Protein AF-A0A564Z1V8-F1 (afdb_monomer_lite)

Structure (mmCIF, N/CA/C/O backbone):
data_AF-A0A564Z1V8-F1
#
_entry.id   AF-A0A564Z1V8-F1
#
loop_
_atom_site.group_PDB
_atom_site.id
_atom_site.type_symbol
_atom_site.label_atom_id
_atom_site.label_alt_id
_atom_site.label_comp_id
_atom_site.label_asym_id
_atom_site.label_entity_id
_atom_site.label_seq_id
_atom_site.pdbx_PDB_ins_code
_atom_site.Cartn_x
_atom_site.Cartn_y
_atom_site.Cartn_z
_atom_site.occupancy
_atom_site.B_iso_or_equiv
_atom_site.auth_seq_id
_atom_site.auth_comp_id
_atom_site.auth_asym_id
_atom_site.auth_atom_id
_atom_site.pdbx_PDB_model_num
ATOM 1 N N . MET A 1 1 ? -9.392 -24.944 -18.734 1.00 42.31 1 MET A N 1
ATOM 2 C CA . MET A 1 1 ? -9.516 -23.533 -19.174 1.00 42.31 1 MET A CA 1
ATOM 3 C C . MET A 1 1 ? -8.180 -22.836 -19.505 1.00 42.31 1 MET A C 1
ATOM 5 O O . MET A 1 1 ? -8.232 -21.707 -19.964 1.00 42.31 1 MET A O 1
ATOM 9 N N . SER A 1 2 ? -6.992 -23.452 -19.347 1.00 52.31 2 SER A N 1
ATOM 10 C CA . SER A 1 2 ? -5.693 -22.784 -19.612 1.00 52.31 2 SER A CA 1
ATOM 11 C C . SER A 1 2 ? -5.129 -22.939 -21.037 1.00 52.31 2 SER A C 1
ATOM 13 O O . SER A 1 2 ? -4.293 -22.133 -21.434 1.00 52.31 2 SER A O 1
ATOM 15 N N . SER A 1 3 ? -5.559 -23.943 -21.812 1.00 55.66 3 SER A N 1
ATOM 16 C CA . SER A 1 3 ? -4.959 -24.279 -23.118 1.00 55.66 3 SER A CA 1
ATOM 17 C C . SER A 1 3 ? -5.355 -23.328 -24.254 1.00 55.66 3 SER A C 1
ATOM 19 O O . SER A 1 3 ? -4.541 -23.030 -25.124 1.00 55.66 3 SER A O 1
ATOM 21 N N . THR A 1 4 ? -6.581 -22.801 -24.234 1.00 59.25 4 THR A N 1
ATOM 22 C CA . THR A 1 4 ? -7.096 -21.879 -25.261 1.00 59.25 4 THR A CA 1
ATOM 23 C C . THR A 1 4 ? -6.443 -20.497 -25.183 1.00 59.25 4 THR A C 1
ATOM 25 O O . THR A 1 4 ? -6.104 -19.915 -26.213 1.00 59.25 4 THR A O 1
ATOM 28 N N . THR A 1 5 ? -6.188 -19.994 -23.973 1.00 67.69 5 THR A N 1
ATOM 29 C CA . THR A 1 5 ? -5.500 -18.711 -23.753 1.00 67.69 5 THR A CA 1
ATOM 30 C C . THR A 1 5 ? -4.033 -18.774 -24.182 1.00 67.69 5 THR A C 1
ATOM 32 O O . THR A 1 5 ? -3.548 -17.867 -24.852 1.00 67.69 5 THR A O 1
ATOM 35 N N . GLU A 1 6 ? -3.338 -19.874 -23.877 1.00 67.38 6 GLU A N 1
ATOM 36 C CA . GLU A 1 6 ? -1.929 -20.059 -24.247 1.00 67.38 6 GLU A CA 1
ATOM 37 C C . GLU A 1 6 ? -1.732 -20.179 -25.769 1.00 67.38 6 GLU A C 1
ATOM 39 O O . GLU A 1 6 ? -0.796 -19.598 -26.322 1.00 67.38 6 GLU A O 1
ATOM 44 N N . MET A 1 7 ? -2.646 -20.855 -26.476 1.00 66.50 7 MET A N 1
ATOM 45 C CA . MET A 1 7 ? -2.639 -20.893 -27.945 1.00 66.50 7 MET A CA 1
ATOM 46 C C . MET A 1 7 ? -2.853 -19.505 -28.568 1.00 66.50 7 MET A C 1
ATOM 48 O O . MET A 1 7 ? -2.183 -19.156 -29.542 1.00 66.50 7 MET A O 1
ATOM 52 N N . SER A 1 8 ? -3.750 -18.696 -27.997 1.00 78.56 8 SER A N 1
ATOM 53 C CA . SER A 1 8 ? -3.999 -17.322 -28.453 1.00 78.56 8 SER A CA 1
ATOM 54 C C . SER A 1 8 ? -2.786 -16.406 -28.235 1.00 78.56 8 SER A C 1
ATOM 56 O O . SER A 1 8 ? -2.424 -15.639 -29.130 1.00 78.56 8 SER A O 1
ATOM 58 N N . ASP A 1 9 ? -2.134 -16.493 -27.072 1.00 77.94 9 ASP A N 1
ATOM 59 C CA . ASP A 1 9 ? -0.955 -15.680 -26.746 1.00 77.94 9 ASP A CA 1
ATOM 60 C C . ASP A 1 9 ? 0.251 -16.033 -27.636 1.00 77.94 9 ASP A C 1
ATOM 62 O O . ASP A 1 9 ? 0.932 -15.135 -28.135 1.00 77.94 9 ASP A O 1
ATOM 66 N N . ASN A 1 10 ? 0.466 -17.325 -27.918 1.00 79.06 10 ASN A N 1
ATOM 67 C CA . ASN A 1 10 ? 1.511 -17.778 -28.842 1.00 79.06 10 ASN A CA 1
ATOM 68 C C . ASN A 1 10 ? 1.296 -17.245 -30.265 1.00 79.06 10 ASN A C 1
ATOM 70 O O . ASN A 1 10 ? 2.226 -16.712 -30.868 1.00 79.06 10 ASN A O 1
ATOM 74 N N . ARG A 1 11 ? 0.067 -17.327 -30.795 1.00 82.44 11 ARG A N 1
ATOM 75 C CA . ARG A 1 11 ? -0.246 -16.824 -32.143 1.00 82.44 11 ARG A CA 1
ATOM 76 C C . ARG A 1 11 ? 0.005 -15.320 -32.256 1.00 82.44 11 ARG A C 1
ATOM 78 O O . ARG A 1 11 ? 0.576 -14.859 -33.240 1.00 82.44 11 ARG A O 1
ATOM 85 N N . ARG A 1 12 ? -0.387 -14.559 -31.231 1.00 81.81 12 ARG A N 1
ATOM 86 C CA . ARG A 1 12 ? -0.160 -13.111 -31.182 1.00 81.81 12 ARG A CA 1
ATOM 87 C C . ARG A 1 12 ? 1.332 -12.771 -31.145 1.00 81.81 12 ARG A C 1
ATOM 89 O O . ARG A 1 12 ? 1.757 -11.870 -31.861 1.00 81.81 12 ARG A O 1
ATOM 96 N N . PHE A 1 13 ? 2.124 -13.501 -30.359 1.00 85.12 13 PHE A N 1
ATOM 97 C CA . PHE A 1 13 ? 3.576 -13.324 -30.312 1.00 85.12 13 PHE A CA 1
ATOM 98 C C . PHE A 1 13 ? 4.245 -13.607 -31.668 1.00 85.12 13 PHE A C 1
ATOM 100 O O . PHE A 1 13 ? 5.057 -12.801 -32.118 1.00 85.12 13 PHE A O 1
ATOM 107 N N . CYS A 1 14 ? 3.864 -14.688 -32.359 1.00 84.38 14 CYS A N 1
ATOM 108 C CA . CYS A 1 14 ? 4.397 -15.015 -33.686 1.00 84.38 14 CYS A CA 1
ATOM 109 C C . CYS A 1 14 ? 4.150 -13.897 -34.712 1.00 84.38 14 CYS A C 1
ATOM 111 O O . CYS A 1 14 ? 5.104 -13.451 -35.348 1.00 84.38 14 CYS A O 1
ATOM 113 N N . ASN A 1 15 ? 2.916 -13.385 -34.803 1.00 85.62 15 ASN A N 1
ATOM 114 C CA . ASN A 1 15 ? 2.568 -12.298 -35.729 1.00 85.62 15 ASN A CA 1
ATOM 115 C C . ASN A 1 15 ? 3.424 -11.044 -35.488 1.00 85.62 15 ASN A C 1
ATOM 117 O O . ASN A 1 15 ? 3.949 -10.433 -36.416 1.00 85.62 15 ASN A O 1
ATOM 121 N N . TYR A 1 16 ? 3.599 -10.668 -34.222 1.00 85.75 16 TYR A N 1
ATOM 122 C CA . TYR A 1 16 ? 4.427 -9.524 -33.862 1.00 85.75 16 TYR A CA 1
ATOM 123 C C . TYR A 1 16 ? 5.920 -9.748 -34.151 1.00 85.75 16 TYR A C 1
ATOM 125 O O . TYR A 1 16 ? 6.617 -8.814 -34.555 1.00 85.75 16 TYR A O 1
ATOM 133 N N . CYS A 1 17 ? 6.422 -10.976 -33.983 1.00 86.12 17 CYS A N 1
ATOM 134 C CA . CYS A 1 17 ? 7.805 -11.291 -34.328 1.00 86.12 17 CYS A CA 1
ATOM 135 C C . CYS A 1 17 ? 8.083 -11.146 -35.822 1.00 86.12 17 CYS A C 1
ATOM 137 O O . CYS A 1 17 ? 9.145 -10.639 -36.175 1.00 86.12 17 CYS A O 1
ATOM 139 N N . GLU A 1 18 ? 7.151 -11.520 -36.698 1.00 87.12 18 GLU A N 1
ATOM 140 C CA . GLU A 1 18 ? 7.301 -11.292 -38.141 1.00 87.12 18 GLU A CA 1
ATOM 141 C C . GLU A 1 18 ? 7.475 -9.798 -38.453 1.00 87.12 18 GLU A C 1
ATOM 143 O O . GLU A 1 18 ? 8.417 -9.418 -39.154 1.00 87.12 18 GLU A O 1
ATOM 148 N N . MET A 1 19 ? 6.647 -8.939 -37.848 1.00 85.31 19 MET A N 1
ATOM 149 C CA . MET A 1 19 ? 6.722 -7.481 -38.018 1.00 85.31 19 MET A CA 1
ATOM 150 C C . MET A 1 19 ? 8.054 -6.896 -37.521 1.00 85.31 19 MET A C 1
ATOM 152 O O . MET A 1 19 ? 8.667 -6.064 -38.195 1.00 85.31 19 MET A O 1
ATOM 156 N N . ILE A 1 20 ? 8.539 -7.338 -36.355 1.00 85.50 20 ILE A N 1
ATOM 157 C CA . ILE A 1 20 ? 9.829 -6.879 -35.819 1.00 85.50 20 ILE A CA 1
ATOM 158 C C . ILE A 1 20 ? 11.004 -7.367 -36.663 1.00 85.50 20 ILE A C 1
ATOM 160 O O . ILE A 1 20 ? 11.952 -6.613 -36.895 1.00 85.50 20 ILE A O 1
ATOM 164 N N . LEU A 1 21 ? 10.966 -8.610 -37.144 1.00 87.44 21 LEU A N 1
ATOM 165 C CA . LEU A 1 21 ? 12.075 -9.195 -37.896 1.00 87.44 21 LEU A CA 1
ATOM 166 C C . LEU A 1 21 ? 12.274 -8.523 -39.256 1.00 87.44 21 LEU A C 1
ATOM 168 O O . LEU A 1 21 ? 13.423 -8.360 -39.671 1.00 87.44 21 LEU A O 1
ATOM 172 N N . GLN A 1 22 ? 11.201 -8.039 -39.890 1.00 85.94 22 GLN A N 1
ATOM 173 C CA . GLN A 1 22 ? 11.292 -7.187 -41.083 1.00 85.94 22 GLN A CA 1
ATOM 174 C C . GLN A 1 22 ? 12.102 -5.909 -40.829 1.00 85.94 22 GLN A C 1
ATOM 176 O O . GLN A 1 22 ? 12.737 -5.385 -41.738 1.00 85.94 22 GLN A O 1
ATOM 181 N N . SER A 1 23 ? 12.137 -5.438 -39.583 1.00 82.12 23 SER A N 1
ATOM 182 C CA . SER A 1 23 ? 12.832 -4.216 -39.178 1.00 82.12 23 SER A CA 1
ATOM 183 C C . SER A 1 23 ? 14.156 -4.480 -38.444 1.00 82.12 23 SER A C 1
ATOM 185 O O . SER A 1 23 ? 14.891 -3.542 -38.135 1.00 82.12 23 SER A O 1
ATOM 187 N N . ALA A 1 24 ? 14.522 -5.748 -38.214 1.00 83.19 24 ALA A N 1
ATOM 188 C CA . ALA A 1 24 ? 15.714 -6.137 -37.456 1.00 83.19 24 ALA A CA 1
ATOM 189 C C . ALA A 1 24 ? 17.031 -5.672 -38.097 1.00 83.19 24 ALA A C 1
ATOM 191 O O . ALA A 1 24 ? 18.040 -5.537 -37.411 1.00 83.19 24 ALA A O 1
ATOM 192 N N . TYR A 1 25 ? 17.046 -5.399 -39.406 1.00 82.31 25 TYR A N 1
ATOM 193 C CA . TYR A 1 25 ? 18.227 -4.865 -40.092 1.00 82.31 25 TYR A CA 1
ATOM 194 C C . TYR A 1 25 ? 18.624 -3.461 -39.612 1.00 82.31 25 TYR A C 1
ATOM 196 O O . TYR A 1 25 ? 19.774 -3.072 -39.815 1.00 82.31 25 TYR A O 1
ATOM 204 N N . ARG A 1 26 ? 17.689 -2.725 -38.991 1.00 81.06 26 ARG A N 1
ATOM 205 C CA . ARG A 1 26 ? 17.905 -1.400 -38.394 1.00 81.06 26 ARG A CA 1
ATOM 206 C C . ARG A 1 26 ? 18.439 -1.473 -36.961 1.00 81.06 26 ARG A C 1
ATOM 208 O O . ARG A 1 26 ? 18.844 -0.450 -36.424 1.00 81.06 26 ARG A O 1
ATOM 215 N N . VAL A 1 27 ? 18.436 -2.658 -36.343 1.00 83.88 27 VAL A N 1
ATOM 216 C CA . VAL A 1 27 ? 18.854 -2.855 -34.951 1.00 83.88 27 VAL A CA 1
ATOM 217 C C . VAL A 1 27 ? 20.312 -3.337 -34.909 1.00 83.88 27 VAL A C 1
ATOM 219 O O . VAL A 1 27 ? 20.615 -4.415 -35.437 1.00 83.88 27 VAL A O 1
ATOM 222 N N . PRO A 1 28 ? 21.233 -2.584 -34.277 1.00 84.88 28 PRO A N 1
ATOM 223 C CA . PRO A 1 28 ? 22.627 -3.001 -34.124 1.00 84.88 28 PRO A CA 1
ATOM 224 C C . PRO A 1 28 ? 22.743 -4.366 -33.435 1.00 84.88 28 PRO A C 1
ATOM 226 O O . PRO A 1 28 ? 21.986 -4.666 -32.522 1.00 84.88 28 PRO A O 1
ATOM 229 N N . GLY A 1 29 ? 23.669 -5.221 -33.880 1.00 84.81 29 GLY A N 1
ATOM 230 C CA . GLY A 1 29 ? 23.919 -6.536 -33.267 1.00 84.81 29 GLY A CA 1
ATOM 231 C C . GLY A 1 29 ? 22.898 -7.639 -33.593 1.00 84.81 29 GLY A C 1
ATOM 232 O O . GLY A 1 29 ? 23.238 -8.819 -33.515 1.00 84.81 29 GLY A O 1
ATOM 233 N N . ALA A 1 30 ? 21.695 -7.302 -34.072 1.00 86.19 30 ALA A N 1
ATOM 234 C CA . ALA A 1 30 ? 20.636 -8.279 -34.350 1.00 86.19 30 ALA A CA 1
ATOM 235 C C . ALA A 1 30 ? 21.008 -9.323 -35.421 1.00 86.19 30 ALA A C 1
ATOM 237 O O . ALA A 1 30 ? 20.501 -10.446 -35.409 1.00 86.19 30 ALA A O 1
ATOM 238 N N . ARG A 1 31 ? 21.901 -8.982 -36.362 1.00 85.06 31 ARG A N 1
ATOM 239 C CA . ARG A 1 31 ? 22.364 -9.904 -37.419 1.00 85.06 31 ARG A CA 1
ATOM 240 C C . ARG A 1 31 ? 23.148 -11.101 -36.871 1.00 85.06 31 ARG A C 1
ATOM 242 O O . ARG A 1 31 ? 23.126 -12.153 -37.498 1.00 85.06 31 ARG A O 1
ATOM 249 N N . ASN A 1 32 ? 23.767 -10.959 -35.700 1.00 87.12 32 ASN A N 1
ATOM 250 C CA . ASN A 1 32 ? 24.613 -11.992 -35.099 1.00 87.12 32 ASN A CA 1
ATOM 251 C C . ASN A 1 32 ? 23.811 -13.029 -34.294 1.00 87.12 32 ASN A C 1
ATOM 253 O O . ASN A 1 32 ? 24.351 -14.060 -33.897 1.00 87.12 32 ASN A O 1
ATOM 257 N N . ILE A 1 33 ? 22.518 -12.784 -34.063 1.00 87.75 33 ILE A N 1
ATOM 258 C CA . ILE A 1 33 ? 21.651 -13.668 -33.282 1.00 87.75 33 ILE A CA 1
ATOM 259 C C . ILE A 1 33 ? 20.981 -14.670 -34.227 1.00 87.75 33 ILE A C 1
ATOM 261 O O . ILE A 1 33 ? 20.140 -14.302 -35.046 1.00 87.75 33 ILE A O 1
ATOM 265 N N . ARG A 1 34 ? 21.363 -15.949 -34.117 1.00 86.94 34 ARG A N 1
ATOM 266 C CA . ARG A 1 34 ? 20.865 -17.027 -34.995 1.00 86.94 34 ARG A CA 1
ATOM 267 C C . ARG A 1 34 ? 19.460 -17.505 -34.630 1.00 86.94 34 ARG A C 1
ATOM 269 O O . ARG A 1 34 ? 18.673 -17.818 -35.516 1.00 86.94 34 ARG A O 1
ATOM 276 N N . ASN A 1 35 ? 19.138 -17.572 -33.337 1.00 91.06 35 ASN A N 1
ATOM 277 C CA . ASN A 1 35 ? 17.813 -17.994 -32.889 1.00 91.06 35 ASN A CA 1
ATOM 278 C C . ASN A 1 35 ? 16.783 -16.884 -33.162 1.00 91.06 35 ASN A C 1
ATOM 280 O O . ASN A 1 35 ? 16.944 -15.758 -32.695 1.00 91.06 35 ASN A O 1
ATOM 284 N N . ILE A 1 36 ? 15.722 -17.216 -33.901 1.00 87.88 36 ILE A N 1
ATOM 285 C CA . ILE A 1 36 ? 14.699 -16.263 -34.358 1.00 87.88 36 ILE A CA 1
ATOM 286 C C . ILE A 1 36 ? 13.960 -15.612 -33.183 1.00 87.88 36 ILE A C 1
ATOM 288 O O . ILE A 1 36 ? 13.753 -14.401 -33.186 1.00 87.88 36 ILE A O 1
ATOM 292 N N . ILE A 1 37 ? 13.608 -16.391 -32.158 1.00 87.19 37 ILE A N 1
ATOM 293 C CA . ILE A 1 37 ? 12.896 -15.898 -30.973 1.00 87.19 37 ILE A CA 1
ATOM 294 C C . ILE A 1 37 ? 13.808 -14.973 -30.165 1.00 87.19 37 ILE A C 1
ATOM 296 O O . ILE A 1 37 ? 13.411 -13.861 -29.821 1.00 87.19 37 ILE A O 1
ATOM 300 N N . SER A 1 38 ? 15.059 -15.381 -29.934 1.00 88.50 38 SER A N 1
ATOM 301 C CA . SER A 1 38 ? 16.047 -14.543 -29.249 1.00 88.50 38 SER A CA 1
ATOM 302 C C . SER A 1 38 ? 16.302 -13.238 -29.994 1.00 88.50 38 SER A C 1
ATOM 304 O O . SER A 1 38 ? 16.368 -12.177 -29.380 1.00 88.50 38 SER A O 1
ATOM 306 N N . LYS A 1 39 ? 16.392 -13.301 -31.326 1.00 91.06 39 LYS A N 1
ATOM 307 C CA . LYS A 1 39 ? 16.559 -12.127 -32.182 1.00 91.06 39 LYS A CA 1
ATOM 308 C C . LYS A 1 39 ? 15.345 -11.206 -32.112 1.00 91.06 39 LYS A C 1
ATOM 310 O O . LYS A 1 39 ? 15.527 -9.998 -31.998 1.00 91.06 39 LYS A O 1
ATOM 315 N N . CYS A 1 40 ? 14.135 -11.763 -32.151 1.00 91.38 40 CYS A N 1
ATOM 316 C CA . CYS A 1 40 ? 12.885 -11.016 -32.025 1.00 91.38 40 CYS A CA 1
ATOM 317 C C . CYS A 1 40 ? 12.832 -10.251 -30.693 1.00 91.38 40 CYS A C 1
ATOM 319 O O . CYS A 1 40 ? 12.643 -9.038 -30.694 1.00 91.38 40 CYS A O 1
ATOM 321 N N . ILE A 1 41 ? 13.086 -10.927 -29.570 1.00 91.56 41 ILE A N 1
ATOM 322 C CA . ILE A 1 41 ? 13.050 -10.318 -28.231 1.00 91.56 41 ILE A CA 1
ATOM 323 C C . ILE A 1 41 ? 14.173 -9.285 -28.057 1.00 91.56 41 ILE A C 1
ATOM 325 O O . ILE A 1 41 ? 13.919 -8.195 -27.552 1.00 91.56 41 ILE A O 1
ATOM 329 N N . TYR A 1 42 ? 15.388 -9.569 -28.538 1.00 93.06 42 TYR A N 1
ATOM 330 C CA . TYR A 1 42 ? 16.489 -8.600 -28.552 1.00 93.06 42 TYR A CA 1
ATOM 331 C C . TYR A 1 42 ? 16.114 -7.328 -29.324 1.00 93.06 42 TYR A C 1
ATOM 333 O O . TYR A 1 42 ? 16.262 -6.218 -28.815 1.00 93.06 42 TYR A O 1
ATOM 341 N N . CYS A 1 43 ? 15.578 -7.484 -30.541 1.00 91.19 43 CYS A N 1
ATOM 342 C CA . CYS A 1 43 ? 15.132 -6.351 -31.349 1.00 91.19 43 CYS A CA 1
ATOM 343 C C . CYS A 1 43 ? 14.009 -5.582 -30.654 1.00 91.19 43 CYS A C 1
ATOM 345 O O . CYS A 1 43 ? 14.052 -4.357 -30.637 1.00 91.19 43 CYS A O 1
ATOM 347 N N . ALA A 1 44 ? 13.059 -6.281 -30.031 1.00 92.00 44 ALA A N 1
ATOM 348 C CA . ALA A 1 44 ? 11.969 -5.667 -29.285 1.00 92.00 44 ALA A CA 1
ATOM 349 C C . ALA A 1 44 ? 12.477 -4.787 -28.137 1.00 92.00 44 ALA A C 1
ATOM 351 O O . ALA A 1 44 ? 12.036 -3.646 -28.018 1.00 92.00 44 ALA A O 1
ATOM 352 N N . VAL A 1 45 ? 13.442 -5.265 -27.340 1.00 91.88 45 VAL A N 1
ATOM 353 C CA . VAL A 1 45 ? 14.058 -4.464 -26.267 1.00 91.88 45 VAL A CA 1
ATOM 354 C C . VAL A 1 45 ? 14.769 -3.237 -26.836 1.00 91.88 45 VAL A C 1
ATOM 356 O O . VAL A 1 45 ? 14.497 -2.119 -26.404 1.00 91.88 45 VAL A O 1
ATOM 359 N N . MET A 1 46 ? 15.628 -3.417 -27.842 1.00 90.94 46 MET A N 1
ATOM 360 C CA . MET A 1 46 ? 16.391 -2.312 -28.433 1.00 90.94 46 MET A CA 1
ATOM 361 C C . MET A 1 46 ? 15.485 -1.251 -29.072 1.00 90.94 46 MET A C 1
ATOM 363 O O . MET A 1 46 ? 15.707 -0.056 -28.895 1.00 90.94 46 MET A O 1
ATOM 367 N N . MET A 1 47 ? 14.437 -1.673 -29.781 1.00 89.69 47 MET A N 1
ATOM 368 C CA . MET A 1 47 ? 13.456 -0.774 -30.394 1.00 89.69 47 MET A CA 1
ATOM 369 C C . MET A 1 47 ? 12.615 -0.036 -29.352 1.00 89.69 47 MET A C 1
ATOM 371 O O . MET A 1 47 ? 12.345 1.150 -29.512 1.00 89.69 47 MET A O 1
ATOM 375 N N . SER A 1 48 ? 12.262 -0.702 -28.253 1.00 88.56 48 SER A N 1
ATOM 376 C CA . SER A 1 48 ? 11.508 -0.102 -27.146 1.00 88.56 48 SER A CA 1
ATOM 377 C C . SER A 1 48 ? 12.288 0.992 -26.404 1.00 88.56 48 SER A C 1
ATOM 379 O O . SER A 1 48 ? 11.687 1.896 -25.827 1.00 88.56 48 SER A O 1
ATOM 381 N N . LEU A 1 49 ? 13.623 0.926 -26.425 1.00 85.62 49 LEU A N 1
ATOM 382 C CA . LEU A 1 49 ? 14.511 1.939 -25.844 1.00 85.62 49 LEU A CA 1
ATOM 383 C C . LEU A 1 49 ? 14.780 3.125 -26.788 1.00 85.62 49 LEU A C 1
ATOM 385 O O . LEU A 1 49 ? 15.343 4.134 -26.362 1.00 85.62 49 LEU A O 1
ATOM 389 N N . HIS A 1 50 ? 14.392 3.035 -28.064 1.00 78.94 50 HIS A N 1
ATOM 390 C CA . HIS A 1 50 ? 14.584 4.113 -29.031 1.00 78.94 50 HIS A CA 1
ATOM 391 C C . HIS A 1 50 ? 13.458 5.153 -28.944 1.00 78.94 50 HIS A C 1
ATOM 393 O O . HIS A 1 50 ? 12.382 4.987 -29.506 1.00 78.94 50 HIS A O 1
ATOM 399 N N . ASP A 1 51 ? 13.741 6.297 -28.319 1.00 64.19 51 ASP A N 1
ATOM 400 C CA . ASP A 1 51 ? 12.769 7.395 -28.162 1.00 64.19 51 ASP A CA 1
ATOM 401 C C . ASP A 1 51 ? 12.475 8.196 -29.449 1.00 64.19 51 ASP A C 1
ATOM 403 O O . ASP A 1 51 ? 11.610 9.068 -29.445 1.00 64.19 51 ASP A O 1
ATOM 407 N N . ARG A 1 52 ? 13.189 7.943 -30.555 1.00 65.06 52 ARG A N 1
ATOM 408 C CA . ARG A 1 52 ? 13.081 8.751 -31.789 1.00 65.06 52 ARG A CA 1
ATOM 409 C C . ARG A 1 52 ? 12.017 8.273 -32.776 1.00 65.06 52 ARG A C 1
ATOM 411 O O . ARG A 1 52 ? 11.638 9.048 -33.646 1.00 65.06 52 ARG A O 1
ATOM 418 N N . ASP A 1 53 ? 11.544 7.035 -32.652 1.00 76.88 53 ASP A N 1
ATOM 419 C CA . ASP A 1 53 ? 10.504 6.485 -33.522 1.00 76.88 53 ASP A CA 1
ATOM 420 C C . ASP A 1 53 ? 9.418 5.816 -32.676 1.00 76.88 53 ASP A C 1
ATOM 422 O O . ASP A 1 53 ? 9.557 4.683 -32.204 1.00 76.88 53 ASP A O 1
ATOM 426 N N . TYR A 1 54 ? 8.331 6.559 -32.461 1.00 79.12 54 TYR A N 1
ATOM 427 C CA . TYR A 1 54 ? 7.213 6.125 -31.629 1.00 79.12 54 TYR A CA 1
ATOM 428 C C . TYR A 1 54 ? 6.611 4.805 -32.110 1.00 79.12 54 TYR A C 1
ATOM 430 O O . TYR A 1 54 ? 6.226 3.985 -31.279 1.00 79.12 54 TYR A O 1
ATOM 438 N N . TYR A 1 55 ? 6.554 4.570 -33.423 1.00 82.56 55 TYR A N 1
ATOM 439 C CA . TYR A 1 55 ? 5.975 3.346 -33.964 1.00 82.56 55 TYR A CA 1
ATOM 440 C C . TYR A 1 55 ? 6.805 2.121 -33.561 1.00 82.56 55 TYR A C 1
ATOM 442 O O . TYR A 1 55 ? 6.259 1.150 -33.035 1.00 82.56 55 TYR A O 1
ATOM 450 N N . PHE A 1 56 ? 8.133 2.187 -33.718 1.00 83.25 56 PHE A N 1
ATOM 451 C CA . PHE A 1 56 ? 9.012 1.088 -33.302 1.00 83.25 56 PHE A CA 1
ATOM 452 C C . PHE A 1 56 ? 9.037 0.890 -31.790 1.00 83.25 56 PHE A C 1
ATOM 454 O O . PHE A 1 56 ? 9.086 -0.256 -31.338 1.00 83.25 56 PHE A O 1
ATOM 461 N N . LYS A 1 57 ? 8.946 1.975 -31.012 1.00 86.44 57 LYS A N 1
ATOM 462 C CA . LYS A 1 57 ? 8.852 1.884 -29.554 1.00 86.44 57 LYS A CA 1
ATOM 463 C C . LYS A 1 57 ? 7.626 1.074 -29.129 1.00 86.44 57 LYS A C 1
ATOM 465 O O . LYS A 1 57 ? 7.762 0.118 -28.370 1.00 86.44 57 LYS A O 1
ATOM 470 N N . TRP A 1 58 ? 6.443 1.410 -29.646 1.00 86.88 58 TRP A N 1
ATOM 471 C CA . TRP A 1 58 ? 5.203 0.708 -29.297 1.00 86.88 58 TRP A CA 1
ATOM 472 C C . TRP A 1 58 ? 5.174 -0.733 -29.800 1.00 86.88 58 TRP A C 1
ATOM 474 O O . TRP A 1 58 ? 4.794 -1.625 -29.044 1.00 86.88 58 TRP A O 1
ATOM 484 N N . LEU A 1 59 ? 5.641 -0.977 -31.028 1.00 86.75 59 LEU A N 1
ATOM 485 C CA . LEU A 1 59 ? 5.748 -2.332 -31.566 1.00 86.75 59 LEU A CA 1
ATOM 486 C C . LEU A 1 59 ? 6.659 -3.206 -30.690 1.00 86.75 59 LEU A C 1
ATOM 488 O O . LEU A 1 59 ? 6.294 -4.331 -30.359 1.00 86.75 59 LEU A O 1
ATOM 492 N N . GLY A 1 60 ? 7.811 -2.678 -30.265 1.00 88.94 60 GLY A N 1
ATOM 493 C CA . GLY A 1 60 ? 8.707 -3.344 -29.320 1.00 88.94 60 GLY A CA 1
ATOM 494 C C . GLY A 1 60 ? 8.013 -3.724 -28.010 1.00 88.94 60 GLY A C 1
ATOM 495 O O . GLY A 1 60 ? 8.081 -4.881 -27.593 1.00 88.94 60 GLY A O 1
ATOM 496 N N . MET A 1 61 ? 7.291 -2.784 -27.398 1.00 88.56 61 MET A N 1
ATOM 497 C CA . MET A 1 61 ? 6.575 -3.023 -26.140 1.00 88.56 61 MET A CA 1
ATOM 498 C C . MET A 1 61 ? 5.471 -4.081 -26.287 1.00 88.56 61 MET A C 1
ATOM 500 O O . MET A 1 61 ? 5.334 -4.946 -25.418 1.00 88.56 61 MET A O 1
ATOM 504 N N . ASP A 1 62 ? 4.730 -4.067 -27.398 1.00 89.00 62 ASP A N 1
ATOM 505 C CA . ASP A 1 62 ? 3.701 -5.066 -27.713 1.00 89.00 62 ASP A CA 1
ATOM 506 C C . ASP A 1 62 ? 4.290 -6.479 -27.813 1.00 89.00 62 ASP A C 1
ATOM 508 O O . ASP A 1 62 ? 3.730 -7.439 -27.270 1.00 89.00 62 ASP A O 1
ATOM 512 N N . VAL A 1 63 ? 5.456 -6.604 -28.453 1.00 89.88 63 VAL A N 1
ATOM 513 C CA . VAL A 1 63 ? 6.172 -7.880 -28.581 1.00 89.88 63 VAL A CA 1
ATOM 514 C C . VAL A 1 63 ? 6.632 -8.375 -27.218 1.00 89.88 63 VAL A C 1
ATOM 516 O O . VAL A 1 63 ? 6.435 -9.548 -26.909 1.00 89.88 63 VAL A O 1
ATOM 519 N N . LEU A 1 64 ? 7.195 -7.501 -26.378 1.00 90.88 64 LEU A N 1
ATOM 520 C CA . LEU A 1 64 ? 7.622 -7.866 -25.024 1.00 90.88 64 LEU A CA 1
ATOM 521 C C . LEU A 1 64 ? 6.440 -8.309 -24.157 1.00 90.88 64 LEU A C 1
ATOM 523 O O . LEU A 1 64 ? 6.546 -9.311 -23.449 1.00 90.88 64 LEU A O 1
ATOM 527 N N . CYS A 1 65 ? 5.303 -7.617 -24.247 1.00 89.50 65 CYS A N 1
ATOM 528 C CA . CYS A 1 65 ? 4.082 -7.988 -23.536 1.00 89.50 65 CYS A CA 1
ATOM 529 C C . CYS A 1 65 ? 3.559 -9.363 -23.984 1.00 89.50 65 CYS A C 1
ATOM 531 O O . CYS A 1 65 ? 3.240 -10.214 -23.148 1.00 89.50 65 CYS A O 1
ATOM 533 N N . ALA A 1 66 ? 3.502 -9.613 -25.297 1.00 88.25 66 ALA A N 1
ATOM 534 C CA . ALA A 1 66 ? 3.074 -10.899 -25.844 1.00 88.25 66 ALA A CA 1
ATOM 535 C C . ALA A 1 66 ? 4.043 -12.030 -25.458 1.00 88.25 66 ALA A C 1
ATOM 537 O O . ALA A 1 66 ? 3.613 -13.062 -24.943 1.00 88.25 66 ALA A O 1
ATOM 538 N N . ALA A 1 67 ? 5.352 -11.807 -25.610 1.00 88.38 67 ALA A N 1
ATOM 539 C CA . ALA A 1 67 ? 6.396 -12.763 -25.249 1.00 88.38 67 ALA A CA 1
ATOM 540 C C . ALA A 1 67 ? 6.356 -13.120 -23.758 1.00 88.38 67 ALA A C 1
ATOM 542 O O . ALA A 1 67 ? 6.490 -14.283 -23.385 1.00 88.38 67 ALA A O 1
ATOM 543 N N . TYR A 1 68 ? 6.123 -12.136 -22.885 1.00 88.50 68 TYR A N 1
ATOM 544 C CA . TYR A 1 68 ? 6.032 -12.371 -21.447 1.00 88.50 68 TYR A CA 1
ATOM 545 C C . TYR A 1 68 ? 4.809 -13.222 -21.063 1.00 88.50 68 TYR A C 1
ATOM 547 O O . TYR A 1 68 ? 4.831 -13.958 -20.074 1.00 88.50 68 TYR A O 1
ATOM 555 N N . LYS A 1 69 ? 3.713 -13.185 -21.824 1.00 87.88 69 LYS A N 1
ATOM 556 C CA . LYS A 1 69 ? 2.555 -14.047 -21.529 1.00 87.88 69 LYS A CA 1
ATOM 557 C C . LYS A 1 69 ? 2.858 -15.521 -21.786 1.00 87.88 69 LYS A C 1
ATOM 559 O O . LYS A 1 69 ? 2.408 -16.366 -21.004 1.00 87.88 69 LYS A O 1
ATOM 564 N N . VAL A 1 70 ? 3.724 -15.809 -22.756 1.00 86.94 70 VAL A N 1
ATOM 565 C CA . VAL A 1 70 ? 4.195 -17.156 -23.090 1.00 86.94 70 VAL A CA 1
ATOM 566 C C . VAL A 1 70 ? 5.104 -17.707 -21.982 1.00 86.94 70 VAL A C 1
ATOM 568 O O . VAL A 1 70 ? 6.220 -17.237 -21.751 1.00 86.94 70 VAL A O 1
ATOM 571 N N . ARG A 1 71 ? 4.629 -18.739 -21.269 1.00 83.00 71 ARG A N 1
ATOM 572 C CA . ARG A 1 71 ? 5.233 -19.225 -20.011 1.00 83.00 71 ARG A CA 1
ATOM 573 C C . ARG A 1 71 ? 6.723 -19.554 -20.126 1.00 83.00 71 ARG A C 1
ATOM 575 O O . ARG A 1 71 ? 7.485 -19.188 -19.234 1.00 83.00 71 ARG A O 1
ATOM 582 N N . HIS A 1 72 ? 7.130 -20.219 -21.204 1.00 86.00 72 HIS A N 1
ATOM 583 C CA . HIS A 1 72 ? 8.511 -20.658 -21.414 1.00 86.00 72 HIS A CA 1
ATOM 584 C C . HIS A 1 72 ? 9.452 -19.529 -21.882 1.00 86.00 72 HIS A C 1
ATOM 586 O O . HIS A 1 72 ? 10.665 -19.683 -21.789 1.00 86.00 72 HIS A O 1
ATOM 592 N N . GLN A 1 73 ? 8.917 -18.378 -22.312 1.00 84.88 73 GLN A N 1
ATOM 593 C CA . GLN A 1 73 ? 9.704 -17.216 -22.751 1.00 84.88 73 GLN A CA 1
ATOM 594 C C . GLN A 1 73 ? 9.909 -16.169 -21.649 1.00 84.88 73 GLN A C 1
ATOM 596 O O . GLN A 1 73 ? 10.853 -15.387 -21.712 1.00 84.88 73 GLN A O 1
ATOM 601 N N . ARG A 1 74 ? 9.077 -16.173 -20.597 1.00 88.50 74 ARG A N 1
ATOM 602 C CA . ARG A 1 74 ? 9.108 -15.192 -19.489 1.00 88.50 74 ARG A CA 1
ATOM 603 C C . ARG A 1 74 ? 10.496 -14.884 -18.956 1.00 88.50 74 ARG A C 1
ATOM 605 O O . ARG A 1 74 ? 10.860 -13.720 -18.821 1.00 88.50 74 ARG A O 1
ATOM 612 N N . ARG A 1 75 ? 11.249 -15.930 -18.612 1.00 88.94 75 ARG A N 1
ATOM 613 C CA . ARG A 1 75 ? 12.577 -15.774 -18.016 1.00 88.94 75 ARG A CA 1
ATOM 614 C C . ARG A 1 75 ? 13.543 -15.136 -19.008 1.00 88.94 75 ARG A C 1
ATOM 616 O O . ARG A 1 75 ? 14.199 -14.169 -18.658 1.00 88.94 75 ARG A O 1
ATOM 623 N N . PHE A 1 76 ? 13.533 -15.607 -20.251 1.00 91.06 76 PHE A N 1
ATOM 624 C CA . PHE A 1 76 ? 14.384 -15.078 -21.309 1.00 91.06 76 PHE A CA 1
ATOM 625 C C . PHE A 1 76 ? 14.073 -13.607 -21.641 1.00 91.06 76 PHE A C 1
ATOM 627 O O . PHE A 1 76 ? 14.993 -12.811 -21.819 1.00 91.06 76 PHE A O 1
ATOM 634 N N . VAL A 1 77 ? 12.792 -13.214 -21.654 1.00 92.00 77 VAL A N 1
ATOM 635 C CA . VAL A 1 77 ? 12.381 -11.805 -21.800 1.00 92.00 77 VAL A CA 1
ATOM 636 C C . VAL A 1 77 ? 12.959 -10.950 -20.673 1.00 92.00 77 VAL A C 1
ATOM 638 O O . VAL A 1 77 ? 13.559 -9.913 -20.943 1.00 92.00 77 VAL A O 1
ATOM 641 N N . LEU A 1 78 ? 12.812 -11.386 -19.417 1.00 92.81 78 LEU A N 1
ATOM 642 C CA . LEU A 1 78 ? 13.351 -10.656 -18.268 1.00 92.81 78 LEU A CA 1
ATOM 643 C C . LEU A 1 78 ? 14.877 -10.551 -18.329 1.00 92.81 78 LEU A C 1
ATOM 645 O O . LEU A 1 78 ? 15.405 -9.465 -18.115 1.00 92.81 78 LEU A O 1
ATOM 649 N N . ASP A 1 79 ? 15.568 -11.643 -18.652 1.00 93.81 79 ASP A N 1
ATOM 650 C CA . ASP A 1 79 ? 17.031 -11.673 -18.770 1.00 93.81 79 ASP A CA 1
ATOM 651 C C . ASP A 1 79 ? 17.504 -10.664 -19.810 1.00 93.81 79 ASP A C 1
ATOM 653 O O . ASP A 1 79 ? 18.301 -9.784 -19.496 1.00 93.81 79 ASP A O 1
ATOM 657 N N . THR A 1 80 ? 16.889 -10.696 -20.993 1.00 93.69 80 THR A N 1
ATOM 658 C CA . THR A 1 80 ? 17.209 -9.774 -22.088 1.00 93.69 80 THR A CA 1
ATOM 659 C C . THR A 1 80 ? 16.955 -8.314 -21.703 1.00 93.69 80 THR A C 1
ATOM 661 O O . THR A 1 80 ? 17.771 -7.449 -22.010 1.00 93.69 80 THR A O 1
ATOM 664 N N . ILE A 1 81 ? 15.851 -8.019 -21.005 1.00 94.69 81 ILE A N 1
ATOM 665 C CA . ILE A 1 81 ? 15.571 -6.665 -20.505 1.00 94.69 81 ILE A CA 1
ATOM 666 C C . ILE A 1 81 ? 16.673 -6.220 -19.533 1.00 94.69 81 ILE A C 1
ATOM 668 O O . ILE A 1 81 ? 17.221 -5.133 -19.696 1.00 94.69 81 ILE A O 1
ATOM 672 N N . PHE A 1 82 ? 17.029 -7.042 -18.544 1.00 93.88 82 PHE A N 1
ATOM 673 C CA . PHE A 1 82 ? 18.049 -6.684 -17.552 1.00 93.88 82 PHE A CA 1
ATOM 674 C C . PHE A 1 82 ? 19.458 -6.549 -18.141 1.00 93.88 82 PHE A C 1
ATOM 676 O O . PHE A 1 82 ? 20.242 -5.750 -17.635 1.00 93.88 82 PHE A O 1
ATOM 683 N N . ASP A 1 83 ? 19.781 -7.320 -19.178 1.00 92.44 83 ASP A N 1
ATOM 684 C CA . ASP A 1 83 ? 21.107 -7.307 -19.797 1.00 92.44 83 ASP A CA 1
ATOM 685 C C . ASP A 1 83 ? 21.307 -6.097 -20.728 1.00 92.44 83 ASP A C 1
ATOM 687 O O . ASP A 1 83 ? 22.437 -5.664 -20.942 1.00 92.44 83 ASP A O 1
ATOM 691 N N . LEU A 1 84 ? 20.221 -5.536 -21.275 1.00 91.31 84 LEU A N 1
ATOM 692 C CA . LEU A 1 84 ? 20.275 -4.459 -22.275 1.00 91.31 84 LEU A CA 1
ATOM 693 C C . LEU A 1 84 ? 19.784 -3.101 -21.770 1.00 91.31 84 LEU A C 1
ATOM 695 O O . LEU A 1 84 ? 19.923 -2.101 -22.474 1.00 91.31 84 LEU A O 1
ATOM 699 N N . SER A 1 85 ? 19.172 -3.042 -20.588 1.00 91.12 85 SER A N 1
ATOM 700 C CA . SER A 1 85 ? 18.555 -1.819 -20.082 1.00 91.12 85 SER A CA 1
ATOM 701 C C . SER A 1 85 ? 18.876 -1.565 -18.619 1.00 91.12 85 SER A C 1
ATOM 703 O O . SER A 1 85 ? 19.093 -2.475 -17.821 1.00 91.12 85 SER A O 1
ATOM 705 N N . HIS A 1 86 ? 18.877 -0.285 -18.260 1.00 90.69 86 HIS A N 1
ATOM 706 C CA . HIS A 1 86 ? 19.172 0.174 -16.912 1.00 90.69 86 HIS A CA 1
ATOM 707 C C . HIS A 1 86 ? 18.330 1.399 -16.564 1.00 90.69 86 HIS A C 1
ATOM 709 O O . HIS A 1 86 ? 17.761 2.044 -17.449 1.00 90.69 86 HIS A O 1
ATOM 715 N N . GLY A 1 87 ? 18.302 1.741 -15.274 1.00 89.50 87 GLY A N 1
ATOM 716 C CA . GLY A 1 87 ? 17.703 2.985 -14.798 1.00 89.50 87 GLY A CA 1
ATOM 717 C C . GLY A 1 87 ? 16.243 3.129 -15.222 1.00 89.50 87 GLY A C 1
ATOM 718 O O . GLY A 1 87 ? 15.457 2.189 -15.096 1.00 89.50 87 GLY A O 1
ATOM 719 N N . ARG A 1 88 ? 15.870 4.291 -15.765 1.00 86.69 88 ARG A N 1
ATOM 720 C CA . ARG A 1 88 ? 14.485 4.540 -16.203 1.00 86.69 88 ARG A CA 1
ATOM 721 C C . ARG A 1 88 ? 14.019 3.603 -17.325 1.00 86.69 88 ARG A C 1
ATOM 723 O O . ARG A 1 88 ? 12.900 3.101 -17.258 1.00 86.69 88 ARG A O 1
ATOM 730 N N . GLY A 1 89 ? 14.857 3.357 -18.334 1.00 87.31 89 GLY A N 1
ATOM 731 C CA . GLY A 1 89 ? 14.494 2.508 -19.478 1.00 87.31 89 GLY A CA 1
ATOM 732 C C . GLY A 1 89 ? 14.171 1.074 -19.054 1.00 87.31 89 GLY A C 1
ATOM 733 O O . GLY A 1 89 ? 13.226 0.476 -19.558 1.00 87.31 89 GLY A O 1
ATOM 734 N N . LEU A 1 90 ? 14.884 0.563 -18.046 1.00 92.25 90 LEU A N 1
ATOM 735 C CA . LEU A 1 90 ? 14.585 -0.729 -17.427 1.00 92.25 90 LEU A CA 1
ATOM 736 C C . LEU A 1 90 ? 13.175 -0.766 -16.824 1.00 92.25 90 LEU A C 1
ATOM 738 O O . LEU A 1 90 ? 12.429 -1.714 -17.060 1.00 92.25 90 LEU A O 1
ATOM 742 N N . VAL A 1 91 ? 12.791 0.266 -16.070 1.00 91.81 91 VAL A N 1
ATOM 743 C CA . VAL A 1 91 ? 11.462 0.341 -15.441 1.00 91.81 91 VAL A CA 1
ATOM 744 C C . VAL A 1 91 ? 10.350 0.389 -16.489 1.00 91.81 91 VAL A C 1
ATOM 746 O O . VAL A 1 91 ? 9.371 -0.345 -16.361 1.00 91.81 91 VAL A O 1
ATOM 749 N N . GLU A 1 92 ? 10.512 1.196 -17.542 1.00 88.94 92 GLU A N 1
ATOM 750 C CA . GLU A 1 92 ? 9.535 1.295 -18.638 1.00 88.94 92 GLU A CA 1
ATOM 751 C C . GLU A 1 92 ? 9.316 -0.062 -19.324 1.00 88.94 92 GLU A C 1
ATOM 753 O O . GLU A 1 92 ? 8.173 -0.476 -19.536 1.00 88.94 92 GLU A O 1
ATOM 758 N N . LEU A 1 93 ? 10.398 -0.790 -19.614 1.00 91.62 93 LEU A N 1
ATOM 759 C CA . LEU A 1 93 ? 10.332 -2.116 -20.232 1.00 91.62 93 LEU A CA 1
ATOM 760 C C . LEU A 1 93 ? 9.682 -3.152 -19.313 1.00 91.62 93 LEU A C 1
ATOM 762 O O . LEU A 1 93 ? 8.837 -3.925 -19.764 1.00 91.62 93 LEU A O 1
ATOM 766 N N . LEU A 1 94 ? 10.044 -3.168 -18.026 1.00 92.75 94 LEU A N 1
ATOM 767 C CA . LEU A 1 94 ? 9.466 -4.099 -17.055 1.00 92.75 94 LEU A CA 1
ATOM 768 C C . LEU A 1 94 ? 7.962 -3.859 -16.879 1.00 92.75 94 LEU A C 1
ATOM 770 O O . LEU A 1 94 ? 7.187 -4.816 -16.909 1.00 92.75 94 LEU A O 1
ATOM 774 N N . MET A 1 95 ? 7.544 -2.597 -16.757 1.00 89.50 95 MET A N 1
ATOM 775 C CA . MET A 1 95 ? 6.133 -2.220 -16.627 1.00 89.50 95 MET A CA 1
ATOM 776 C C . MET A 1 95 ? 5.322 -2.521 -17.890 1.00 89.50 95 MET A C 1
ATOM 778 O O . MET A 1 95 ? 4.158 -2.908 -17.787 1.00 89.50 95 MET A O 1
ATOM 782 N N . SER A 1 96 ? 5.934 -2.389 -19.068 1.00 86.50 96 SER A N 1
ATOM 783 C CA . SER A 1 96 ? 5.290 -2.705 -20.348 1.00 86.50 96 SER A CA 1
ATOM 784 C C . SER A 1 96 ? 5.153 -4.213 -20.566 1.00 86.50 96 SER A C 1
ATOM 786 O O . SER A 1 96 ? 4.097 -4.690 -20.984 1.00 86.50 96 SER A O 1
ATOM 788 N N . ALA A 1 97 ? 6.192 -4.984 -20.231 1.00 86.75 97 ALA A N 1
ATOM 789 C CA . ALA A 1 97 ? 6.159 -6.440 -20.326 1.00 86.75 97 ALA A CA 1
ATOM 790 C C . ALA A 1 97 ? 5.168 -7.051 -19.322 1.00 86.75 97 ALA A C 1
ATOM 792 O O . ALA A 1 97 ? 4.417 -7.967 -19.666 1.00 86.75 97 ALA A O 1
ATOM 793 N N . ASN A 1 98 ? 5.136 -6.539 -18.085 1.00 86.25 98 ASN A N 1
ATOM 794 C CA . ASN A 1 98 ? 4.192 -6.980 -17.065 1.00 86.25 98 ASN A CA 1
ATOM 795 C C . ASN A 1 98 ? 3.873 -5.875 -16.037 1.00 86.25 98 ASN A C 1
ATOM 797 O O . ASN A 1 98 ? 4.636 -5.685 -15.091 1.00 86.25 98 ASN A O 1
ATOM 801 N N . PRO A 1 99 ? 2.691 -5.234 -16.109 1.00 83.44 99 PRO A N 1
ATOM 802 C CA . PRO A 1 99 ? 2.305 -4.171 -15.175 1.00 83.44 99 PRO A CA 1
ATOM 803 C C . PRO A 1 99 ? 1.843 -4.686 -13.794 1.00 83.44 99 PRO A C 1
ATOM 805 O O . PRO A 1 99 ? 1.330 -3.907 -12.975 1.00 83.44 99 PRO A O 1
ATOM 808 N N . LYS A 1 100 ? 1.927 -6.002 -13.545 1.00 87.75 100 LYS A N 1
ATOM 809 C CA . LYS A 1 100 ? 1.563 -6.645 -12.271 1.00 87.75 100 LYS A CA 1
ATOM 810 C C . LYS A 1 100 ? 2.725 -6.596 -11.271 1.00 87.75 100 LYS A C 1
ATOM 812 O O . LYS A 1 100 ? 3.802 -6.094 -11.560 1.00 87.75 100 LYS A O 1
ATOM 817 N N . LEU A 1 101 ? 2.485 -7.125 -10.070 1.00 84.88 101 LEU A N 1
ATOM 818 C CA . LEU A 1 101 ? 3.490 -7.210 -9.011 1.00 84.88 101 LEU A CA 1
ATOM 819 C C . LEU A 1 101 ? 4.747 -7.970 -9.483 1.00 84.88 101 LEU A C 1
ATOM 821 O O . LEU A 1 101 ? 4.611 -9.088 -9.995 1.00 84.88 101 LEU A O 1
ATOM 825 N N . PRO A 1 102 ? 5.950 -7.391 -9.304 1.00 89.19 102 PRO A N 1
ATOM 826 C CA . PRO A 1 102 ? 7.211 -8.061 -9.584 1.00 89.19 102 PRO A CA 1
ATOM 827 C C . PRO A 1 102 ? 7.326 -9.401 -8.865 1.00 89.19 102 PRO A C 1
ATOM 829 O O . PRO A 1 102 ? 7.078 -9.517 -7.665 1.00 89.19 102 PRO A O 1
ATOM 832 N N . CYS A 1 103 ? 7.746 -10.428 -9.597 1.00 87.62 103 CYS A N 1
ATOM 833 C CA . CYS A 1 103 ? 8.054 -11.706 -8.982 1.00 87.62 103 CYS A CA 1
ATOM 834 C C . CYS A 1 103 ? 9.419 -11.656 -8.283 1.00 87.62 103 CYS A C 1
ATOM 836 O O . CYS A 1 103 ? 10.266 -10.803 -8.549 1.00 87.62 103 CYS A O 1
ATOM 838 N N . ALA A 1 104 ? 9.646 -12.652 -7.438 1.00 87.69 104 ALA A N 1
ATOM 839 C CA . ALA A 1 104 ? 10.919 -12.979 -6.814 1.00 87.69 104 ALA A CA 1
ATOM 840 C C . ALA A 1 104 ? 12.167 -12.752 -7.681 1.00 87.69 104 ALA A C 1
ATOM 842 O O . ALA A 1 104 ? 13.141 -12.131 -7.258 1.00 87.69 104 ALA A O 1
ATOM 843 N N . TYR A 1 105 ? 12.121 -13.284 -8.904 1.00 88.12 105 TYR A N 1
ATOM 844 C CA . TYR A 1 105 ? 13.224 -13.232 -9.850 1.00 88.12 105 TYR A CA 1
ATOM 845 C C . TYR A 1 105 ? 13.563 -11.791 -10.240 1.00 88.12 105 TYR A C 1
ATOM 847 O O . TYR A 1 105 ? 14.722 -11.384 -10.188 1.00 88.12 105 TYR A O 1
ATOM 855 N N . THR A 1 106 ? 12.532 -11.008 -10.565 1.00 89.62 106 THR A N 1
ATOM 856 C CA . THR A 1 106 ? 12.657 -9.592 -10.910 1.00 89.62 106 THR A CA 1
ATOM 857 C C . THR A 1 106 ? 13.241 -8.795 -9.746 1.00 89.62 106 THR A C 1
ATOM 859 O O . THR A 1 106 ? 14.178 -8.033 -9.956 1.00 89.62 106 THR A O 1
ATOM 862 N N . LEU A 1 107 ? 12.753 -9.005 -8.518 1.00 89.56 107 LEU A N 1
ATOM 863 C CA . LEU A 1 107 ? 13.258 -8.302 -7.331 1.00 89.56 107 LEU A CA 1
ATOM 864 C C . LEU A 1 107 ? 14.749 -8.570 -7.085 1.00 89.56 107 LEU A C 1
ATOM 866 O O . LEU A 1 107 ? 15.509 -7.631 -6.868 1.00 89.56 107 LEU A O 1
ATOM 870 N N . LYS A 1 108 ? 15.189 -9.832 -7.199 1.00 88.56 108 LYS A N 1
ATOM 871 C CA . LYS A 1 108 ? 16.608 -10.196 -7.056 1.00 88.56 108 LYS A CA 1
ATOM 872 C C . LYS A 1 108 ? 17.485 -9.519 -8.115 1.00 88.56 108 LYS A C 1
ATOM 874 O O . LYS A 1 108 ? 18.570 -9.040 -7.809 1.00 88.56 108 LYS A O 1
ATOM 879 N N . ARG A 1 109 ? 17.022 -9.454 -9.366 1.00 89.94 109 ARG A N 1
ATOM 880 C CA . ARG A 1 109 ? 17.764 -8.802 -10.461 1.00 89.94 109 ARG A CA 1
ATOM 881 C C . ARG A 1 109 ? 17.804 -7.272 -10.328 1.00 89.94 109 ARG A C 1
ATOM 883 O O . ARG A 1 109 ? 18.748 -6.653 -10.813 1.00 89.94 109 ARG A O 1
ATOM 890 N N . LEU A 1 110 ? 16.829 -6.663 -9.650 1.00 90.75 110 LEU A N 1
ATOM 891 C CA . LEU A 1 110 ? 16.787 -5.216 -9.401 1.00 90.75 110 LEU A CA 1
ATOM 892 C C . LEU A 1 110 ? 17.762 -4.741 -8.320 1.00 90.75 110 LEU A C 1
ATOM 894 O O . LEU A 1 110 ? 18.064 -3.551 -8.283 1.00 90.75 110 LEU A O 1
ATOM 898 N N . GLU A 1 111 ? 18.278 -5.629 -7.468 1.00 87.38 111 GLU A N 1
ATOM 899 C CA . GLU A 1 111 ? 19.101 -5.258 -6.310 1.00 87.38 111 GLU A CA 1
ATOM 900 C C . GLU A 1 111 ? 20.278 -4.340 -6.683 1.00 87.38 111 GLU A C 1
ATOM 902 O O . GLU A 1 111 ? 20.499 -3.311 -6.047 1.00 87.38 111 GLU A O 1
ATOM 907 N N . GLY A 1 112 ? 20.991 -4.654 -7.767 1.00 87.31 112 GLY A N 1
ATOM 908 C CA . GLY A 1 112 ? 22.095 -3.833 -8.275 1.00 87.31 112 GLY A CA 1
ATOM 909 C C . GLY A 1 112 ? 21.672 -2.560 -9.018 1.00 87.31 112 GLY A C 1
ATOM 910 O O . GLY A 1 112 ? 22.507 -1.692 -9.254 1.00 87.31 112 GLY A O 1
ATOM 911 N N . GLN A 1 113 ? 20.401 -2.441 -9.402 1.00 91.69 113 GLN A N 1
ATOM 912 C CA . GLN A 1 113 ? 19.899 -1.395 -10.297 1.00 91.69 113 GLN A CA 1
ATOM 913 C C . GLN A 1 113 ? 19.272 -0.210 -9.550 1.00 91.69 113 GLN A C 1
ATOM 915 O O . GLN A 1 113 ? 19.177 0.874 -10.124 1.00 91.69 113 GLN A O 1
ATOM 920 N N . TRP A 1 114 ? 18.881 -0.383 -8.281 1.00 92.69 114 TRP A N 1
ATOM 921 C CA . TRP A 1 114 ? 18.161 0.639 -7.511 1.00 92.69 114 TRP A CA 1
ATOM 922 C C . TRP A 1 114 ? 18.801 2.035 -7.501 1.00 92.69 114 TRP A C 1
ATOM 924 O O . TRP A 1 114 ? 18.066 2.984 -7.781 1.00 92.69 114 TRP A O 1
ATOM 934 N N . PRO A 1 115 ? 20.124 2.206 -7.284 1.00 94.00 115 PRO A N 1
ATOM 935 C CA . PRO A 1 115 ? 20.720 3.543 -7.290 1.00 94.00 115 PRO A CA 1
ATOM 936 C C . PRO A 1 115 ? 20.575 4.242 -8.641 1.00 94.00 115 PRO A C 1
ATOM 938 O O . PRO A 1 115 ? 20.194 5.405 -8.705 1.00 94.00 115 PRO A O 1
ATOM 941 N N . LYS A 1 116 ? 20.795 3.513 -9.742 1.00 94.31 116 LYS A N 1
ATOM 942 C CA . LYS A 1 116 ? 20.675 4.071 -11.092 1.00 94.31 116 LYS A CA 1
ATOM 943 C C . LYS A 1 116 ? 19.226 4.415 -11.436 1.00 94.31 116 LYS A C 1
ATOM 945 O O . LYS A 1 116 ? 18.973 5.435 -12.068 1.00 94.31 116 LYS A O 1
ATOM 950 N N . ILE A 1 117 ? 18.268 3.593 -10.995 1.00 93.94 117 ILE A N 1
ATOM 951 C CA . ILE A 1 117 ? 16.836 3.898 -11.137 1.00 93.94 117 ILE A CA 1
ATOM 952 C C . ILE A 1 117 ? 16.488 5.170 -10.349 1.00 93.94 117 ILE A C 1
ATOM 954 O O . ILE A 1 117 ? 15.828 6.048 -10.904 1.00 93.94 117 ILE A O 1
ATOM 958 N N . ARG A 1 118 ? 16.954 5.299 -9.097 1.00 94.88 118 ARG A N 1
ATOM 959 C CA . ARG A 1 118 ? 16.755 6.501 -8.271 1.00 94.88 118 ARG A CA 1
ATOM 960 C C . ARG A 1 118 ? 17.315 7.743 -8.955 1.00 94.88 118 ARG A C 1
ATOM 962 O O . ARG A 1 118 ? 16.584 8.709 -9.144 1.00 94.88 118 ARG A O 1
ATOM 969 N N . GLU A 1 119 ? 18.585 7.712 -9.348 1.00 94.25 119 GLU A N 1
ATOM 970 C CA . GLU A 1 119 ? 19.269 8.854 -9.961 1.00 94.25 119 GLU A CA 1
ATOM 971 C C . GLU A 1 119 ? 18.568 9.331 -11.236 1.00 94.25 119 GLU A C 1
ATOM 973 O O . GLU A 1 119 ? 18.347 10.531 -11.411 1.00 94.25 119 GLU A O 1
ATOM 978 N N . ASP A 1 120 ? 18.185 8.409 -12.120 1.00 92.88 120 ASP A N 1
ATOM 979 C CA . ASP A 1 120 ? 17.454 8.747 -13.343 1.00 92.88 120 ASP A CA 1
ATOM 980 C C . ASP A 1 120 ? 16.063 9.307 -13.038 1.00 92.88 120 ASP A C 1
ATOM 982 O O . ASP A 1 120 ? 15.600 10.229 -13.717 1.00 92.88 120 ASP A O 1
ATOM 986 N N . PHE A 1 121 ? 15.397 8.784 -12.007 1.00 92.56 121 PHE A N 1
ATOM 987 C CA . PHE A 1 121 ? 14.085 9.269 -11.608 1.00 92.56 121 PHE A CA 1
ATOM 988 C C . PHE A 1 121 ? 14.150 10.678 -11.002 1.00 92.56 121 PHE A C 1
ATOM 990 O O . PHE A 1 121 ? 13.355 11.547 -11.357 1.00 92.56 121 PHE A O 1
ATOM 997 N N . VAL A 1 122 ? 15.152 10.955 -10.172 1.00 91.50 122 VAL A N 1
ATOM 998 C CA . VAL A 1 122 ? 15.385 12.282 -9.584 1.00 91.50 122 VAL A CA 1
ATOM 999 C C . VAL A 1 122 ? 15.768 13.293 -10.661 1.00 91.50 122 VAL A C 1
ATOM 1001 O O . VAL A 1 122 ? 15.240 14.405 -10.675 1.00 91.50 122 VAL A O 1
ATOM 1004 N N . LYS A 1 123 ? 16.614 12.906 -11.627 1.00 91.12 123 LYS A N 1
ATOM 1005 C CA . LYS A 1 123 ? 16.903 13.731 -12.814 1.00 91.12 123 LYS A CA 1
ATOM 1006 C C . LYS A 1 123 ? 15.633 14.047 -13.598 1.00 91.12 123 LYS A C 1
ATOM 1008 O O . LYS A 1 123 ? 15.450 15.189 -14.012 1.00 91.12 123 LYS A O 1
ATOM 1013 N N . LEU A 1 124 ? 14.749 13.063 -13.781 1.00 89.31 124 LEU A N 1
ATOM 1014 C CA . LEU A 1 124 ? 13.467 13.262 -14.453 1.00 89.31 124 LEU A CA 1
ATOM 1015 C C . LEU A 1 124 ? 12.598 14.283 -13.704 1.00 89.31 124 LEU A C 1
ATOM 1017 O O . LEU A 1 124 ? 12.111 15.222 -14.329 1.00 89.31 124 LEU A O 1
ATOM 1021 N N . ILE A 1 125 ? 12.459 14.152 -12.383 1.00 88.50 125 ILE A N 1
ATOM 1022 C CA . ILE A 1 125 ? 11.694 15.096 -11.555 1.00 88.50 125 ILE A CA 1
ATOM 1023 C C . ILE A 1 125 ? 12.284 16.508 -11.649 1.00 88.50 125 ILE A C 1
ATOM 1025 O O . ILE A 1 125 ? 11.560 17.440 -11.988 1.00 88.50 125 ILE A O 1
ATOM 1029 N N . ARG A 1 126 ? 13.600 16.667 -11.457 1.00 88.19 126 ARG A N 1
ATOM 1030 C CA . ARG A 1 126 ? 14.290 17.966 -11.593 1.00 88.19 126 ARG A CA 1
ATOM 1031 C C . ARG A 1 126 ? 14.094 18.587 -12.977 1.00 88.19 126 ARG A C 1
ATOM 1033 O O . ARG A 1 126 ? 13.908 19.798 -13.096 1.00 88.19 126 ARG A O 1
ATOM 1040 N N . SER A 1 127 ? 14.128 17.768 -14.029 1.00 87.56 127 SER A N 1
ATOM 1041 C CA . SER A 1 127 ? 13.906 18.252 -15.393 1.00 87.56 127 SER A CA 1
ATOM 1042 C C . SER A 1 127 ? 12.485 18.774 -15.590 1.00 87.56 127 SER A C 1
ATOM 1044 O O . SER A 1 127 ? 12.324 19.814 -16.211 1.00 87.56 127 SER A O 1
ATOM 1046 N N . GLU A 1 128 ? 11.476 18.127 -14.999 1.00 85.56 128 GLU A N 1
ATOM 1047 C CA . GLU A 1 128 ? 10.085 18.588 -15.089 1.00 85.56 128 GLU A CA 1
ATOM 1048 C C . GLU A 1 128 ? 9.828 19.850 -14.259 1.00 85.56 128 GLU A C 1
ATOM 1050 O O . GLU A 1 128 ? 9.026 20.680 -14.675 1.00 85.56 128 GLU A O 1
ATOM 1055 N N . VAL A 1 129 ? 10.525 20.031 -13.130 1.00 82.50 129 VAL A N 1
ATOM 1056 C CA . VAL A 1 129 ? 10.460 21.276 -12.339 1.00 82.50 129 VAL A CA 1
ATOM 1057 C C . VAL A 1 129 ? 11.073 22.447 -13.111 1.00 82.50 129 VAL A C 1
ATOM 1059 O O . VAL A 1 129 ? 10.510 23.536 -13.149 1.00 82.50 129 VAL A O 1
ATOM 1062 N N . THR A 1 130 ? 12.228 22.231 -13.745 1.00 82.88 130 THR A N 1
ATOM 1063 C CA . THR A 1 130 ? 12.959 23.297 -14.455 1.00 82.88 130 THR A CA 1
ATOM 1064 C C . THR A 1 130 ? 12.393 23.598 -15.841 1.00 82.88 130 THR A C 1
ATOM 1066 O O . THR A 1 130 ? 12.450 24.741 -16.294 1.00 82.88 130 THR A O 1
ATOM 1069 N N . ARG A 1 131 ? 11.872 22.584 -16.540 1.00 83.38 131 ARG A N 1
ATOM 1070 C CA . ARG A 1 131 ? 11.266 22.680 -17.874 1.00 83.38 131 ARG A CA 1
ATOM 1071 C C . ARG A 1 131 ? 10.111 21.676 -17.978 1.00 83.38 131 ARG A C 1
ATOM 1073 O O . ARG A 1 131 ? 10.352 20.523 -18.333 1.00 83.38 131 ARG A O 1
ATOM 1080 N N . PRO A 1 132 ? 8.862 22.086 -17.707 1.00 78.94 132 PRO A N 1
ATOM 1081 C CA . PRO A 1 132 ? 7.712 21.191 -17.800 1.00 78.94 132 PRO A CA 1
ATOM 1082 C C . PRO A 1 132 ? 7.563 20.637 -19.224 1.00 78.94 132 PRO A C 1
ATOM 1084 O O . PRO A 1 132 ? 7.270 21.383 -20.157 1.00 78.94 132 PRO A O 1
ATOM 1087 N N . THR A 1 133 ? 7.772 19.327 -19.411 1.00 72.12 133 THR A N 1
ATOM 1088 C CA . THR A 1 133 ? 7.613 18.656 -20.720 1.00 72.12 133 THR A CA 1
ATOM 1089 C C . THR A 1 133 ? 6.460 17.651 -20.741 1.00 72.12 133 THR A C 1
ATOM 1091 O O . THR A 1 133 ? 6.340 16.851 -21.666 1.00 72.12 133 THR A O 1
ATOM 1094 N N . ASN A 1 134 ? 5.579 17.717 -19.736 1.00 72.00 134 ASN A N 1
ATOM 1095 C CA . ASN A 1 134 ? 4.389 16.880 -19.584 1.00 72.00 134 ASN A CA 1
ATOM 1096 C C . ASN A 1 134 ? 4.713 15.374 -19.488 1.00 72.00 134 ASN A C 1
ATOM 1098 O O . ASN A 1 134 ? 3.998 14.520 -20.015 1.00 72.00 134 ASN A O 1
ATOM 1102 N N . ARG A 1 135 ? 5.783 15.010 -18.763 1.00 80.62 135 ARG A N 1
ATOM 1103 C CA . ARG A 1 135 ? 6.175 13.599 -18.528 1.00 80.62 135 ARG A CA 1
ATOM 1104 C C . ARG A 1 135 ? 5.442 12.949 -17.351 1.00 80.62 135 ARG A C 1
ATOM 1106 O O . ARG A 1 135 ? 5.936 11.990 -16.752 1.00 80.62 135 ARG A O 1
ATOM 1113 N N . LYS A 1 136 ? 4.239 13.440 -17.039 1.00 81.75 136 LYS A N 1
ATOM 1114 C CA . LYS A 1 136 ? 3.395 12.992 -15.921 1.00 81.75 136 LYS A CA 1
ATOM 1115 C C . LYS A 1 136 ? 3.211 11.475 -15.898 1.00 81.75 136 LYS A C 1
ATOM 1117 O O . LYS A 1 136 ? 3.385 10.858 -14.850 1.00 81.75 136 LYS A O 1
ATOM 1122 N N . LYS A 1 137 ? 2.919 10.873 -17.057 1.00 82.00 137 LYS A N 1
ATOM 1123 C CA . LYS A 1 137 ? 2.711 9.423 -17.189 1.00 82.00 137 LYS A CA 1
ATOM 1124 C C . LYS A 1 137 ? 3.938 8.623 -16.737 1.00 82.00 137 LYS A C 1
ATOM 1126 O O . LYS A 1 137 ? 3.803 7.731 -15.909 1.00 82.00 137 LYS A O 1
ATOM 1131 N N . ASN A 1 138 ? 5.128 9.001 -17.200 1.00 84.00 138 ASN A N 1
ATOM 1132 C CA . ASN A 1 138 ? 6.369 8.281 -16.897 1.00 84.00 138 ASN A CA 1
ATOM 1133 C C . ASN A 1 138 ? 6.696 8.353 -15.400 1.00 84.00 138 ASN A C 1
ATOM 1135 O O . ASN A 1 138 ? 7.066 7.356 -14.788 1.00 84.00 138 ASN A O 1
ATOM 1139 N N . ILE A 1 139 ? 6.509 9.528 -14.791 1.00 86.88 139 ILE A N 1
ATOM 1140 C CA . ILE A 1 139 ? 6.719 9.720 -13.350 1.00 86.88 139 ILE A CA 1
ATOM 1141 C C . ILE A 1 139 ? 5.745 8.851 -12.540 1.00 86.88 139 ILE A C 1
ATOM 1143 O O . ILE A 1 139 ? 6.153 8.179 -11.594 1.00 86.88 139 ILE A O 1
ATOM 1147 N N . GLN A 1 140 ? 4.471 8.801 -12.934 1.00 85.75 140 GLN A N 1
ATOM 1148 C CA . GLN A 1 140 ? 3.472 7.955 -12.276 1.00 85.75 140 GLN A CA 1
ATOM 1149 C C . GLN A 1 140 ? 3.764 6.456 -12.435 1.00 85.75 140 GLN A C 1
ATOM 1151 O O . GLN A 1 140 ? 3.564 5.697 -11.486 1.00 85.75 140 GLN A O 1
ATOM 1156 N N . GLU A 1 141 ? 4.253 6.024 -13.599 1.00 86.12 141 GLU A N 1
ATOM 1157 C CA . GLU A 1 141 ? 4.642 4.633 -13.855 1.00 86.12 141 GLU A CA 1
ATOM 1158 C C . GLU A 1 141 ? 5.837 4.206 -13.003 1.00 86.12 141 GLU A C 1
ATOM 1160 O O . GLU A 1 141 ? 5.786 3.137 -12.394 1.00 86.12 141 GLU A O 1
ATOM 1165 N N . ILE A 1 142 ? 6.862 5.057 -12.874 1.00 90.75 142 ILE A N 1
ATOM 1166 C CA . ILE A 1 142 ? 8.018 4.778 -12.012 1.00 90.75 142 ILE A CA 1
ATOM 1167 C C . ILE A 1 142 ? 7.587 4.710 -10.544 1.00 90.75 142 ILE A C 1
ATOM 1169 O O . ILE A 1 142 ? 7.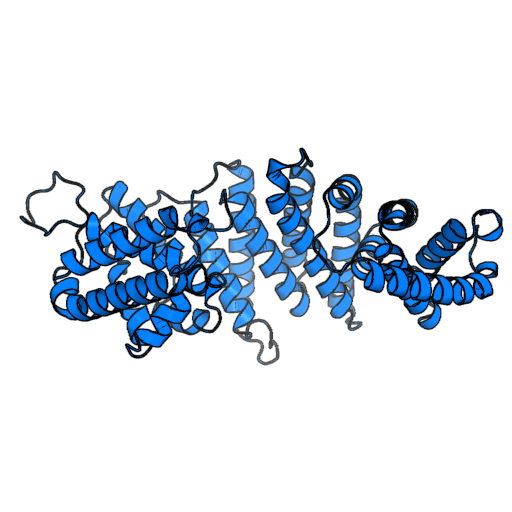924 3.746 -9.858 1.00 90.75 142 ILE A O 1
ATOM 1173 N N . CYS A 1 143 ? 6.775 5.662 -10.068 1.00 91.12 143 CYS A N 1
ATOM 1174 C CA . CYS A 1 143 ? 6.229 5.619 -8.709 1.00 91.12 143 CYS A CA 1
ATOM 1175 C C . CYS A 1 143 ? 5.420 4.342 -8.450 1.00 91.12 143 CYS A C 1
ATOM 1177 O O . CYS A 1 143 ? 5.560 3.700 -7.407 1.00 91.12 143 CYS A O 1
ATOM 1179 N N . ARG A 1 144 ? 4.571 3.953 -9.411 1.00 90.38 144 ARG A N 1
ATOM 1180 C CA . ARG A 1 144 ? 3.771 2.729 -9.329 1.00 90.38 144 ARG A CA 1
ATOM 1181 C C . ARG A 1 144 ? 4.661 1.493 -9.266 1.00 90.38 144 ARG A C 1
ATOM 1183 O O . ARG A 1 144 ? 4.417 0.638 -8.419 1.00 90.38 144 ARG A O 1
ATOM 1190 N N . PHE A 1 145 ? 5.670 1.402 -10.126 1.00 92.88 145 PHE A N 1
ATOM 1191 C CA . PHE A 1 145 ? 6.620 0.294 -10.132 1.00 92.88 145 PHE A CA 1
ATOM 1192 C C . PHE A 1 145 ? 7.367 0.189 -8.799 1.00 92.88 145 PHE A C 1
ATOM 1194 O O . PHE A 1 145 ? 7.440 -0.890 -8.210 1.00 92.88 145 PHE A O 1
ATOM 1201 N N . TRP A 1 146 ? 7.849 1.319 -8.276 1.00 94.19 146 TRP A N 1
ATOM 1202 C CA . TRP A 1 146 ? 8.546 1.383 -6.992 1.00 94.19 146 TRP A CA 1
ATOM 1203 C C . TRP A 1 146 ? 7.665 0.877 -5.842 1.00 94.19 146 TRP A C 1
ATOM 1205 O O . TRP A 1 146 ? 8.059 -0.010 -5.081 1.00 94.19 146 TRP A O 1
ATOM 1215 N N . TRP A 1 147 ? 6.420 1.359 -5.772 1.00 93.06 147 TRP A N 1
ATOM 1216 C CA . TRP A 1 147 ? 5.427 0.889 -4.804 1.00 93.06 147 TRP A CA 1
ATOM 1217 C C . TRP A 1 147 ? 5.110 -0.608 -4.961 1.00 93.06 147 TRP A C 1
ATOM 1219 O O . TRP A 1 147 ? 5.009 -1.335 -3.970 1.00 93.06 147 TRP A O 1
ATOM 1229 N N . GLN A 1 148 ? 4.989 -1.102 -6.197 1.00 92.00 148 GLN A N 1
ATOM 1230 C CA . GLN A 1 148 ? 4.770 -2.523 -6.476 1.00 92.00 148 GLN A CA 1
ATOM 1231 C C . GLN A 1 148 ? 5.949 -3.387 -6.012 1.00 92.00 148 GLN A C 1
ATOM 1233 O O . GLN A 1 148 ? 5.719 -4.491 -5.516 1.00 92.00 148 GLN A O 1
ATOM 1238 N N . CYS A 1 149 ? 7.187 -2.901 -6.122 1.00 91.81 149 CYS A N 1
ATOM 1239 C CA . CYS A 1 149 ? 8.371 -3.606 -5.629 1.00 91.81 149 CYS A CA 1
ATOM 1240 C C . CYS A 1 149 ? 8.356 -3.714 -4.101 1.00 91.81 149 CYS A C 1
ATOM 1242 O O . CYS A 1 149 ? 8.495 -4.817 -3.573 1.00 91.81 149 CYS A O 1
ATOM 1244 N N . LEU A 1 150 ? 8.071 -2.611 -3.397 1.00 90.88 150 LEU A N 1
ATOM 1245 C CA . LEU A 1 150 ? 7.888 -2.604 -1.939 1.00 90.88 150 LEU A CA 1
ATOM 1246 C C . LEU A 1 150 ? 6.788 -3.584 -1.499 1.00 90.88 150 LEU A C 1
ATOM 1248 O O . LEU A 1 150 ? 6.991 -4.406 -0.604 1.00 90.88 150 LEU A O 1
ATOM 1252 N N . LYS A 1 151 ? 5.631 -3.560 -2.175 1.00 88.56 151 LYS A N 1
ATOM 1253 C CA . LYS A 1 151 ? 4.527 -4.494 -1.905 1.00 88.56 151 LYS A CA 1
ATOM 1254 C C . LYS A 1 151 ? 4.925 -5.952 -2.158 1.00 88.56 151 LYS A C 1
ATOM 1256 O O . LYS A 1 151 ? 4.571 -6.821 -1.365 1.00 88.56 151 LYS A O 1
ATOM 1261 N N . SER A 1 152 ? 5.659 -6.227 -3.233 1.00 88.44 152 SER A N 1
ATOM 1262 C CA . SER A 1 152 ? 6.067 -7.589 -3.597 1.00 88.44 152 SER A CA 1
ATOM 1263 C C . SER A 1 152 ? 7.088 -8.164 -2.621 1.00 88.44 152 SER A C 1
ATOM 1265 O O . SER A 1 152 ? 6.950 -9.318 -2.227 1.00 88.44 152 SER A O 1
ATOM 1267 N N . HIS A 1 153 ? 8.055 -7.362 -2.162 1.00 84.69 153 HIS A N 1
ATOM 1268 C CA . HIS A 1 153 ? 8.999 -7.782 -1.122 1.00 84.69 153 HIS A CA 1
ATOM 1269 C C . HIS A 1 153 ? 8.286 -8.232 0.155 1.00 84.69 153 HIS A C 1
ATOM 1271 O O . HIS A 1 153 ? 8.641 -9.263 0.716 1.00 84.69 153 HIS A O 1
ATOM 1277 N N . MET A 1 154 ? 7.240 -7.518 0.579 1.00 79.44 154 MET A N 1
ATOM 1278 C CA . MET A 1 154 ? 6.457 -7.908 1.755 1.00 79.44 154 MET A CA 1
ATOM 1279 C C . MET A 1 154 ? 5.717 -9.229 1.569 1.00 79.44 154 MET A C 1
ATOM 1281 O O . MET A 1 154 ? 5.765 -10.087 2.447 1.00 79.44 154 MET A O 1
ATOM 1285 N N . LEU A 1 155 ? 5.058 -9.412 0.422 1.00 81.12 155 LEU A N 1
ATOM 1286 C CA . LEU A 1 155 ? 4.326 -10.647 0.123 1.00 81.12 155 LEU A CA 1
ATOM 1287 C C . LEU A 1 155 ? 5.262 -11.857 -0.010 1.00 81.12 155 LEU A C 1
ATOM 1289 O O . LEU A 1 155 ? 4.873 -12.976 0.309 1.00 81.12 155 LEU A O 1
ATOM 1293 N N . LEU A 1 156 ? 6.498 -11.633 -0.459 1.00 80.12 156 LEU A N 1
ATOM 1294 C CA . LEU A 1 156 ? 7.492 -12.679 -0.706 1.00 80.12 156 LEU A CA 1
ATOM 1295 C C . LEU A 1 156 ? 8.491 -12.867 0.448 1.00 80.12 156 LEU A C 1
ATOM 1297 O O . LEU A 1 156 ? 9.319 -13.774 0.372 1.00 80.12 156 LEU A O 1
ATOM 1301 N N . LYS A 1 157 ? 8.394 -12.071 1.525 1.00 67.44 157 LYS A N 1
ATOM 1302 C CA . LYS A 1 157 ? 9.334 -12.041 2.665 1.00 67.44 157 LYS A CA 1
ATOM 1303 C C . LYS A 1 157 ? 9.593 -13.420 3.282 1.00 67.44 157 LYS A C 1
ATOM 1305 O O . LYS A 1 157 ? 10.705 -13.692 3.711 1.00 67.44 157 LYS A O 1
ATOM 1310 N N . LYS A 1 158 ? 8.580 -14.296 3.319 1.00 62.00 158 LYS A N 1
ATOM 1311 C CA . LYS A 1 158 ? 8.698 -15.668 3.856 1.00 62.00 158 LYS A CA 1
ATOM 1312 C C . LYS A 1 158 ? 9.234 -16.685 2.846 1.00 62.00 158 LYS A C 1
ATOM 1314 O O . LYS A 1 158 ? 9.715 -17.735 3.248 1.00 62.00 158 LYS A O 1
ATOM 1319 N N . ALA A 1 159 ? 9.119 -16.404 1.551 1.00 58.28 159 ALA A N 1
ATOM 1320 C CA . ALA A 1 159 ? 9.436 -17.367 0.505 1.00 58.28 159 ALA A CA 1
ATOM 1321 C C . ALA A 1 159 ? 10.901 -17.288 0.056 1.00 58.28 159 ALA A C 1
ATOM 1323 O O . ALA A 1 159 ? 11.419 -18.270 -0.469 1.00 58.28 159 ALA A O 1
ATOM 1324 N N . ILE A 1 160 ? 11.557 -16.123 0.186 1.00 56.28 160 ILE A N 1
ATOM 1325 C CA . ILE A 1 160 ? 12.885 -15.886 -0.397 1.00 56.28 160 ILE A CA 1
ATOM 1326 C C . ILE A 1 160 ? 13.679 -14.886 0.446 1.00 56.28 160 ILE A C 1
ATOM 1328 O O . ILE A 1 160 ? 13.187 -13.803 0.758 1.00 56.28 160 ILE A O 1
ATOM 1332 N N . ALA A 1 161 ? 14.940 -15.221 0.732 1.00 59.91 161 ALA A N 1
ATOM 1333 C CA . ALA A 1 161 ? 15.940 -14.307 1.280 1.00 59.91 161 ALA A CA 1
ATOM 1334 C C . ALA A 1 161 ? 16.356 -13.267 0.221 1.00 59.91 161 ALA A C 1
ATOM 1336 O O . ALA A 1 161 ? 17.457 -13.316 -0.323 1.00 59.91 161 ALA A O 1
ATOM 1337 N N . ILE A 1 162 ? 15.437 -12.372 -0.150 1.00 62.22 162 ILE A N 1
ATOM 1338 C CA . ILE A 1 162 ? 15.751 -11.244 -1.029 1.00 62.22 162 ILE A CA 1
ATOM 1339 C C . ILE A 1 162 ? 16.257 -10.106 -0.142 1.00 62.22 162 ILE A C 1
ATOM 1341 O O . ILE A 1 162 ? 15.499 -9.665 0.729 1.00 62.22 162 ILE A O 1
ATOM 1345 N N . PRO A 1 163 ? 17.486 -9.606 -0.357 1.00 66.50 163 PRO A N 1
ATOM 1346 C CA . PRO A 1 163 ? 18.002 -8.459 0.373 1.00 66.50 163 PRO A CA 1
ATOM 1347 C C . PRO A 1 163 ? 17.058 -7.269 0.213 1.00 66.50 163 PRO A C 1
ATOM 1349 O O . PRO A 1 163 ? 16.780 -6.799 -0.891 1.00 66.50 163 PRO A O 1
ATOM 1352 N N . PHE A 1 164 ? 16.503 -6.823 1.333 1.00 80.56 164 PHE A N 1
ATOM 1353 C CA . PHE A 1 164 ? 15.486 -5.777 1.363 1.00 80.56 164 PHE A CA 1
ATOM 1354 C C . PHE A 1 164 ? 16.066 -4.408 1.744 1.00 80.56 164 PHE A C 1
ATOM 1356 O O . PHE A 1 164 ? 15.534 -3.364 1.370 1.00 80.56 164 PHE A O 1
ATOM 1363 N N . GLU A 1 165 ? 17.209 -4.417 2.425 1.00 83.44 165 GLU A N 1
ATOM 1364 C CA . GLU A 1 165 ? 17.886 -3.239 2.970 1.00 83.44 165 GLU A CA 1
ATOM 1365 C C . GLU A 1 165 ? 18.221 -2.201 1.901 1.00 83.44 165 GLU A C 1
ATOM 1367 O O . GLU A 1 165 ? 17.992 -1.008 2.097 1.00 83.44 165 GLU A O 1
ATOM 1372 N N . ARG A 1 166 ? 18.704 -2.641 0.732 1.00 87.62 166 ARG A N 1
ATOM 1373 C CA . ARG A 1 166 ? 19.073 -1.718 -0.344 1.00 87.62 166 ARG A CA 1
ATOM 1374 C C . ARG A 1 166 ? 17.867 -0.987 -0.922 1.00 87.62 166 ARG A C 1
ATOM 1376 O O . ARG A 1 166 ? 17.943 0.219 -1.119 1.00 87.62 166 ARG A O 1
ATOM 1383 N N . LEU A 1 167 ? 16.754 -1.686 -1.153 1.00 90.00 167 LEU A N 1
ATOM 1384 C CA . LEU A 1 167 ? 15.524 -1.043 -1.618 1.00 90.00 167 LEU A CA 1
ATOM 1385 C C . LEU A 1 167 ? 15.020 -0.028 -0.584 1.00 90.00 167 LEU A C 1
ATOM 1387 O O . LEU A 1 167 ? 14.654 1.081 -0.962 1.00 90.00 167 LEU A O 1
ATOM 1391 N N . ILE A 1 168 ? 15.045 -0.367 0.707 1.00 90.31 168 ILE A N 1
ATOM 1392 C CA . ILE A 1 168 ? 14.672 0.562 1.785 1.00 90.31 168 ILE A CA 1
ATOM 1393 C C . ILE A 1 168 ? 15.548 1.816 1.764 1.00 90.31 168 ILE A C 1
ATOM 1395 O O . ILE A 1 168 ? 15.016 2.923 1.695 1.00 90.31 168 ILE A O 1
ATOM 1399 N N . LYS A 1 169 ? 16.874 1.648 1.738 1.00 91.75 169 LYS A N 1
ATOM 1400 C CA . LYS A 1 169 ? 17.831 2.760 1.702 1.00 91.75 169 LYS A CA 1
ATOM 1401 C C . LYS A 1 169 ? 17.607 3.669 0.494 1.00 91.75 169 LYS A C 1
ATOM 1403 O O . LYS A 1 169 ? 17.485 4.880 0.645 1.00 91.75 169 LYS A O 1
ATOM 1408 N N . GLU A 1 170 ? 17.507 3.093 -0.702 1.00 94.69 170 GLU A N 1
ATOM 1409 C CA . GLU A 1 170 ? 17.279 3.869 -1.927 1.00 94.69 170 GLU A CA 1
ATOM 1410 C C . GLU A 1 170 ? 15.890 4.522 -1.941 1.00 94.69 170 GLU A C 1
ATOM 1412 O O . GLU A 1 170 ? 15.730 5.598 -2.509 1.00 94.69 170 GLU A O 1
ATOM 1417 N N . THR A 1 171 ? 14.893 3.928 -1.276 1.00 95.25 171 THR A N 1
ATOM 1418 C CA . THR A 1 171 ? 13.573 4.553 -1.112 1.00 95.25 171 THR A CA 1
ATOM 1419 C C . THR A 1 171 ? 13.646 5.776 -0.202 1.00 95.25 171 THR A C 1
ATOM 1421 O O . THR A 1 171 ? 13.081 6.808 -0.544 1.00 95.25 171 THR A O 1
ATOM 1424 N N . ILE A 1 172 ? 14.361 5.703 0.924 1.00 94.62 172 ILE A N 1
ATOM 1425 C CA . ILE A 1 172 ? 14.542 6.849 1.832 1.00 94.62 172 ILE A CA 1
ATOM 1426 C C . ILE A 1 172 ? 15.254 7.995 1.114 1.00 94.62 172 ILE A C 1
ATOM 1428 O O . ILE A 1 172 ? 14.791 9.134 1.172 1.00 94.62 172 ILE A O 1
ATOM 1432 N N . LEU A 1 173 ? 16.332 7.685 0.386 1.00 94.81 173 LEU A N 1
ATOM 1433 C CA . LEU A 1 173 ? 17.057 8.668 -0.421 1.00 94.81 173 LEU A CA 1
ATOM 1434 C C . LEU A 1 173 ? 16.158 9.290 -1.493 1.00 94.81 173 LEU A C 1
ATOM 1436 O O . LEU A 1 173 ? 16.119 10.510 -1.614 1.00 94.81 173 LEU A O 1
ATOM 1440 N N . LEU A 1 174 ? 15.395 8.469 -2.223 1.00 94.44 174 LEU A N 1
ATOM 1441 C CA . LEU A 1 174 ? 14.455 8.949 -3.232 1.00 94.44 174 LEU A CA 1
ATOM 1442 C C . LEU A 1 174 ? 13.438 9.920 -2.627 1.00 94.44 174 LEU A C 1
ATOM 1444 O O . LEU A 1 174 ? 13.239 11.009 -3.154 1.00 94.44 174 LEU A O 1
ATOM 1448 N N . LEU A 1 175 ? 12.778 9.524 -1.537 1.00 93.62 175 LEU A N 1
ATOM 1449 C CA . LEU A 1 175 ? 11.755 10.341 -0.891 1.00 93.62 175 LEU A CA 1
ATOM 1450 C C . LEU A 1 175 ? 12.354 11.663 -0.386 1.00 93.62 175 LEU A C 1
ATOM 1452 O O . LEU A 1 175 ? 11.776 12.724 -0.617 1.00 93.62 175 LEU A O 1
ATOM 1456 N N . ARG A 1 176 ? 13.539 11.628 0.230 1.00 91.88 176 ARG A N 1
ATOM 1457 C CA . ARG A 1 176 ? 14.234 12.840 0.676 1.00 91.88 176 ARG A CA 1
ATOM 1458 C C . ARG A 1 176 ? 14.531 13.785 -0.487 1.00 91.88 176 ARG A C 1
ATOM 1460 O O . ARG A 1 176 ? 14.162 14.952 -0.433 1.00 91.88 176 ARG A O 1
ATOM 1467 N N . GLU A 1 177 ? 15.115 13.270 -1.565 1.00 90.62 177 GLU A N 1
ATOM 1468 C CA . GLU A 1 177 ? 15.442 14.078 -2.740 1.00 90.62 177 GLU A CA 1
ATOM 1469 C C . GLU A 1 177 ? 14.183 14.626 -3.429 1.00 90.62 177 GLU A C 1
ATOM 1471 O O . GLU A 1 177 ? 14.201 15.742 -3.940 1.00 90.62 177 GLU A O 1
ATOM 1476 N N . ILE A 1 178 ? 13.068 13.888 -3.450 1.00 86.62 178 ILE A N 1
ATOM 1477 C CA . ILE A 1 178 ? 11.791 14.400 -3.977 1.00 86.62 178 ILE A CA 1
ATOM 1478 C C . ILE A 1 178 ? 11.336 15.640 -3.194 1.00 86.62 178 ILE A C 1
ATOM 1480 O O . ILE A 1 178 ? 10.916 16.618 -3.815 1.00 86.62 178 ILE A O 1
ATOM 1484 N N . LEU A 1 179 ? 11.442 15.610 -1.862 1.00 84.06 179 LEU A N 1
ATOM 1485 C CA . LEU A 1 179 ? 11.089 16.748 -1.011 1.00 84.06 179 LEU A CA 1
ATOM 1486 C C . LEU A 1 179 ? 12.057 17.925 -1.203 1.00 84.06 179 LEU A C 1
ATOM 1488 O O . LEU A 1 179 ? 11.616 19.042 -1.454 1.00 84.06 179 LEU A O 1
ATOM 1492 N N . GLU A 1 180 ? 13.368 17.675 -1.146 1.00 84.88 180 GLU A N 1
ATOM 1493 C CA . GLU A 1 180 ? 14.406 18.712 -1.269 1.00 84.88 180 GLU A CA 1
ATOM 1494 C C . GLU A 1 180 ? 14.366 19.443 -2.619 1.00 84.88 180 GLU A C 1
ATOM 1496 O O . GLU A 1 180 ? 14.661 20.634 -2.692 1.00 84.88 180 GLU A O 1
ATOM 1501 N N . ASN A 1 181 ? 13.991 18.750 -3.698 1.00 80.38 181 ASN A N 1
ATOM 1502 C CA . ASN A 1 181 ? 13.961 19.328 -5.043 1.00 80.38 181 ASN A CA 1
ATOM 1503 C C . ASN A 1 181 ? 12.636 20.036 -5.392 1.00 80.38 181 ASN A C 1
ATOM 1505 O O . ASN A 1 181 ? 12.504 20.501 -6.524 1.00 80.38 181 ASN A O 1
ATOM 1509 N N . GLY A 1 182 ? 11.652 20.092 -4.484 1.00 75.88 182 GLY A N 1
ATOM 1510 C CA . GLY A 1 182 ? 10.356 20.729 -4.755 1.00 75.88 182 GLY A CA 1
ATOM 1511 C C . GLY A 1 182 ? 9.590 20.051 -5.895 1.00 75.88 182 GLY A C 1
ATOM 1512 O O . GLY A 1 182 ? 9.262 20.684 -6.899 1.00 75.88 182 GLY A O 1
ATOM 1513 N N . ALA A 1 183 ? 9.365 18.740 -5.775 1.00 76.50 183 ALA A N 1
ATOM 1514 C CA . ALA A 1 183 ? 8.746 17.939 -6.826 1.00 76.50 183 ALA A CA 1
ATOM 1515 C C . ALA A 1 183 ? 7.353 18.443 -7.252 1.00 76.50 183 ALA A C 1
ATOM 1517 O O . ALA A 1 183 ? 6.593 18.950 -6.426 1.00 76.50 183 ALA A O 1
ATOM 1518 N N . PRO A 1 184 ? 6.977 18.252 -8.532 1.00 76.62 184 PRO A N 1
ATOM 1519 C CA . PRO A 1 184 ? 5.672 18.669 -9.010 1.00 76.62 184 PRO A CA 1
ATOM 1520 C C . PRO A 1 184 ? 4.570 17.816 -8.380 1.00 76.62 184 PRO A C 1
ATOM 1522 O O . PRO A 1 184 ? 4.746 16.624 -8.123 1.00 76.62 184 PRO A O 1
ATOM 1525 N N . ASP A 1 185 ? 3.394 18.410 -8.237 1.00 74.62 185 ASP A N 1
ATOM 1526 C CA . ASP A 1 185 ? 2.167 17.825 -7.699 1.00 74.62 185 ASP A CA 1
ATOM 1527 C C . ASP A 1 185 ? 1.945 16.349 -8.065 1.00 74.62 185 ASP A C 1
ATOM 1529 O O . ASP A 1 185 ? 1.857 15.459 -7.224 1.00 74.62 185 ASP A O 1
ATOM 1533 N N . PHE A 1 186 ? 1.919 16.012 -9.352 1.00 74.38 186 PHE A N 1
ATOM 1534 C CA . PHE A 1 186 ? 1.638 14.638 -9.773 1.00 74.38 186 PHE A CA 1
ATOM 1535 C C . PHE A 1 186 ? 2.700 13.615 -9.312 1.00 74.38 186 PHE A C 1
ATOM 1537 O O . PHE A 1 186 ? 2.383 12.424 -9.230 1.00 74.38 186 PHE A O 1
ATOM 1544 N N . ALA A 1 187 ? 3.928 14.051 -9.001 1.00 80.56 187 ALA A N 1
ATOM 1545 C CA . ALA A 1 187 ? 4.972 13.223 -8.401 1.00 80.56 187 ALA A CA 1
ATOM 1546 C C . ALA A 1 187 ? 4.731 13.019 -6.897 1.00 80.56 187 ALA A C 1
ATOM 1548 O O . ALA A 1 187 ? 4.920 11.908 -6.399 1.00 80.56 187 ALA A O 1
ATOM 1549 N N . LEU A 1 188 ? 4.223 14.041 -6.200 1.00 81.81 188 LEU A N 1
ATOM 1550 C CA . LEU A 1 188 ? 3.889 13.981 -4.775 1.00 81.81 188 LEU A CA 1
ATOM 1551 C C . LEU A 1 188 ? 2.791 12.934 -4.467 1.00 81.81 188 LEU A C 1
ATOM 1553 O O . LEU A 1 188 ? 2.788 12.310 -3.406 1.00 81.81 188 LEU A O 1
ATOM 1557 N N . ASN A 1 189 ? 1.895 12.645 -5.418 1.00 80.00 189 ASN A N 1
ATOM 1558 C CA . ASN A 1 189 ? 0.891 11.570 -5.274 1.00 80.00 189 ASN A CA 1
ATOM 1559 C C . ASN A 1 189 ? 1.548 10.186 -5.244 1.00 80.00 189 ASN A C 1
ATOM 1561 O O . ASN A 1 189 ? 1.097 9.273 -4.552 1.00 80.00 189 ASN A O 1
ATOM 1565 N N . GLY A 1 190 ? 2.592 10.009 -6.053 1.00 85.88 190 GLY A N 1
ATOM 1566 C CA . GLY A 1 190 ? 3.397 8.796 -6.042 1.00 85.88 190 GLY A CA 1
ATOM 1567 C C . GLY A 1 190 ? 4.246 8.708 -4.778 1.00 85.88 190 GLY A C 1
ATOM 1568 O O . GLY A 1 190 ? 4.268 7.658 -4.140 1.00 85.88 190 GLY A O 1
ATOM 1569 N N . TYR A 1 191 ? 4.848 9.831 -4.382 1.00 90.19 191 TYR A N 1
ATOM 1570 C CA . TYR A 1 191 ? 5.596 9.983 -3.138 1.00 90.19 191 TYR A CA 1
ATOM 1571 C C . TYR A 1 191 ? 4.789 9.505 -1.928 1.00 90.19 191 TYR A C 1
ATOM 1573 O O . TYR A 1 191 ? 5.236 8.590 -1.242 1.00 90.19 191 TYR A O 1
ATOM 1581 N N . ILE A 1 192 ? 3.578 10.037 -1.699 1.00 88.44 192 ILE A N 1
ATOM 1582 C CA . ILE A 1 192 ? 2.822 9.705 -0.481 1.00 88.44 192 ILE A CA 1
ATOM 1583 C C . ILE A 1 192 ? 2.416 8.230 -0.441 1.00 88.44 192 ILE A C 1
ATOM 1585 O O . ILE A 1 192 ? 2.417 7.620 0.620 1.00 88.44 192 ILE A O 1
ATOM 1589 N N . LYS A 1 193 ? 2.147 7.607 -1.596 1.00 89.19 193 LYS A N 1
ATOM 1590 C CA . LYS A 1 193 ? 1.873 6.161 -1.679 1.00 89.19 193 LYS A CA 1
ATOM 1591 C C . LYS A 1 193 ? 3.103 5.323 -1.343 1.00 89.19 193 LYS A C 1
ATOM 1593 O O . LYS A 1 193 ? 2.979 4.289 -0.690 1.00 89.19 193 LYS A O 1
ATOM 1598 N N . ILE A 1 194 ? 4.281 5.740 -1.805 1.00 93.56 194 ILE A N 1
ATOM 1599 C CA . ILE A 1 194 ? 5.545 5.074 -1.480 1.00 93.56 194 ILE A CA 1
ATOM 1600 C C . ILE A 1 194 ? 5.851 5.252 0.012 1.00 93.56 194 ILE A C 1
ATOM 1602 O O . ILE A 1 194 ? 6.135 4.259 0.675 1.00 93.56 194 ILE A O 1
ATOM 1606 N N . LEU A 1 195 ? 5.721 6.467 0.553 1.00 93.81 195 LEU A N 1
ATOM 1607 C CA . LEU A 1 195 ? 5.938 6.764 1.971 1.00 93.81 195 LEU A CA 1
ATOM 1608 C C . LEU A 1 195 ? 4.974 5.985 2.873 1.00 93.81 195 LEU A C 1
ATOM 1610 O O . LEU A 1 195 ? 5.418 5.309 3.795 1.00 93.81 195 LEU A O 1
ATOM 1614 N N . GLN A 1 196 ? 3.677 5.985 2.558 1.00 91.06 196 GLN A N 1
ATOM 1615 C CA . GLN A 1 196 ? 2.678 5.156 3.234 1.00 91.06 196 GLN A CA 1
ATOM 1616 C C . GLN A 1 196 ? 3.119 3.689 3.267 1.00 91.06 196 GLN A C 1
ATOM 1618 O O . GLN A 1 196 ? 3.068 3.033 4.308 1.00 91.06 196 GLN A O 1
ATOM 1623 N N . LYS A 1 197 ? 3.581 3.161 2.126 1.00 90.44 197 LYS A N 1
ATOM 1624 C CA . LYS A 1 197 ? 4.026 1.771 2.054 1.00 90.44 197 LYS A CA 1
ATOM 1625 C C . LYS A 1 197 ? 5.289 1.525 2.873 1.00 90.44 197 LYS A C 1
ATOM 1627 O O . LYS A 1 197 ? 5.394 0.475 3.495 1.00 90.44 197 LYS A O 1
ATOM 1632 N N . MET A 1 198 ? 6.212 2.481 2.910 1.00 90.69 198 MET A N 1
ATOM 1633 C CA . MET A 1 198 ? 7.399 2.430 3.764 1.00 90.69 198 MET A CA 1
ATOM 1634 C C . MET A 1 198 ? 7.031 2.388 5.245 1.00 90.69 198 MET A C 1
ATOM 1636 O O . MET A 1 198 ? 7.550 1.537 5.960 1.00 90.69 198 MET A O 1
ATOM 1640 N N . VAL A 1 199 ? 6.090 3.224 5.688 1.00 90.19 199 VAL A N 1
ATOM 1641 C CA . VAL A 1 199 ? 5.571 3.213 7.065 1.00 90.19 199 VAL A CA 1
ATOM 1642 C C . VAL A 1 199 ? 4.983 1.844 7.407 1.00 90.19 199 VAL A C 1
ATOM 1644 O O . VAL A 1 199 ? 5.343 1.254 8.422 1.00 90.19 199 VAL A O 1
ATOM 1647 N N . GLU A 1 200 ? 4.153 1.278 6.525 1.00 86.56 200 GLU A N 1
ATOM 1648 C CA . GLU A 1 200 ? 3.613 -0.077 6.706 1.00 86.56 200 GLU A CA 1
ATOM 1649 C C . GLU A 1 200 ? 4.709 -1.140 6.853 1.00 86.56 200 GLU A C 1
ATOM 1651 O O . GLU A 1 200 ? 4.543 -2.092 7.603 1.00 86.56 200 GLU A O 1
ATOM 1656 N N . ILE A 1 201 ? 5.826 -0.997 6.144 1.00 85.62 201 ILE A N 1
ATOM 1657 C CA . ILE A 1 201 ? 6.904 -1.989 6.146 1.00 85.62 201 ILE A CA 1
ATOM 1658 C C . ILE A 1 201 ? 7.831 -1.857 7.361 1.00 85.62 201 ILE A C 1
ATOM 1660 O O . ILE A 1 201 ? 8.318 -2.858 7.900 1.00 85.62 201 ILE A O 1
ATOM 1664 N N . VAL A 1 202 ? 8.141 -0.622 7.747 1.00 86.75 202 VAL A N 1
ATOM 1665 C CA . VAL A 1 202 ? 9.092 -0.339 8.822 1.00 86.75 202 VAL A CA 1
ATOM 1666 C C . VAL A 1 202 ? 8.446 -0.587 10.176 1.00 86.75 202 VAL A C 1
ATOM 1668 O O . VAL A 1 202 ? 9.061 -1.241 11.017 1.00 86.75 202 VAL A O 1
ATOM 1671 N N . PHE A 1 203 ? 7.205 -0.149 10.363 1.00 85.19 203 PHE A N 1
ATOM 1672 C CA . PHE A 1 203 ? 6.572 -0.154 11.677 1.00 85.19 203 PHE A CA 1
ATOM 1673 C C . PHE A 1 203 ? 5.684 -1.366 11.953 1.00 85.19 203 PHE A C 1
ATOM 1675 O O . PHE A 1 203 ? 5.348 -1.583 13.110 1.00 85.19 203 PHE A O 1
ATOM 1682 N N . TYR A 1 204 ? 5.310 -2.169 10.950 1.00 83.38 204 TYR A N 1
ATOM 1683 C CA . TYR A 1 204 ? 4.298 -3.219 11.125 1.00 83.38 204 TYR A CA 1
ATOM 1684 C C . TYR A 1 204 ? 4.726 -4.568 10.538 1.00 83.38 204 TYR A C 1
ATOM 1686 O O . TYR A 1 204 ? 5.341 -4.643 9.471 1.00 83.38 204 TYR A O 1
ATOM 1694 N N . ASP A 1 205 ? 4.395 -5.657 11.237 1.00 72.56 205 ASP A N 1
ATOM 1695 C CA . ASP A 1 205 ? 4.737 -7.020 10.803 1.00 72.56 205 ASP A CA 1
ATOM 1696 C C . ASP A 1 205 ? 3.838 -7.539 9.679 1.00 72.56 205 ASP A C 1
ATOM 1698 O O . ASP A 1 205 ? 4.280 -8.290 8.800 1.00 72.56 205 ASP A O 1
ATOM 1702 N N . THR A 1 206 ? 2.583 -7.105 9.673 1.00 63.66 206 THR A N 1
ATOM 1703 C CA . THR A 1 206 ? 1.601 -7.420 8.644 1.00 63.66 206 THR A CA 1
ATOM 1704 C C . THR A 1 206 ? 0.943 -6.136 8.156 1.00 63.66 206 THR A C 1
ATOM 1706 O O . THR A 1 206 ? 0.762 -5.163 8.884 1.00 63.66 206 THR A O 1
ATOM 1709 N N . TRP A 1 207 ? 0.577 -6.128 6.873 1.00 58.06 207 TRP A N 1
ATOM 1710 C CA . TRP A 1 207 ? -0.244 -5.057 6.304 1.00 58.06 207 TRP A CA 1
ATOM 1711 C C . TRP A 1 207 ? -1.738 -5.282 6.563 1.00 58.06 207 TRP A C 1
ATOM 1713 O O . TRP A 1 207 ? -2.547 -4.440 6.185 1.00 58.06 207 TRP A O 1
ATOM 1723 N N . ILE A 1 208 ? -2.086 -6.420 7.178 1.00 50.22 208 ILE A N 1
ATOM 1724 C CA . ILE A 1 208 ? -3.455 -6.804 7.484 1.00 50.22 208 ILE A CA 1
ATOM 1725 C C . ILE A 1 208 ? -3.572 -7.524 8.835 1.00 50.22 208 ILE A C 1
ATOM 1727 O O . ILE A 1 208 ? -2.664 -8.244 9.253 1.00 50.22 208 ILE A O 1
ATOM 1731 N N . PHE A 1 209 ? -4.760 -7.389 9.424 1.00 50.41 209 PHE A N 1
ATOM 1732 C CA . PHE A 1 209 ? -5.375 -8.236 10.453 1.00 50.41 209 PHE A CA 1
ATOM 1733 C C . PHE A 1 209 ? -4.820 -8.161 11.886 1.00 50.41 209 PHE A C 1
ATOM 1735 O O . PHE A 1 209 ? -5.587 -8.382 12.813 1.00 50.41 209 PHE A O 1
ATOM 1742 N N . SER A 1 210 ? -3.573 -7.759 12.129 1.00 51.03 210 SER A N 1
ATOM 1743 C CA . SER A 1 210 ? -3.115 -7.501 13.501 1.00 51.03 210 SER A CA 1
ATOM 1744 C C . SER A 1 210 ? -2.006 -6.460 13.519 1.00 51.03 210 SER A C 1
ATOM 1746 O O . SER A 1 210 ? -0.927 -6.644 12.965 1.00 51.03 210 SER A O 1
ATOM 1748 N N . LEU A 1 211 ? -2.290 -5.305 14.114 1.00 58.19 211 LEU A N 1
ATOM 1749 C CA . LEU A 1 211 ? -1.376 -4.166 14.182 1.00 58.19 211 LEU A CA 1
ATOM 1750 C C . LEU A 1 211 ? -0.274 -4.383 15.213 1.00 58.19 211 LEU A C 1
ATOM 1752 O O . LEU A 1 211 ? -0.067 -3.561 16.098 1.00 58.19 211 LEU A O 1
ATOM 1756 N N . HIS A 1 212 ? 0.446 -5.493 15.098 1.00 68.88 212 HIS A N 1
ATOM 1757 C CA . HIS A 1 212 ? 1.655 -5.682 15.870 1.00 68.88 212 HIS A CA 1
ATOM 1758 C C . HIS A 1 212 ? 2.727 -4.768 15.299 1.00 68.88 212 HIS A C 1
ATOM 1760 O O . HIS A 1 212 ? 3.106 -4.859 14.121 1.00 68.88 212 HIS A O 1
ATOM 1766 N N . THR A 1 213 ? 3.171 -3.848 16.147 1.00 71.94 213 THR A N 1
ATOM 1767 C CA . THR A 1 213 ? 4.336 -3.041 15.847 1.00 71.94 213 THR A CA 1
ATOM 1768 C C . THR A 1 213 ? 5.543 -3.956 15.728 1.00 71.94 213 THR A C 1
ATOM 1770 O O . THR A 1 213 ? 5.752 -4.886 16.511 1.00 71.94 213 THR A O 1
ATOM 1773 N N . LYS A 1 214 ? 6.339 -3.705 14.699 1.00 77.31 214 LYS A N 1
ATOM 1774 C CA . LYS A 1 214 ? 7.557 -4.447 14.426 1.00 77.31 214 LYS A CA 1
ATOM 1775 C C . LYS A 1 214 ? 8.733 -3.752 15.097 1.00 77.31 214 LYS A C 1
ATOM 1777 O O . LYS A 1 214 ? 8.907 -2.543 14.967 1.00 77.31 214 LYS A O 1
ATOM 1782 N N . LYS A 1 215 ? 9.623 -4.534 15.712 1.00 66.38 215 LYS A N 1
ATOM 1783 C CA . LYS A 1 215 ? 10.943 -4.051 16.145 1.00 66.38 215 LYS A CA 1
ATOM 1784 C C . LYS A 1 215 ? 11.869 -3.905 14.930 1.00 66.38 215 LYS A C 1
ATOM 1786 O O . LYS A 1 215 ? 12.592 -4.834 14.574 1.00 66.38 215 LYS A O 1
ATOM 1791 N N . SER A 1 216 ? 11.801 -2.763 14.252 1.00 75.25 216 SER A N 1
ATOM 1792 C CA . SER A 1 216 ? 12.825 -2.328 13.290 1.00 75.25 216 SER A CA 1
ATOM 1793 C C . SER A 1 216 ? 13.937 -1.550 14.010 1.00 75.25 216 SER A C 1
ATOM 1795 O O . SER A 1 216 ? 13.801 -1.229 15.190 1.00 75.25 216 SER A O 1
ATOM 1797 N N . SER A 1 217 ? 15.064 -1.280 13.339 1.00 82.06 217 SER A N 1
ATOM 1798 C CA . SER A 1 217 ? 16.128 -0.464 13.939 1.00 82.06 217 SER A CA 1
ATOM 1799 C C . SER A 1 217 ? 15.620 0.951 14.225 1.00 82.06 217 SER A C 1
ATOM 1801 O O . SER A 1 217 ? 14.936 1.537 13.385 1.00 82.06 217 SER A O 1
ATOM 1803 N N . SER A 1 218 ? 15.974 1.508 15.389 1.00 83.25 218 SER A N 1
ATOM 1804 C CA . SER A 1 218 ? 15.571 2.865 15.794 1.00 83.25 218 SER A CA 1
ATOM 1805 C C . SER A 1 218 ? 15.941 3.902 14.738 1.00 83.25 218 SER A C 1
ATOM 1807 O O . SER A 1 218 ? 15.084 4.659 14.308 1.00 83.25 218 SER A O 1
ATOM 1809 N N . GLN A 1 219 ? 17.162 3.830 14.202 1.00 87.19 219 GLN A N 1
ATOM 1810 C CA . GLN A 1 219 ? 17.616 4.711 13.126 1.00 87.19 219 GLN A CA 1
ATOM 1811 C C . GLN A 1 219 ? 16.683 4.690 11.901 1.00 87.19 219 GLN A C 1
ATOM 1813 O O . GLN A 1 219 ? 16.373 5.737 11.341 1.00 87.19 219 GLN A O 1
ATOM 1818 N N . LEU A 1 220 ? 16.225 3.509 11.471 1.00 87.62 220 LEU A N 1
ATOM 1819 C CA . LEU A 1 220 ? 15.330 3.395 10.318 1.00 87.62 220 LEU A CA 1
ATOM 1820 C C . LEU A 1 220 ? 13.943 3.973 10.630 1.00 87.62 220 LEU A C 1
ATOM 1822 O O . LEU A 1 220 ? 13.343 4.631 9.779 1.00 87.62 220 LEU A O 1
ATOM 1826 N N . CYS A 1 221 ? 13.444 3.728 11.842 1.00 87.62 221 CYS A N 1
ATOM 1827 C CA . CYS A 1 221 ? 12.204 4.323 12.329 1.00 87.62 221 CYS A CA 1
ATOM 1828 C C . CYS A 1 221 ? 12.297 5.856 12.338 1.00 87.62 221 CYS A C 1
ATOM 1830 O O . CYS A 1 221 ? 11.415 6.512 11.786 1.00 87.62 221 CYS A O 1
ATOM 1832 N N . ASP A 1 222 ? 13.390 6.416 12.859 1.00 89.00 222 ASP A N 1
ATOM 1833 C CA . ASP A 1 222 ? 13.633 7.860 12.921 1.00 89.00 222 ASP A CA 1
ATOM 1834 C C . ASP A 1 222 ? 13.749 8.477 11.524 1.00 89.00 222 ASP A C 1
ATOM 1836 O O . ASP A 1 222 ? 13.175 9.530 11.249 1.00 89.00 222 ASP A O 1
ATOM 1840 N N . GLU A 1 223 ? 14.457 7.824 10.598 1.00 90.81 223 GLU A N 1
ATOM 1841 C CA . GLU A 1 223 ? 14.577 8.291 9.214 1.00 90.81 223 GLU A CA 1
ATOM 1842 C C . GLU A 1 223 ? 13.213 8.366 8.513 1.00 90.81 223 GLU A C 1
ATOM 1844 O O . GLU A 1 223 ? 12.921 9.359 7.841 1.00 90.81 223 GLU A O 1
ATOM 1849 N N . VAL A 1 224 ? 12.357 7.354 8.688 1.00 91.25 224 VAL A N 1
ATOM 1850 C CA . VAL A 1 224 ? 11.002 7.361 8.115 1.00 91.25 224 VAL A CA 1
ATOM 1851 C C . VAL A 1 224 ? 10.093 8.359 8.833 1.00 91.25 224 VAL A C 1
ATOM 1853 O O . VAL A 1 224 ? 9.355 9.081 8.164 1.00 91.25 224 VAL A O 1
ATOM 1856 N N . GLY A 1 225 ? 10.176 8.460 10.161 1.00 90.50 225 GLY A N 1
ATOM 1857 C CA . GLY A 1 225 ? 9.452 9.462 10.947 1.00 90.50 225 GLY A CA 1
ATOM 1858 C C . GLY A 1 225 ? 9.774 10.889 10.501 1.00 90.50 225 GLY A C 1
ATOM 1859 O O . GLY A 1 225 ? 8.873 11.692 10.258 1.00 90.50 225 GLY A O 1
ATOM 1860 N N . ASN A 1 226 ? 11.056 11.176 10.276 1.00 90.00 226 ASN A N 1
ATOM 1861 C CA . ASN A 1 226 ? 11.511 12.461 9.757 1.00 90.00 226 ASN A CA 1
ATOM 1862 C C . ASN A 1 226 ? 10.964 12.753 8.355 1.00 90.00 226 ASN A C 1
ATOM 1864 O O . ASN A 1 226 ? 10.556 13.880 8.103 1.00 90.00 226 ASN A O 1
ATOM 1868 N N . LEU A 1 227 ? 10.883 11.764 7.455 1.00 92.19 227 LEU A N 1
ATOM 1869 C CA . LEU A 1 227 ? 10.265 11.958 6.132 1.00 92.19 227 LEU A CA 1
ATOM 1870 C C . LEU A 1 227 ? 8.782 12.349 6.232 1.00 92.19 227 LEU A C 1
ATOM 1872 O O . LEU A 1 227 ? 8.320 13.222 5.492 1.00 92.19 227 LEU A O 1
ATOM 1876 N N . VAL A 1 228 ? 8.039 11.732 7.155 1.00 90.69 228 VAL A N 1
ATOM 1877 C CA . VAL A 1 228 ? 6.630 12.071 7.408 1.00 90.69 228 VAL A CA 1
ATOM 1878 C C . VAL A 1 228 ? 6.512 13.501 7.938 1.00 90.69 228 VAL A C 1
ATOM 1880 O O . VAL A 1 228 ? 5.753 14.291 7.379 1.00 90.69 228 VAL A O 1
ATOM 1883 N N . LYS A 1 229 ? 7.342 13.882 8.915 1.00 87.31 229 LYS A N 1
ATOM 1884 C CA . LYS A 1 229 ? 7.387 15.250 9.459 1.00 87.31 229 LYS A CA 1
ATOM 1885 C C . LYS A 1 229 ? 7.820 16.299 8.424 1.00 87.31 229 LYS A C 1
ATOM 1887 O O . LYS A 1 229 ? 7.272 17.395 8.361 1.00 87.31 229 LYS A O 1
ATOM 1892 N N . SER A 1 230 ? 8.781 15.985 7.559 1.00 86.56 230 SER A N 1
ATOM 1893 C CA . SER A 1 230 ? 9.173 16.889 6.470 1.00 86.56 230 SER A CA 1
ATOM 1894 C C . SER A 1 230 ? 8.050 17.073 5.445 1.00 86.56 230 SER A C 1
ATOM 1896 O O . SER A 1 230 ? 7.900 18.162 4.890 1.00 86.56 230 SER A O 1
ATOM 1898 N N . THR A 1 231 ? 7.225 16.043 5.227 1.00 84.00 231 THR A N 1
ATOM 1899 C CA . THR A 1 231 ? 6.018 16.154 4.393 1.00 84.00 231 THR A CA 1
ATOM 1900 C C . THR A 1 231 ? 5.016 17.123 5.016 1.00 84.00 231 THR A C 1
ATOM 1902 O O . THR A 1 231 ? 4.472 17.958 4.299 1.00 84.00 231 THR A O 1
ATOM 1905 N N . GLU A 1 232 ? 4.823 17.073 6.337 1.00 77.62 232 GLU A N 1
ATOM 1906 C CA . GLU A 1 232 ? 3.980 18.022 7.076 1.00 77.62 232 GLU A CA 1
ATOM 1907 C C . GLU A 1 232 ? 4.400 19.469 6.828 1.00 77.62 232 GLU A C 1
ATOM 1909 O O . GLU A 1 232 ? 3.590 20.297 6.420 1.00 77.62 232 GLU A O 1
ATOM 1914 N N . THR A 1 233 ? 5.692 19.757 6.997 1.00 75.00 233 THR A N 1
ATOM 1915 C CA . THR A 1 233 ? 6.233 21.108 6.801 1.00 75.00 233 THR A CA 1
ATOM 1916 C C . THR A 1 233 ? 5.987 21.597 5.373 1.00 75.00 233 THR A C 1
ATOM 1918 O O . THR A 1 233 ? 5.611 22.747 5.172 1.00 75.00 233 THR A O 1
ATOM 1921 N N . MET A 1 234 ? 6.130 20.721 4.373 1.00 74.88 234 MET A N 1
ATOM 1922 C CA . MET A 1 234 ? 5.843 21.050 2.974 1.00 74.88 234 MET A CA 1
ATOM 1923 C C . MET A 1 234 ? 4.352 21.334 2.729 1.00 74.88 234 MET A C 1
ATOM 1925 O O . MET A 1 234 ? 4.029 22.250 1.971 1.00 74.88 234 MET A O 1
ATOM 1929 N N . VAL A 1 235 ? 3.453 20.561 3.347 1.00 69.69 235 VAL A N 1
ATOM 1930 C CA . VAL A 1 235 ? 1.996 20.754 3.251 1.00 69.69 235 VAL A CA 1
ATOM 1931 C C . VAL A 1 235 ? 1.587 22.074 3.908 1.00 69.69 235 VAL A C 1
ATOM 1933 O O . VAL A 1 235 ? 0.861 22.859 3.302 1.00 69.69 235 VAL A O 1
ATOM 1936 N N . LEU A 1 236 ? 2.102 22.355 5.108 1.00 68.00 236 LEU A N 1
ATOM 1937 C CA . LEU A 1 236 ? 1.814 23.577 5.862 1.00 68.00 236 LEU A CA 1
ATOM 1938 C C . LEU A 1 236 ? 2.420 24.833 5.220 1.00 68.00 236 LEU A C 1
ATOM 1940 O O . LEU A 1 236 ? 1.813 25.897 5.291 1.00 68.00 236 LEU A O 1
ATOM 1944 N N . ALA A 1 237 ? 3.587 24.720 4.577 1.00 65.75 237 ALA A N 1
ATOM 1945 C CA . ALA A 1 237 ? 4.256 25.827 3.885 1.00 65.75 237 ALA A CA 1
ATOM 1946 C C . ALA A 1 237 ? 3.652 26.155 2.507 1.00 65.75 237 ALA A C 1
ATOM 1948 O O . ALA A 1 237 ? 3.939 27.218 1.956 1.00 65.75 237 ALA A O 1
ATOM 1949 N N . ASN A 1 238 ? 2.797 25.285 1.957 1.00 57.81 238 ASN A N 1
ATOM 1950 C CA . ASN A 1 238 ? 2.072 25.522 0.706 1.00 57.81 238 ASN A CA 1
ATOM 1951 C C . ASN A 1 238 ? 0.551 25.618 0.924 1.00 57.81 238 ASN A C 1
ATOM 1953 O O . ASN A 1 238 ? -0.208 24.891 0.272 1.00 57.81 238 ASN A O 1
ATOM 1957 N N . PRO A 1 239 ? 0.053 26.504 1.807 1.00 47.75 239 PRO A N 1
ATOM 1958 C CA . PRO A 1 239 ? -1.375 26.634 1.998 1.00 47.75 239 PRO A CA 1
ATOM 1959 C C . PRO A 1 239 ? -1.967 27.293 0.748 1.00 47.75 239 PRO A C 1
ATOM 1961 O O . PRO A 1 239 ? -1.725 28.464 0.470 1.00 47.75 239 PRO A O 1
ATOM 1964 N N . LYS A 1 240 ? -2.753 26.521 -0.008 1.00 46.75 240 LYS A N 1
ATOM 1965 C CA . LYS A 1 240 ? -3.698 27.018 -1.017 1.00 46.75 240 LYS A CA 1
ATOM 1966 C C . LYS A 1 240 ? -3.079 27.992 -2.029 1.00 46.75 240 LYS A C 1
ATOM 1968 O O . LYS A 1 240 ? -3.435 29.167 -2.078 1.00 46.75 240 LYS A O 1
ATOM 1973 N N . ARG A 1 241 ? -2.246 27.481 -2.942 1.00 42.72 241 ARG A N 1
ATOM 1974 C CA . ARG A 1 241 ? -2.259 28.069 -4.289 1.00 42.72 241 ARG A CA 1
ATOM 1975 C C . ARG A 1 241 ? -3.614 27.692 -4.904 1.00 42.72 241 ARG A C 1
ATOM 1977 O O . ARG A 1 241 ? -3.872 26.493 -5.005 1.00 42.72 241 ARG A O 1
ATOM 1984 N N . PRO A 1 242 ? -4.489 28.648 -5.265 1.00 43.88 242 PRO A N 1
ATOM 1985 C CA . PRO A 1 242 ? -5.784 28.340 -5.882 1.00 43.88 242 PRO A CA 1
ATOM 1986 C C . PRO A 1 242 ? -5.641 27.516 -7.174 1.00 43.88 242 PRO A C 1
ATOM 1988 O O . PRO A 1 242 ? -6.578 26.831 -7.561 1.00 43.88 242 PRO A O 1
ATOM 1991 N N . ASP A 1 243 ? -4.440 27.499 -7.757 1.00 44.12 243 ASP A N 1
ATOM 1992 C CA . ASP A 1 243 ? -4.096 26.760 -8.975 1.00 44.12 243 ASP A CA 1
ATOM 1993 C C . ASP A 1 243 ? -3.510 25.356 -8.708 1.00 44.12 243 ASP A C 1
ATOM 1995 O O . ASP A 1 243 ? -3.078 24.675 -9.638 1.00 44.12 243 ASP A O 1
ATOM 1999 N N . ASN A 1 244 ? -3.421 24.923 -7.444 1.00 45.03 244 ASN A N 1
ATOM 2000 C CA . ASN A 1 244 ? -2.828 23.640 -7.066 1.00 45.03 244 ASN A CA 1
ATOM 2001 C C . ASN A 1 244 ? -3.921 22.640 -6.639 1.00 45.03 244 ASN A C 1
ATOM 2003 O O . ASN A 1 244 ? -4.227 22.465 -5.457 1.00 45.03 244 ASN A O 1
ATOM 2007 N N . ASP A 1 245 ? -4.501 21.957 -7.630 1.00 51.50 245 ASP A N 1
ATOM 2008 C CA . ASP A 1 245 ? -5.519 20.901 -7.469 1.00 51.50 245 ASP A CA 1
ATOM 2009 C C . ASP A 1 245 ? -5.051 19.717 -6.604 1.00 51.50 245 ASP A C 1
ATOM 2011 O O . ASP A 1 245 ? -5.844 18.870 -6.189 1.00 51.50 245 ASP A O 1
ATOM 2015 N N . PHE A 1 246 ? -3.749 19.614 -6.348 1.00 50.25 246 PHE A N 1
ATOM 2016 C CA . PHE A 1 246 ? -3.140 18.448 -5.739 1.00 50.25 246 PHE A CA 1
ATOM 2017 C C . PHE A 1 246 ? -3.213 18.448 -4.212 1.00 50.25 246 PHE A C 1
ATOM 2019 O O . PHE A 1 246 ? -3.680 17.456 -3.642 1.00 50.25 246 PHE A O 1
ATOM 2026 N N . PHE A 1 247 ? -2.834 19.549 -3.554 1.00 48.00 247 PHE A N 1
ATOM 2027 C CA . PHE A 1 247 ? -3.024 19.703 -2.101 1.00 48.00 247 PHE A CA 1
ATOM 2028 C C . PHE A 1 247 ? -4.502 19.868 -1.727 1.00 48.00 247 PHE A C 1
ATOM 2030 O O . PHE A 1 247 ? -4.894 19.557 -0.607 1.00 48.00 247 PHE A O 1
ATOM 2037 N N . ASN A 1 248 ? -5.333 20.272 -2.691 1.00 50.75 248 ASN A N 1
ATOM 2038 C CA . ASN A 1 248 ? -6.788 20.294 -2.562 1.00 50.75 248 ASN A CA 1
ATOM 2039 C C . ASN A 1 248 ? -7.438 18.940 -2.901 1.00 50.75 248 ASN A C 1
ATOM 2041 O O . ASN A 1 248 ? -8.652 18.782 -2.764 1.00 50.75 248 ASN A O 1
ATOM 2045 N N . SER A 1 249 ? -6.664 17.938 -3.341 1.00 65.25 249 SER A N 1
ATOM 2046 C CA . SER A 1 249 ? -7.227 16.627 -3.641 1.00 65.25 249 SER A CA 1
ATOM 2047 C C . SER A 1 249 ? -7.523 15.883 -2.340 1.00 65.25 249 SER A C 1
ATOM 2049 O O . SER A 1 249 ? -6.622 15.520 -1.582 1.00 65.25 249 SER A O 1
ATOM 2051 N N . ASN A 1 250 ? -8.798 15.547 -2.123 1.00 68.94 250 ASN A N 1
ATOM 2052 C CA . ASN A 1 250 ? -9.231 14.704 -1.001 1.00 68.94 250 ASN A CA 1
ATOM 2053 C C . ASN A 1 250 ? -8.400 13.408 -0.888 1.00 68.94 250 ASN A C 1
ATOM 2055 O O . ASN A 1 250 ? -8.293 12.828 0.188 1.00 68.94 250 ASN A O 1
ATOM 2059 N N . GLN A 1 251 ? -7.820 12.932 -1.998 1.00 73.81 251 GLN A N 1
ATOM 2060 C CA . GLN A 1 251 ? -6.963 11.751 -2.030 1.00 73.81 251 GLN A CA 1
ATOM 2061 C C . GLN A 1 251 ? -5.613 11.959 -1.344 1.00 73.81 251 GLN A C 1
ATOM 2063 O O . GLN A 1 251 ? -5.196 11.070 -0.604 1.00 73.81 251 GLN A O 1
ATOM 2068 N N . PHE A 1 252 ? -4.933 13.081 -1.577 1.00 76.75 252 PHE A N 1
ATOM 2069 C CA . PHE A 1 252 ? -3.654 13.346 -0.927 1.00 76.75 252 PHE A CA 1
ATOM 2070 C C . PHE A 1 252 ? -3.841 13.511 0.583 1.00 76.75 252 PHE A C 1
ATOM 2072 O O . PHE A 1 252 ? -3.186 12.805 1.348 1.00 76.75 252 PHE A O 1
ATOM 2079 N N . THR A 1 253 ? -4.805 14.339 1.000 1.00 78.06 253 THR A N 1
ATOM 2080 C CA . THR A 1 253 ? -5.132 14.576 2.416 1.00 78.06 253 THR A CA 1
ATOM 2081 C C . THR A 1 253 ? -5.419 13.271 3.150 1.00 78.06 253 THR A C 1
ATOM 2083 O O . THR A 1 253 ? -4.779 12.986 4.157 1.00 78.06 253 THR A O 1
ATOM 2086 N N . ARG A 1 254 ? -6.278 12.405 2.592 1.00 83.31 254 ARG A N 1
ATOM 2087 C CA . ARG A 1 254 ? -6.546 11.060 3.135 1.00 83.31 254 ARG A CA 1
ATOM 2088 C C . ARG A 1 254 ? -5.277 10.246 3.361 1.00 83.31 254 ARG A C 1
ATOM 2090 O O . ARG A 1 254 ? -5.078 9.671 4.428 1.00 83.31 254 ARG A O 1
ATOM 2097 N N . MET A 1 255 ? -4.442 10.146 2.330 1.00 84.75 255 MET A N 1
ATOM 2098 C CA . MET A 1 255 ? -3.240 9.311 2.366 1.00 84.75 255 MET A CA 1
ATOM 2099 C C . MET A 1 255 ? -2.211 9.858 3.351 1.00 84.75 255 MET A C 1
ATOM 2101 O O . MET A 1 255 ? -1.567 9.082 4.055 1.00 84.75 255 MET A O 1
ATOM 2105 N N . TYR A 1 256 ? -2.084 11.180 3.418 1.00 86.19 256 TYR A N 1
ATOM 2106 C CA . TYR A 1 256 ? -1.232 11.864 4.373 1.00 86.19 256 TYR A CA 1
ATOM 2107 C C . TYR A 1 256 ? -1.712 11.649 5.812 1.00 86.19 256 TYR A C 1
ATOM 2109 O O . TYR A 1 256 ? -0.944 11.125 6.614 1.00 86.19 256 TYR A O 1
ATOM 2117 N N . MET A 1 257 ? -2.990 11.920 6.107 1.00 85.75 257 MET A N 1
ATOM 2118 C CA . MET A 1 257 ? -3.597 11.680 7.425 1.00 85.75 257 MET A CA 1
ATOM 2119 C C . MET A 1 257 ? -3.370 10.241 7.889 1.00 85.75 257 MET A C 1
ATOM 2121 O O . MET A 1 257 ? -2.860 10.013 8.983 1.00 85.75 257 MET A O 1
ATOM 2125 N N . TYR A 1 258 ? -3.670 9.262 7.027 1.00 87.75 258 TYR A N 1
ATOM 2126 C CA . TYR A 1 258 ? -3.418 7.852 7.321 1.00 87.75 258 TYR A CA 1
ATOM 2127 C C . TYR A 1 258 ? -1.938 7.606 7.638 1.00 87.75 258 TYR A C 1
ATOM 2129 O O . TYR A 1 258 ? -1.613 6.968 8.633 1.00 87.75 258 TYR A O 1
ATOM 2137 N N . THR A 1 259 ? -1.026 8.135 6.821 1.00 89.81 259 THR A N 1
ATOM 2138 C CA . THR A 1 259 ? 0.419 7.943 7.009 1.00 89.81 259 THR A CA 1
ATOM 2139 C C . THR A 1 259 ? 0.898 8.531 8.339 1.00 89.81 259 THR A C 1
ATOM 2141 O O . THR A 1 259 ? 1.658 7.867 9.041 1.00 89.81 259 THR A O 1
ATOM 2144 N N . VAL A 1 260 ? 0.422 9.718 8.726 1.00 88.00 260 VAL A N 1
ATOM 2145 C CA . VAL A 1 260 ? 0.759 10.372 10.004 1.00 88.00 260 VAL A CA 1
ATOM 2146 C C . VAL A 1 260 ? 0.265 9.546 11.188 1.00 88.00 260 VAL A C 1
ATOM 2148 O O . VAL A 1 260 ? 1.067 9.166 12.038 1.00 88.00 260 VAL A O 1
ATOM 2151 N N . ILE A 1 261 ? -1.022 9.183 11.201 1.00 85.75 261 ILE A N 1
ATOM 2152 C CA . ILE A 1 261 ? -1.641 8.385 12.275 1.00 85.75 261 ILE A CA 1
ATOM 2153 C C . ILE A 1 261 ? -0.860 7.081 12.492 1.00 85.75 261 ILE A C 1
ATOM 2155 O O . ILE A 1 261 ? -0.499 6.723 13.613 1.00 85.75 261 ILE A O 1
ATOM 2159 N N . ARG A 1 262 ? -0.530 6.394 11.395 1.00 86.44 262 ARG A N 1
ATOM 2160 C CA . ARG A 1 262 ? 0.232 5.140 11.412 1.00 86.44 262 ARG A CA 1
ATOM 2161 C C . ARG A 1 262 ? 1.682 5.323 11.842 1.00 86.44 262 ARG A C 1
ATOM 2163 O O . ARG A 1 262 ? 2.245 4.422 12.457 1.00 86.44 262 ARG A O 1
ATOM 2170 N N . THR A 1 263 ? 2.306 6.441 11.508 1.00 88.50 263 THR A N 1
ATOM 2171 C CA . THR A 1 263 ? 3.696 6.704 11.899 1.00 88.50 263 THR A CA 1
ATOM 2172 C C . THR A 1 263 ? 3.784 7.011 13.385 1.00 88.50 263 THR A C 1
ATOM 2174 O O . THR A 1 263 ? 4.622 6.422 14.059 1.00 88.50 263 THR A O 1
ATOM 2177 N N . ASN A 1 264 ? 2.869 7.834 13.910 1.00 84.06 264 ASN A N 1
ATOM 2178 C CA . ASN A 1 264 ? 2.796 8.135 15.340 1.00 84.06 264 ASN A CA 1
ATOM 2179 C C . ASN A 1 264 ? 2.628 6.861 16.177 1.00 84.06 264 ASN A C 1
ATOM 2181 O O . ASN A 1 264 ? 3.388 6.651 17.117 1.00 84.06 264 ASN A O 1
ATOM 2185 N N . TYR A 1 265 ? 1.715 5.959 15.787 1.00 81.25 265 TYR A N 1
ATOM 2186 C CA . TYR A 1 265 ? 1.546 4.691 16.510 1.00 81.25 265 TYR A CA 1
ATOM 2187 C C . TYR A 1 265 ? 2.802 3.815 16.444 1.00 81.25 265 TYR A C 1
ATOM 2189 O O . TYR A 1 265 ? 3.166 3.160 17.414 1.00 81.25 265 TYR A O 1
ATOM 2197 N N . GLY A 1 266 ? 3.469 3.798 15.287 1.00 83.81 266 GLY A N 1
ATOM 2198 C CA . GLY A 1 266 ? 4.655 2.979 15.063 1.00 83.81 266 GLY A CA 1
ATOM 2199 C C . GLY A 1 266 ? 5.888 3.446 15.839 1.00 83.81 266 GLY A C 1
ATOM 2200 O O . GLY A 1 266 ? 6.634 2.608 16.341 1.00 83.81 266 GLY A O 1
ATOM 2201 N N . LEU A 1 267 ? 6.111 4.760 15.923 1.00 82.75 267 LEU A N 1
ATOM 2202 C CA . LEU A 1 267 ? 7.241 5.356 16.644 1.00 82.75 267 LEU A CA 1
ATOM 2203 C C . LEU A 1 267 ? 7.056 5.280 18.154 1.00 82.75 267 LEU A C 1
ATOM 2205 O O . LEU A 1 267 ? 7.991 4.960 18.885 1.00 82.75 267 LEU A O 1
ATOM 2209 N N . PHE A 1 268 ? 5.837 5.557 18.604 1.00 76.69 268 PHE A N 1
ATOM 2210 C CA . PHE A 1 268 ? 5.551 5.832 19.999 1.00 76.69 268 PHE A CA 1
ATOM 2211 C C . PHE A 1 268 ? 4.381 4.986 20.508 1.00 76.69 268 PHE A C 1
ATOM 2213 O O . PHE A 1 268 ? 3.432 5.530 21.076 1.00 76.69 268 PHE A O 1
ATOM 2220 N N . PRO A 1 269 ? 4.422 3.645 20.349 1.00 68.62 269 PRO A N 1
ATOM 2221 C CA . PRO A 1 269 ? 3.301 2.792 20.737 1.00 68.62 269 PRO A CA 1
ATOM 2222 C C . PRO A 1 269 ? 2.992 2.867 22.236 1.00 68.62 269 PRO A C 1
ATOM 2224 O O . PRO A 1 269 ? 1.890 2.498 22.629 1.00 68.62 269 PRO A O 1
ATOM 2227 N N . ASN A 1 270 ? 3.946 3.340 23.048 1.00 67.44 270 ASN A N 1
ATOM 2228 C CA . ASN A 1 270 ? 3.858 3.404 24.504 1.00 67.44 270 ASN A CA 1
ATOM 2229 C C . ASN A 1 270 ? 4.002 4.830 25.075 1.00 67.44 270 ASN A C 1
ATOM 2231 O O . ASN A 1 270 ? 4.229 4.978 26.275 1.00 67.44 270 ASN A O 1
ATOM 2235 N N . GLU A 1 271 ? 3.959 5.883 24.253 1.00 64.00 271 GLU A N 1
ATOM 2236 C CA . GLU A 1 271 ? 4.066 7.252 24.780 1.00 64.00 271 GLU A CA 1
ATOM 2237 C C . GLU A 1 271 ? 2.710 7.822 25.180 1.00 64.00 271 GLU A C 1
ATOM 2239 O O . GLU A 1 271 ? 1.683 7.463 24.624 1.00 64.00 271 GLU A O 1
ATOM 2244 N N . LYS A 1 272 ? 2.701 8.759 26.132 1.00 56.12 272 LYS A N 1
ATOM 2245 C CA . LYS A 1 272 ? 1.462 9.364 26.647 1.00 56.12 272 LYS A CA 1
ATOM 2246 C C . LYS A 1 272 ? 0.858 10.425 25.715 1.00 56.12 272 LYS A C 1
ATOM 2248 O O . LYS A 1 272 ? -0.328 10.706 25.795 1.00 56.12 272 LYS A O 1
ATOM 2253 N N . ASN A 1 273 ? 1.666 10.996 24.818 1.00 54.97 273 ASN A N 1
ATOM 2254 C CA . ASN A 1 273 ? 1.348 12.233 24.093 1.00 54.97 273 ASN A CA 1
ATOM 2255 C C . ASN A 1 273 ? 1.030 12.030 22.602 1.00 54.97 273 ASN A C 1
ATOM 2257 O O . ASN A 1 273 ? 0.987 12.999 21.844 1.00 54.97 273 ASN A O 1
ATOM 2261 N N . TRP A 1 274 ? 0.805 10.794 22.149 1.00 58.47 274 TRP A N 1
ATOM 2262 C CA . TRP A 1 274 ? 0.546 10.528 20.729 1.00 58.47 274 TRP A CA 1
ATOM 2263 C C . TRP A 1 274 ? -0.722 11.243 20.220 1.00 58.47 274 TRP A C 1
ATOM 2265 O O . TRP A 1 274 ? -0.761 11.647 19.059 1.00 58.47 274 TRP A O 1
ATOM 2275 N N . GLY A 1 275 ? -1.722 11.465 21.087 1.00 51.34 275 GLY A N 1
ATOM 2276 C CA . GLY A 1 275 ? -2.956 12.196 20.765 1.00 51.34 275 GLY A CA 1
ATOM 2277 C C . GLY A 1 275 ? -2.723 13.681 20.475 1.00 51.34 275 GLY A C 1
ATOM 2278 O O . GLY A 1 275 ? -3.337 14.227 19.568 1.00 51.34 275 GLY A O 1
ATOM 2279 N N . LEU A 1 276 ? -1.735 14.305 21.132 1.00 48.44 276 LEU A N 1
ATOM 2280 C CA . LEU A 1 276 ? -1.298 15.678 20.826 1.00 48.44 276 LEU A CA 1
ATOM 2281 C C . LEU A 1 276 ? -0.630 15.788 19.446 1.00 48.44 276 LEU A C 1
ATOM 2283 O O . LEU A 1 276 ? -0.451 16.885 18.930 1.00 48.44 276 LEU A O 1
ATOM 2287 N N . SER A 1 277 ? -0.240 14.654 18.857 1.00 57.25 277 SER A N 1
ATOM 2288 C CA . SER A 1 277 ? 0.408 14.585 17.543 1.00 57.25 277 SER A CA 1
ATOM 2289 C C . SER A 1 277 ? -0.571 14.249 16.409 1.00 57.25 277 SER A C 1
ATOM 2291 O O . SER A 1 277 ? -0.165 14.209 15.247 1.00 57.25 277 SER A O 1
ATOM 2293 N N . ILE A 1 278 ? -1.846 13.972 16.719 1.00 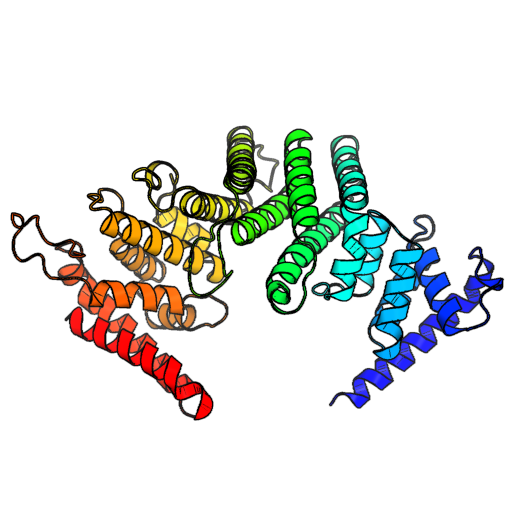63.44 278 ILE A N 1
ATOM 2294 C CA . ILE A 1 278 ? -2.912 13.695 15.745 1.00 63.44 278 ILE A CA 1
ATOM 2295 C C . ILE A 1 278 ? -4.018 14.739 15.935 1.00 63.44 278 ILE A C 1
ATOM 2297 O O . ILE A 1 278 ? -5.024 14.490 16.586 1.00 63.44 278 ILE A O 1
ATOM 2301 N N . ASP A 1 279 ? -3.836 15.909 15.329 1.00 64.81 279 ASP A N 1
ATOM 2302 C CA . ASP A 1 279 ? -4.741 17.064 15.459 1.00 64.81 279 ASP A CA 1
ATOM 2303 C C . ASP A 1 279 ? -5.930 17.017 14.472 1.00 64.81 279 ASP A C 1
ATOM 2305 O O . ASP A 1 279 ? -6.303 18.010 13.849 1.00 64.81 279 ASP A O 1
ATOM 2309 N N . PHE A 1 280 ? -6.500 15.828 14.239 1.00 70.69 280 PHE A N 1
ATOM 2310 C CA . PHE A 1 280 ? -7.620 15.660 13.306 1.00 70.69 280 PHE A CA 1
ATOM 2311 C C . PHE A 1 280 ? -8.924 15.372 14.061 1.00 70.69 280 PHE A C 1
ATOM 2313 O O . PHE A 1 280 ? -9.030 14.309 14.676 1.00 70.69 280 PHE A O 1
ATOM 2320 N N . PRO A 1 281 ? -9.945 16.246 13.962 1.00 74.81 281 PRO A N 1
ATOM 2321 C CA . PRO A 1 281 ? -11.278 15.966 14.493 1.00 74.81 281 PRO A CA 1
ATOM 2322 C C . PRO A 1 281 ? -11.875 14.676 13.908 1.00 74.81 281 PRO A C 1
ATOM 2324 O O . PRO A 1 281 ? -11.630 14.334 12.746 1.00 74.81 281 PRO A O 1
ATOM 2327 N N . ILE A 1 282 ? -12.658 13.928 14.691 1.00 75.50 282 ILE A N 1
ATOM 2328 C CA . ILE A 1 282 ? -13.157 12.612 14.259 1.00 75.50 282 ILE A CA 1
ATOM 2329 C C . ILE A 1 282 ? -14.178 12.678 13.141 1.00 75.50 282 ILE A C 1
ATOM 2331 O O . ILE A 1 282 ? -14.159 11.836 12.252 1.00 75.50 282 ILE A O 1
ATOM 2335 N N . ASP A 1 283 ? -15.039 13.684 13.156 1.00 75.19 283 ASP A N 1
ATOM 2336 C CA . ASP A 1 283 ? -15.969 13.989 12.081 1.00 75.19 283 ASP A CA 1
ATOM 2337 C C . ASP A 1 283 ? -15.195 14.239 10.780 1.00 75.19 283 ASP A C 1
ATOM 2339 O O . ASP A 1 283 ? -15.533 13.673 9.739 1.00 75.19 283 ASP A O 1
ATOM 2343 N N . VAL A 1 284 ? -14.076 14.973 10.859 1.00 79.56 284 VAL A N 1
ATOM 2344 C CA . VAL A 1 284 ? -13.165 15.186 9.731 1.00 79.56 284 VAL A CA 1
ATOM 2345 C C . VAL A 1 284 ? -12.537 13.869 9.289 1.00 79.56 284 VAL A C 1
ATOM 2347 O O . VAL A 1 284 ? -12.547 13.581 8.094 1.00 79.56 284 VAL A O 1
ATOM 2350 N N . ILE A 1 285 ? -12.026 13.043 10.206 1.00 81.25 285 ILE A N 1
ATOM 2351 C CA . ILE A 1 285 ? -11.466 11.717 9.893 1.00 81.25 285 ILE A CA 1
ATOM 2352 C C . ILE A 1 285 ? -12.516 10.858 9.183 1.00 81.25 285 ILE A C 1
ATOM 2354 O O . ILE A 1 285 ? -12.271 10.372 8.077 1.00 81.25 285 ILE A O 1
ATOM 2358 N N . LEU A 1 286 ? -13.685 10.676 9.792 1.00 83.19 286 LEU A N 1
ATOM 2359 C CA . LEU A 1 286 ? -14.746 9.821 9.280 1.00 83.19 286 LEU A CA 1
ATOM 2360 C C . LEU A 1 286 ? -15.214 10.315 7.921 1.00 83.19 286 LEU A C 1
ATOM 2362 O O . LEU A 1 286 ? -15.154 9.546 6.970 1.00 83.19 286 LEU A O 1
ATOM 2366 N N . HIS A 1 287 ? -15.571 11.592 7.780 1.00 82.56 287 HIS A N 1
ATOM 2367 C CA . HIS A 1 287 ? -15.988 12.168 6.501 1.00 82.56 287 HIS A CA 1
ATOM 2368 C C . HIS A 1 287 ? -14.907 12.006 5.421 1.00 82.56 287 HIS A C 1
ATOM 2370 O O . HIS A 1 287 ? -15.192 11.641 4.278 1.00 82.56 287 HIS A O 1
ATOM 2376 N N . THR A 1 288 ? -13.643 12.220 5.790 1.00 82.25 288 THR A N 1
ATOM 2377 C CA . THR A 1 288 ? -12.503 12.121 4.876 1.00 82.25 288 THR A CA 1
ATOM 2378 C C . THR A 1 288 ? -12.286 10.687 4.399 1.00 82.25 288 THR A C 1
ATOM 2380 O O . THR A 1 288 ? -12.060 10.476 3.206 1.00 82.25 288 THR A O 1
ATOM 2383 N N . PHE A 1 289 ? -12.388 9.688 5.280 1.00 87.38 289 PHE A N 1
ATOM 2384 C CA . PHE A 1 289 ? -12.130 8.284 4.953 1.00 87.38 289 PHE A CA 1
ATOM 2385 C C . PHE A 1 289 ? -13.365 7.485 4.524 1.00 87.38 289 PHE A C 1
ATOM 2387 O O . PHE A 1 289 ? -13.191 6.435 3.906 1.00 87.38 289 PHE A O 1
ATOM 2394 N N . LEU A 1 290 ? -14.590 7.957 4.777 1.00 86.38 290 LEU A N 1
ATOM 2395 C CA . LEU A 1 290 ? -15.832 7.226 4.490 1.00 86.38 290 LEU A CA 1
ATOM 2396 C C . LEU A 1 290 ? -15.934 6.709 3.047 1.00 86.38 290 LEU A C 1
ATOM 2398 O O . LEU A 1 290 ? -16.407 5.585 2.878 1.00 86.38 290 LEU A O 1
ATOM 2402 N N . PRO A 1 291 ? -15.472 7.429 2.004 1.00 86.31 291 PRO A N 1
ATOM 2403 C CA . PRO A 1 291 ? -15.497 6.907 0.636 1.00 86.31 291 PRO A CA 1
ATOM 2404 C C . PRO A 1 291 ? -14.451 5.805 0.359 1.00 86.31 291 PRO A C 1
ATOM 2406 O O . PRO A 1 291 ? -14.460 5.209 -0.713 1.00 86.31 291 PRO A O 1
ATOM 2409 N N . PHE A 1 292 ? -13.528 5.540 1.292 1.00 86.38 292 PHE A N 1
ATOM 2410 C CA . PHE A 1 292 ? -12.392 4.617 1.165 1.00 86.38 292 PHE A CA 1
ATOM 2411 C C . PHE A 1 292 ? -12.336 3.666 2.367 1.00 86.38 292 PHE A C 1
ATOM 2413 O O . PHE A 1 292 ? -11.439 3.751 3.207 1.00 86.38 292 PHE A O 1
ATOM 2420 N N . LYS A 1 293 ? -13.292 2.735 2.423 1.00 87.06 293 LYS A N 1
ATOM 2421 C CA . LYS A 1 293 ? -13.541 1.834 3.564 1.00 87.06 293 LYS A CA 1
ATOM 2422 C C . LYS A 1 293 ? -12.298 1.102 4.076 1.00 87.06 293 LYS A C 1
ATOM 2424 O O . LYS A 1 293 ? -12.049 1.108 5.274 1.00 87.06 293 LYS A O 1
ATOM 2429 N N . ALA A 1 294 ? -11.458 0.591 3.176 1.00 84.81 294 ALA A N 1
ATOM 2430 C CA . ALA A 1 294 ? -10.198 -0.055 3.550 1.00 84.81 294 ALA A CA 1
ATOM 2431 C C . ALA A 1 294 ? -9.254 0.855 4.360 1.00 84.81 294 ALA A C 1
ATOM 2433 O O . ALA A 1 294 ? -8.627 0.420 5.321 1.00 84.81 294 ALA A O 1
ATOM 2434 N N . LEU A 1 295 ? -9.137 2.134 3.983 1.00 84.44 295 LEU A N 1
ATOM 2435 C CA . LEU A 1 295 ? -8.327 3.098 4.734 1.00 84.44 295 LEU A CA 1
ATOM 2436 C C . LEU A 1 295 ? -9.025 3.506 6.031 1.00 84.44 295 LEU A C 1
ATOM 2438 O O . LEU A 1 295 ? -8.356 3.590 7.056 1.00 84.44 295 LEU A O 1
ATOM 2442 N N . LEU A 1 296 ? -10.347 3.709 5.989 1.00 88.50 296 LEU A N 1
ATOM 2443 C CA . LEU A 1 296 ? -11.157 4.019 7.166 1.00 88.50 296 LEU A CA 1
ATOM 2444 C C . LEU A 1 296 ? -10.926 2.985 8.266 1.00 88.50 296 LEU A C 1
ATOM 2446 O O . LEU A 1 296 ? -10.413 3.330 9.324 1.00 88.50 296 LEU A O 1
ATOM 2450 N N . PHE A 1 297 ? -11.240 1.716 8.014 1.00 88.00 297 PHE A N 1
ATOM 2451 C CA . PHE A 1 297 ? -11.200 0.700 9.062 1.00 88.00 297 PHE A CA 1
ATOM 2452 C C . PHE A 1 297 ? -9.783 0.419 9.561 1.00 88.00 297 PHE A C 1
ATOM 2454 O O . PHE A 1 297 ? -9.595 0.187 10.750 1.00 88.00 297 PHE A O 1
ATOM 2461 N N . ARG A 1 298 ? -8.752 0.551 8.717 1.00 84.88 298 ARG A N 1
ATOM 2462 C CA . ARG A 1 298 ? -7.355 0.497 9.185 1.00 84.88 298 ARG A CA 1
ATOM 2463 C C . ARG A 1 298 ? -6.995 1.658 10.108 1.00 84.88 298 ARG A C 1
ATOM 2465 O O . ARG A 1 298 ? -6.297 1.448 11.103 1.00 84.88 298 ARG A O 1
ATOM 2472 N N . THR A 1 299 ? -7.455 2.868 9.796 1.00 85.81 299 THR A N 1
ATOM 2473 C CA . THR A 1 299 ? -7.288 4.040 10.664 1.00 85.81 299 THR A CA 1
ATOM 2474 C C . THR A 1 299 ? -8.011 3.823 11.993 1.00 85.81 299 THR A C 1
ATOM 2476 O O . THR A 1 299 ? -7.390 3.951 13.045 1.00 85.81 299 THR A O 1
ATOM 2479 N N . LEU A 1 300 ? -9.273 3.388 11.956 1.00 86.50 300 LEU A N 1
ATOM 2480 C CA . LEU A 1 300 ? -10.070 3.114 13.154 1.00 86.50 300 LEU A CA 1
ATOM 2481 C C . LEU A 1 300 ? -9.459 2.003 14.025 1.00 86.50 300 LEU A C 1
ATOM 2483 O O . LEU A 1 300 ? -9.361 2.154 15.239 1.00 86.50 300 LEU A O 1
ATOM 2487 N N . CYS A 1 301 ? -8.948 0.928 13.418 1.00 84.81 301 CYS A N 1
ATOM 2488 C CA . CYS A 1 301 ? -8.168 -0.091 14.125 1.00 84.81 301 CYS A CA 1
ATOM 2489 C C . CYS A 1 301 ? -6.915 0.487 14.791 1.00 84.81 301 CYS A C 1
ATOM 2491 O O . CYS A 1 301 ? -6.540 0.047 15.871 1.00 84.81 301 CYS A O 1
ATOM 2493 N N . THR A 1 302 ? -6.254 1.466 14.170 1.00 83.31 302 THR A N 1
ATOM 2494 C CA . THR A 1 302 ? -5.077 2.112 14.773 1.00 83.31 302 THR A CA 1
ATOM 2495 C C . THR A 1 302 ? -5.480 2.902 16.019 1.00 83.31 302 THR A C 1
ATOM 2497 O O . THR A 1 302 ? -4.817 2.778 17.043 1.00 83.31 302 THR A O 1
ATOM 2500 N N . PHE A 1 303 ? -6.603 3.627 15.973 1.00 81.19 303 PHE A N 1
ATOM 2501 C CA . PHE A 1 303 ? -7.152 4.326 17.143 1.00 81.19 303 PHE A CA 1
ATOM 2502 C C . PHE A 1 303 ? -7.569 3.389 18.268 1.00 81.19 303 PHE A C 1
ATOM 2504 O O . PHE A 1 303 ? -7.298 3.679 19.430 1.00 81.19 303 PHE A O 1
ATOM 2511 N N . LEU A 1 304 ? -8.148 2.234 17.934 1.00 81.19 304 LEU A N 1
ATOM 2512 C CA . LEU A 1 304 ? -8.360 1.184 18.920 1.00 81.19 304 LEU A CA 1
ATOM 2513 C C . LEU A 1 304 ? -7.019 0.848 19.594 1.00 81.19 304 LEU A C 1
ATOM 2515 O O . LEU A 1 304 ? -6.875 0.961 20.812 1.00 81.19 304 LEU A O 1
ATOM 2519 N N . MET A 1 305 ? -6.006 0.445 18.837 1.00 78.81 305 MET A N 1
ATOM 2520 C CA . MET A 1 305 ? -4.734 0.005 19.423 1.00 78.81 305 MET A CA 1
ATOM 2521 C C . MET A 1 305 ? -4.061 1.055 20.311 1.00 78.81 305 MET A C 1
ATOM 2523 O O . MET A 1 305 ? -3.514 0.718 21.357 1.00 78.81 305 MET A O 1
ATOM 2527 N N . PHE A 1 306 ? -4.147 2.316 19.912 1.00 77.12 306 PHE A N 1
ATOM 2528 C CA . PHE A 1 306 ? -3.708 3.458 20.695 1.00 77.12 306 PHE A CA 1
ATOM 2529 C C . PHE A 1 306 ? -4.355 3.525 22.087 1.00 77.12 306 PHE A C 1
ATOM 2531 O O . PHE A 1 306 ? -3.645 3.560 23.091 1.00 77.12 306 PHE A O 1
ATOM 2538 N N . GLU A 1 307 ? -5.687 3.482 22.154 1.00 75.81 307 GLU A N 1
ATOM 2539 C CA . GLU A 1 307 ? -6.425 3.494 23.423 1.00 75.81 307 GLU A CA 1
ATOM 2540 C C . GLU A 1 307 ? -6.072 2.274 24.288 1.00 75.81 307 GLU A C 1
ATOM 2542 O O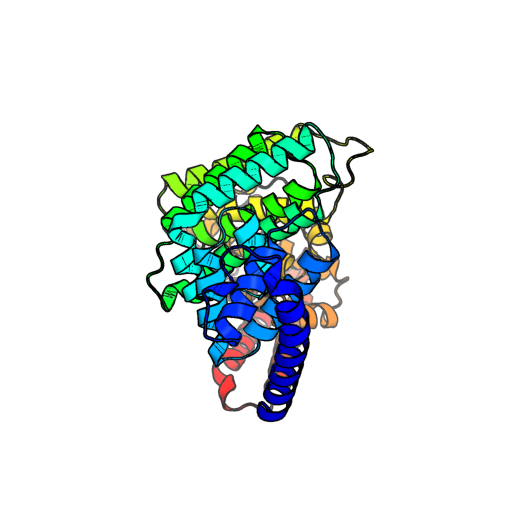 . GLU A 1 307 ? -5.905 2.392 25.497 1.00 75.81 307 GLU A O 1
ATOM 2547 N N . TRP A 1 308 ? -5.891 1.098 23.679 1.00 75.69 308 TRP A N 1
ATOM 2548 C CA . TRP A 1 308 ? -5.543 -0.112 24.430 1.00 75.69 308 TRP A CA 1
ATOM 2549 C C . TRP A 1 308 ? -4.151 -0.038 25.049 1.00 75.69 308 TRP A C 1
ATOM 2551 O O . TRP A 1 308 ? -3.962 -0.414 26.203 1.00 75.69 308 TRP A O 1
ATOM 2561 N N . ASN A 1 309 ? -3.175 0.484 24.309 1.00 73.81 309 ASN A N 1
ATOM 2562 C CA . ASN A 1 309 ? -1.844 0.697 24.860 1.00 73.81 309 ASN A CA 1
ATOM 2563 C C . ASN A 1 309 ? -1.876 1.740 25.985 1.00 73.81 309 ASN A C 1
ATOM 2565 O O . ASN A 1 309 ? -1.252 1.524 27.022 1.00 73.81 309 ASN A O 1
ATOM 2569 N N . ALA A 1 310 ? -2.641 2.825 25.822 1.00 70.94 310 ALA A N 1
ATOM 2570 C CA . ALA A 1 310 ? -2.815 3.826 26.872 1.00 70.94 310 ALA A CA 1
ATOM 2571 C C . ALA A 1 310 ? -3.397 3.211 28.155 1.00 70.94 310 ALA A C 1
ATOM 2573 O O . ALA A 1 310 ? -2.852 3.414 29.241 1.00 70.94 310 ALA A O 1
ATOM 2574 N N . PHE A 1 311 ? -4.422 2.370 28.002 1.00 70.19 311 PHE A N 1
ATOM 2575 C CA . PHE A 1 311 ? -5.007 1.593 29.087 1.00 70.19 311 PHE A CA 1
ATOM 2576 C C . PHE A 1 311 ? -3.968 0.711 29.796 1.00 70.19 311 PHE A C 1
ATOM 2578 O O . PHE A 1 311 ? -3.809 0.818 31.007 1.00 70.19 311 PHE A O 1
ATOM 2585 N N . THR A 1 312 ? -3.182 -0.089 29.063 1.00 71.44 312 THR A N 1
ATOM 2586 C CA . THR A 1 312 ? -2.150 -0.957 29.675 1.00 71.44 312 THR A CA 1
ATOM 2587 C C . THR A 1 312 ? -1.048 -0.198 30.420 1.00 71.44 312 THR A C 1
ATOM 2589 O O . THR A 1 312 ? -0.334 -0.786 31.229 1.00 71.44 312 THR A O 1
ATOM 2592 N N . LEU A 1 313 ? -0.896 1.099 30.152 1.00 68.56 313 LEU A N 1
ATOM 2593 C CA . LEU A 1 313 ? 0.089 1.970 30.788 1.00 68.56 313 LEU A CA 1
ATOM 2594 C C . LEU A 1 313 ? -0.491 2.775 31.961 1.00 68.56 313 LEU A C 1
ATOM 2596 O O . LEU A 1 313 ? 0.227 3.605 32.522 1.00 68.56 313 LEU A O 1
ATOM 2600 N N . GLY A 1 314 ? -1.761 2.553 32.323 1.00 63.84 314 GLY A N 1
ATOM 2601 C CA . GLY A 1 314 ? -2.440 3.275 33.402 1.00 63.84 314 GLY A CA 1
ATOM 2602 C C . GLY A 1 314 ? -2.543 4.776 33.130 1.00 63.84 314 GLY A C 1
ATOM 2603 O O . GLY A 1 314 ? -2.341 5.589 34.030 1.00 63.84 314 GLY A O 1
ATOM 2604 N N . ILE A 1 315 ? -2.741 5.156 31.867 1.00 64.31 315 ILE A N 1
ATOM 2605 C CA . ILE A 1 315 ? -2.848 6.556 31.457 1.00 64.31 315 ILE A CA 1
ATOM 2606 C C . ILE A 1 315 ? -4.325 6.937 31.447 1.00 64.31 315 ILE A C 1
ATOM 2608 O O . ILE A 1 315 ? -5.090 6.382 30.656 1.00 64.31 315 ILE A O 1
ATOM 2612 N N . ASP A 1 316 ? -4.697 7.901 32.293 1.00 56.34 316 ASP A N 1
ATOM 2613 C CA . ASP A 1 316 ? -6.015 8.532 32.225 1.00 56.34 316 ASP A CA 1
ATOM 2614 C C . ASP A 1 316 ? -6.193 9.220 30.873 1.00 56.34 316 ASP A C 1
ATOM 2616 O O . ASP A 1 316 ? -5.315 9.927 30.366 1.00 56.34 316 ASP A O 1
ATOM 2620 N N . TYR A 1 317 ? -7.328 8.925 30.255 1.00 53.94 317 TYR A N 1
ATOM 2621 C CA . TYR A 1 317 ? -7.557 9.155 28.845 1.00 53.94 317 TYR A CA 1
ATOM 2622 C C . TYR A 1 317 ? -8.549 10.301 28.654 1.00 53.94 317 TYR A C 1
ATOM 2624 O O . TYR A 1 317 ? -9.755 10.086 28.574 1.00 53.94 317 TYR A O 1
ATOM 2632 N N . ASP A 1 318 ? -8.034 11.526 28.556 1.00 48.28 318 ASP A N 1
ATOM 2633 C CA . ASP A 1 318 ? -8.870 12.724 28.385 1.00 48.28 318 ASP A CA 1
ATOM 2634 C C . ASP A 1 318 ? -9.323 12.953 26.929 1.00 48.28 318 ASP A C 1
ATOM 2636 O O . ASP A 1 318 ? -10.169 13.808 26.666 1.00 48.28 318 ASP A O 1
ATOM 2640 N N . TYR A 1 319 ? -8.776 12.210 25.957 1.00 49.41 319 TYR A N 1
ATOM 2641 C CA . TYR A 1 319 ? -8.983 12.492 24.534 1.00 49.41 319 TYR A CA 1
ATOM 2642 C C . TYR A 1 319 ? -9.651 11.354 23.760 1.00 49.41 319 TYR A C 1
ATOM 2644 O O . TYR A 1 319 ? -9.013 10.412 23.312 1.00 49.41 319 TYR A O 1
ATOM 2652 N N . MET A 1 320 ? -10.952 11.522 23.544 1.00 59.06 320 MET A N 1
ATOM 2653 C CA . MET A 1 320 ? -11.824 10.805 22.610 1.00 59.06 320 MET A CA 1
ATOM 2654 C C . MET A 1 320 ? -11.648 9.265 22.511 1.00 59.06 320 MET A C 1
ATOM 2656 O O . MET A 1 320 ? -11.060 8.732 21.566 1.00 59.06 320 MET A O 1
ATOM 2660 N N . PRO A 1 321 ? -12.205 8.541 23.490 1.00 67.69 321 PRO A N 1
ATOM 2661 C CA . PRO A 1 321 ? -12.235 7.081 23.557 1.00 67.69 321 PRO A CA 1
ATOM 2662 C C . PRO A 1 321 ? -12.815 6.367 22.324 1.00 67.69 321 PRO A C 1
ATOM 2664 O O . PRO A 1 321 ? -13.680 6.892 21.616 1.00 67.69 321 PRO A O 1
ATOM 2667 N N . SER A 1 322 ? -12.396 5.123 22.085 1.00 71.25 322 SER A N 1
ATOM 2668 C CA . SER A 1 322 ? -12.764 4.368 20.879 1.00 71.25 322 SER A CA 1
ATOM 2669 C C . SER A 1 322 ? -14.251 4.038 20.772 1.00 71.25 322 SER A C 1
ATOM 2671 O O . SER A 1 322 ? -14.761 3.852 19.665 1.00 71.25 322 SER A O 1
ATOM 2673 N N . TYR A 1 323 ? -14.965 4.012 21.897 1.00 76.19 323 TYR A N 1
ATOM 2674 C CA . TYR A 1 323 ? -16.414 3.852 21.914 1.00 76.19 323 TYR A CA 1
ATOM 2675 C C . TYR A 1 323 ? -17.130 5.044 21.277 1.00 76.19 323 TYR A C 1
ATOM 2677 O O . TYR A 1 323 ? -18.038 4.837 20.478 1.00 76.19 323 TYR A O 1
ATOM 2685 N N . TRP A 1 324 ? -16.671 6.279 21.506 1.00 78.62 324 TRP A N 1
ATOM 2686 C CA . TRP A 1 324 ? -17.227 7.448 20.818 1.00 78.62 324 TRP A CA 1
ATOM 2687 C C . TRP A 1 324 ? -16.933 7.407 19.324 1.00 78.62 324 TRP A C 1
ATOM 2689 O O . TRP A 1 324 ? -17.809 7.691 18.516 1.00 78.62 324 TRP A O 1
ATOM 2699 N N . VAL A 1 325 ? -15.736 6.962 18.934 1.00 82.44 325 VAL A N 1
ATOM 2700 C CA . VAL A 1 325 ? -15.395 6.738 17.520 1.00 82.44 325 VAL A CA 1
ATOM 2701 C C . VAL A 1 325 ? -16.354 5.740 16.857 1.00 82.44 325 VAL A C 1
ATOM 2703 O O . VAL A 1 325 ? -16.752 5.944 15.709 1.00 82.44 325 VAL A O 1
ATOM 2706 N N . PHE A 1 326 ? -16.750 4.684 17.571 1.00 87.50 326 PHE A N 1
ATOM 2707 C CA . PHE A 1 326 ? -17.724 3.709 17.085 1.00 87.50 326 PHE A CA 1
ATOM 2708 C C . PHE A 1 326 ? -19.129 4.315 16.939 1.00 87.50 326 PHE A C 1
ATOM 2710 O O . PHE A 1 326 ? -19.792 4.075 15.931 1.00 87.50 326 PHE A O 1
ATOM 2717 N N . VAL A 1 327 ? -19.560 5.154 17.889 1.00 86.38 327 VAL A N 1
ATOM 2718 C CA . VAL A 1 327 ? -20.819 5.919 17.784 1.00 86.38 327 VAL A CA 1
ATOM 2719 C C . VAL A 1 327 ? -20.798 6.825 16.559 1.00 86.38 327 VAL A C 1
ATOM 2721 O O . VAL A 1 327 ? -21.676 6.712 15.708 1.00 86.38 327 VAL A O 1
ATOM 2724 N N . TYR A 1 328 ? -19.758 7.644 16.403 1.00 88.06 328 TYR A N 1
ATOM 2725 C CA . TYR A 1 328 ? -19.629 8.534 15.251 1.00 88.06 328 TYR A CA 1
ATOM 2726 C C . TYR A 1 328 ? -19.595 7.767 13.922 1.00 88.06 328 TYR A C 1
ATOM 2728 O O . TYR A 1 328 ? -20.098 8.249 12.906 1.00 88.06 328 TYR A O 1
ATOM 2736 N N . LEU A 1 329 ? -19.037 6.551 13.899 1.00 91.00 329 LEU A N 1
ATOM 2737 C CA . LEU A 1 329 ? -19.122 5.678 12.730 1.00 91.00 329 LEU A CA 1
ATOM 2738 C C . LEU A 1 329 ? -20.574 5.273 12.440 1.00 91.00 329 LEU A C 1
ATOM 2740 O O . LEU A 1 329 ? -20.992 5.349 11.287 1.00 91.00 329 LEU A O 1
ATOM 2744 N N . MET A 1 330 ? -21.351 4.861 13.445 1.00 91.38 330 MET A N 1
ATOM 2745 C CA . MET A 1 330 ? -22.775 4.547 13.259 1.00 91.38 330 MET A CA 1
ATOM 2746 C C . MET A 1 330 ? -23.565 5.773 12.779 1.00 91.38 330 MET A C 1
ATOM 2748 O O . MET A 1 330 ? -24.346 5.666 11.830 1.00 91.38 330 MET A O 1
ATOM 2752 N N . GLU A 1 331 ? -23.301 6.949 13.348 1.00 90.81 331 GLU A N 1
ATOM 2753 C CA . GLU A 1 331 ? -23.889 8.226 12.927 1.00 90.81 331 GLU A CA 1
ATOM 2754 C C . GLU A 1 331 ? -23.535 8.593 11.482 1.00 90.81 331 GLU A C 1
ATOM 2756 O O . GLU A 1 331 ? -24.403 9.028 10.724 1.00 90.81 331 GLU A O 1
ATOM 2761 N N . ALA A 1 332 ? -22.293 8.353 11.047 1.00 89.00 332 ALA A N 1
ATOM 2762 C CA . ALA A 1 332 ? -21.859 8.581 9.665 1.00 89.00 332 ALA A CA 1
ATOM 2763 C C . ALA A 1 332 ? -22.596 7.687 8.649 1.00 89.00 332 ALA A C 1
ATOM 2765 O O . ALA A 1 332 ? -22.641 7.991 7.455 1.00 89.00 332 ALA A O 1
ATOM 2766 N N . TYR A 1 333 ? -23.192 6.587 9.116 1.00 90.75 333 TYR A N 1
ATOM 2767 C CA . TYR A 1 333 ? -24.097 5.732 8.346 1.00 90.75 333 TYR A CA 1
ATOM 2768 C C . TYR A 1 333 ? -25.573 6.065 8.582 1.00 90.75 333 TYR A C 1
ATOM 2770 O O . TYR A 1 333 ? -26.442 5.338 8.099 1.00 90.75 333 TYR A O 1
ATOM 2778 N N . SER A 1 334 ? -25.868 7.141 9.312 1.00 90.94 334 SER A N 1
ATOM 2779 C CA . SER A 1 334 ? -27.212 7.517 9.756 1.00 90.94 334 SER A CA 1
ATOM 2780 C C . SER A 1 334 ? -27.917 6.360 10.467 1.00 90.94 334 SER A C 1
ATOM 2782 O O . SER A 1 334 ? -29.096 6.110 10.230 1.00 90.94 334 SER A O 1
ATOM 2784 N N . PHE A 1 335 ? -27.159 5.599 11.264 1.00 90.00 335 PHE A N 1
ATOM 2785 C CA . PHE A 1 335 ? -27.614 4.387 11.949 1.00 90.00 335 PHE A CA 1
ATOM 2786 C C . PHE A 1 335 ? -28.192 3.308 11.013 1.00 90.00 335 PHE A C 1
ATOM 2788 O O . PHE A 1 335 ? -28.940 2.427 11.428 1.00 90.00 335 PHE A O 1
ATOM 2795 N N . ASN A 1 336 ? -27.816 3.312 9.729 1.00 93.44 336 ASN A N 1
ATOM 2796 C CA . ASN A 1 336 ? -28.144 2.227 8.809 1.00 93.44 336 ASN A CA 1
ATOM 2797 C C . ASN A 1 336 ? -27.237 1.013 9.068 1.00 93.44 336 ASN A C 1
ATOM 2799 O O . ASN A 1 336 ? -26.220 0.812 8.394 1.00 93.44 336 ASN A O 1
ATOM 2803 N N . TYR A 1 337 ? -27.627 0.187 10.041 1.00 92.38 337 TYR A N 1
ATOM 2804 C CA . TYR A 1 337 ? -26.860 -0.989 10.462 1.00 92.38 337 TYR A CA 1
ATOM 2805 C C . TYR A 1 337 ? -26.680 -2.015 9.350 1.00 92.38 337 TYR A C 1
ATOM 2807 O O . TYR A 1 337 ? -25.640 -2.658 9.288 1.00 92.38 337 TYR A O 1
ATOM 2815 N N . ASN A 1 338 ? -27.648 -2.150 8.439 1.00 93.31 338 ASN A N 1
ATOM 2816 C CA . ASN A 1 338 ? -27.533 -3.071 7.309 1.00 93.31 338 ASN A CA 1
ATOM 2817 C C . ASN A 1 338 ? -26.349 -2.714 6.419 1.00 93.31 338 ASN A C 1
ATOM 2819 O O . ASN A 1 338 ? -25.506 -3.574 6.163 1.00 93.31 338 ASN A O 1
ATOM 2823 N N . LYS A 1 339 ? -26.270 -1.443 6.015 1.00 93.00 339 LYS A N 1
ATOM 2824 C CA . LYS A 1 339 ? -25.184 -0.932 5.181 1.00 93.00 339 LYS A CA 1
ATOM 2825 C C . LYS A 1 339 ? -23.841 -0.985 5.909 1.00 93.00 339 LYS A C 1
ATOM 2827 O O . LYS A 1 339 ? -22.839 -1.358 5.307 1.00 93.00 339 LYS A O 1
ATOM 2832 N N . LEU A 1 340 ? -23.813 -0.627 7.193 1.00 93.62 340 LEU A N 1
ATOM 2833 C CA . LEU A 1 340 ? -22.590 -0.698 7.990 1.00 93.62 340 LEU A CA 1
ATOM 2834 C C . LEU A 1 340 ? -22.113 -2.148 8.163 1.00 93.62 340 LEU A C 1
ATOM 2836 O O . LEU A 1 340 ? -20.931 -2.416 7.991 1.00 93.62 340 LEU A O 1
ATOM 2840 N N . ALA A 1 341 ? -23.014 -3.094 8.431 1.00 92.56 341 ALA A N 1
ATOM 2841 C CA . ALA A 1 341 ? -22.675 -4.509 8.546 1.00 92.56 341 ALA A CA 1
ATOM 2842 C C . ALA A 1 341 ? -22.160 -5.096 7.220 1.00 92.56 341 ALA A C 1
ATOM 2844 O O . ALA A 1 341 ? -21.224 -5.891 7.247 1.00 92.56 341 ALA A O 1
ATOM 2845 N N . ASP A 1 342 ? -22.711 -4.685 6.071 1.00 91.75 342 ASP A N 1
ATOM 2846 C CA . ASP A 1 342 ? -22.188 -5.086 4.755 1.00 91.75 342 ASP A CA 1
ATOM 2847 C C . ASP A 1 342 ? -20.756 -4.578 4.544 1.00 91.75 342 ASP A C 1
ATOM 2849 O O . ASP A 1 342 ? -19.870 -5.362 4.207 1.00 91.75 342 ASP A O 1
ATOM 2853 N N . ASP A 1 343 ? -20.509 -3.296 4.829 1.00 91.19 343 ASP A N 1
ATOM 2854 C CA . ASP A 1 343 ? -19.176 -2.700 4.707 1.00 91.19 343 ASP A CA 1
ATOM 2855 C C . ASP A 1 343 ? -18.172 -3.301 5.704 1.00 91.19 343 ASP A C 1
ATOM 2857 O O . ASP A 1 343 ? -16.991 -3.418 5.380 1.00 91.19 343 ASP A O 1
ATOM 2861 N N . LEU A 1 344 ? -18.611 -3.673 6.913 1.00 90.38 344 LEU A N 1
ATOM 2862 C CA . LEU A 1 344 ? -17.770 -4.334 7.915 1.00 90.38 344 LEU A CA 1
ATOM 2863 C C . LEU A 1 344 ? -17.431 -5.770 7.505 1.00 90.38 344 LEU A C 1
ATOM 2865 O O . LEU A 1 344 ? -16.309 -6.219 7.711 1.00 90.38 344 LEU A O 1
ATOM 2869 N N . LYS A 1 345 ? -18.381 -6.501 6.925 1.00 88.38 345 LYS A N 1
ATOM 2870 C CA . LYS A 1 345 ? -18.195 -7.894 6.503 1.00 88.38 345 LYS A CA 1
ATOM 2871 C C . LYS A 1 345 ? -17.343 -8.035 5.238 1.00 88.38 345 LYS A C 1
ATOM 2873 O O . LYS A 1 345 ? -16.766 -9.101 5.023 1.00 88.38 345 LYS A O 1
ATOM 2878 N N . ASP A 1 346 ? -17.282 -7.004 4.400 1.00 84.19 346 ASP A N 1
ATOM 2879 C CA . ASP A 1 346 ? -16.551 -7.040 3.135 1.00 84.19 346 ASP A CA 1
ATOM 2880 C C . ASP A 1 346 ? -15.051 -7.370 3.349 1.00 84.19 346 ASP A C 1
ATOM 2882 O O . ASP A 1 346 ? -14.334 -6.637 4.041 1.00 84.19 346 ASP A O 1
ATOM 2886 N N . PRO A 1 347 ? -14.534 -8.464 2.753 1.00 77.56 347 PRO A N 1
ATOM 2887 C CA . PRO A 1 347 ? -13.131 -8.847 2.891 1.00 77.56 347 PRO A CA 1
ATOM 2888 C C . PRO A 1 347 ? -12.149 -7.824 2.296 1.00 77.56 347 PRO A C 1
ATOM 2890 O O . PRO A 1 347 ? -10.955 -7.893 2.592 1.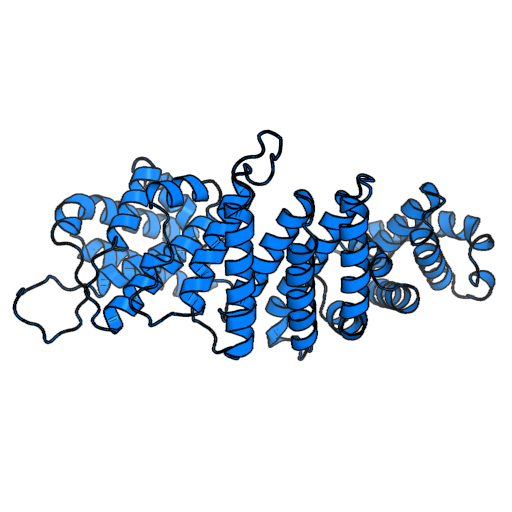00 77.56 347 PRO A O 1
ATOM 2893 N N . GLU A 1 348 ? -12.604 -6.891 1.457 1.00 78.75 348 GLU A N 1
ATOM 2894 C CA . GLU A 1 348 ? -11.764 -5.846 0.868 1.00 78.75 348 GLU A CA 1
ATOM 2895 C C . GLU A 1 348 ? -11.554 -4.634 1.790 1.00 78.75 348 GLU A C 1
ATOM 2897 O O . GLU A 1 348 ? -10.642 -3.832 1.552 1.00 78.75 348 GLU A O 1
ATOM 2902 N N . THR A 1 349 ? -12.369 -4.479 2.838 1.00 77.94 349 THR A N 1
ATOM 2903 C CA . THR A 1 349 ? -12.406 -3.259 3.660 1.00 77.94 349 THR A CA 1
ATOM 2904 C C . THR A 1 349 ? -11.665 -3.387 4.988 1.00 77.94 349 THR A C 1
ATOM 2906 O O . THR A 1 349 ? -11.419 -2.374 5.635 1.00 77.94 349 THR A O 1
ATOM 2909 N N . ASP A 1 350 ? -11.290 -4.597 5.408 1.00 77.94 350 ASP A N 1
ATOM 2910 C CA . ASP A 1 350 ? -10.744 -4.893 6.743 1.00 77.94 350 ASP A CA 1
ATOM 2911 C C . ASP A 1 350 ? -11.684 -4.525 7.915 1.00 77.94 350 ASP A C 1
ATOM 2913 O O . ASP A 1 350 ? -11.257 -4.541 9.074 1.00 77.94 350 ASP A O 1
ATOM 2917 N N . GLY A 1 351 ? -12.958 -4.216 7.644 1.00 87.44 351 GLY A N 1
ATOM 2918 C CA . GLY A 1 351 ? -13.915 -3.756 8.652 1.00 87.44 351 GLY A CA 1
ATOM 2919 C C . GLY A 1 351 ? -14.227 -4.791 9.732 1.00 87.44 351 GLY A C 1
ATOM 2920 O O . GLY A 1 351 ? -14.407 -4.436 10.896 1.00 87.44 351 GLY A O 1
ATOM 2921 N N . LEU A 1 352 ? -14.173 -6.080 9.395 1.00 88.50 352 LEU A N 1
ATOM 2922 C CA . LEU A 1 352 ? -14.466 -7.157 10.335 1.00 88.50 352 LEU A CA 1
ATOM 2923 C C . LEU A 1 352 ? -13.470 -7.172 11.501 1.00 88.50 352 LEU A C 1
ATOM 2925 O O . LEU A 1 352 ? -13.851 -7.435 12.636 1.00 88.50 352 LEU A O 1
ATOM 2929 N N . ASN A 1 353 ? -12.211 -6.803 11.254 1.00 83.88 353 ASN A N 1
ATOM 2930 C CA . ASN A 1 353 ? -11.207 -6.686 12.316 1.00 83.88 353 ASN A CA 1
ATOM 2931 C C . ASN A 1 353 ? -11.524 -5.579 13.289 1.00 83.88 353 ASN A C 1
ATOM 2933 O O . ASN A 1 353 ? -11.351 -5.749 14.491 1.00 83.88 353 ASN A O 1
ATOM 2937 N N . TYR A 1 354 ? -11.949 -4.437 12.754 1.00 88.00 354 TYR A N 1
ATOM 2938 C CA . TYR A 1 354 ? -12.334 -3.307 13.573 1.00 88.00 354 TYR A CA 1
ATOM 2939 C C . TYR A 1 354 ? -13.482 -3.713 14.499 1.00 88.00 354 TYR A C 1
ATOM 2941 O O . TYR A 1 354 ? -13.376 -3.535 15.712 1.00 88.00 354 TYR A O 1
ATOM 2949 N N . ALA A 1 355 ? -14.509 -4.367 13.945 1.00 90.19 355 ALA A N 1
ATOM 2950 C CA . ALA A 1 355 ? -15.630 -4.890 14.718 1.00 90.19 355 ALA A CA 1
ATOM 2951 C C . ALA A 1 355 ? -15.186 -5.903 15.788 1.00 90.19 355 ALA A C 1
ATOM 2953 O O . ALA A 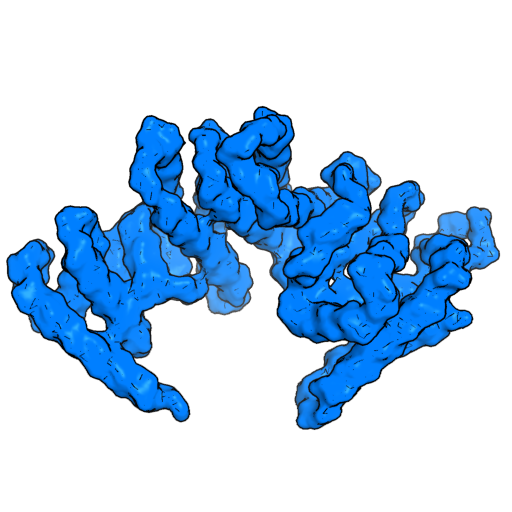1 355 ? -15.582 -5.768 16.940 1.00 90.19 355 ALA A O 1
ATOM 2954 N N . ILE A 1 356 ? -14.323 -6.868 15.450 1.00 88.31 356 ILE A N 1
ATOM 2955 C CA . ILE A 1 356 ? -13.817 -7.869 16.406 1.00 88.31 356 ILE A CA 1
ATOM 2956 C C . ILE A 1 356 ? -13.006 -7.213 17.526 1.00 88.31 356 ILE A C 1
ATOM 2958 O O . ILE A 1 356 ? -13.229 -7.504 18.698 1.00 88.31 356 ILE A O 1
ATOM 2962 N N . HIS A 1 357 ? -12.067 -6.324 17.194 1.00 84.50 357 HIS A N 1
ATOM 2963 C CA . HIS A 1 357 ? -11.248 -5.646 18.199 1.00 84.50 357 HIS A CA 1
ATOM 2964 C C . HIS A 1 357 ? -12.089 -4.767 19.123 1.00 84.50 357 HIS A C 1
ATOM 2966 O O . HIS A 1 357 ? -11.777 -4.669 20.309 1.00 84.50 357 HIS A O 1
ATOM 2972 N N . PHE A 1 358 ? -13.144 -4.145 18.598 1.00 88.12 358 PHE A N 1
ATOM 2973 C CA . PHE A 1 358 ? -14.086 -3.381 19.402 1.00 88.12 358 PHE A CA 1
ATOM 2974 C C . PHE A 1 358 ? -14.964 -4.290 20.282 1.00 88.12 358 PHE A C 1
ATOM 2976 O O . PHE A 1 358 ? -15.091 -4.048 21.479 1.00 88.12 358 PHE A O 1
ATOM 2983 N N . ALA A 1 359 ? -15.479 -5.398 19.743 1.00 89.38 359 ALA A N 1
ATOM 2984 C CA . ALA A 1 359 ? -16.255 -6.388 20.494 1.00 89.38 359 ALA A CA 1
ATOM 2985 C C . ALA A 1 359 ? -15.448 -7.013 21.646 1.00 89.38 359 ALA A C 1
ATOM 2987 O O . ALA A 1 359 ? -15.946 -7.132 22.763 1.00 89.38 359 ALA A O 1
ATOM 2988 N N . ILE A 1 360 ? -14.173 -7.344 21.414 1.00 85.62 360 ILE A N 1
ATOM 2989 C CA . ILE A 1 360 ? -13.275 -7.844 22.464 1.00 85.62 360 ILE A CA 1
ATOM 2990 C C . ILE A 1 360 ? -13.129 -6.817 23.593 1.00 85.62 360 ILE A C 1
ATOM 2992 O O . ILE A 1 360 ? -13.126 -7.213 24.754 1.00 85.62 360 ILE A O 1
ATOM 2996 N N . ARG A 1 361 ? -13.059 -5.512 23.287 1.00 81.06 361 ARG A N 1
ATOM 2997 C CA . ARG A 1 361 ? -12.992 -4.461 24.321 1.00 81.06 361 ARG A CA 1
ATOM 2998 C C . ARG A 1 361 ? -14.225 -4.439 25.188 1.00 81.06 361 ARG A C 1
ATOM 3000 O O . ARG A 1 361 ? -14.091 -4.426 26.400 1.00 81.06 361 ARG A O 1
ATOM 3007 N N . ILE A 1 362 ? -15.402 -4.485 24.572 1.00 83.62 362 ILE A N 1
ATOM 3008 C CA . ILE A 1 362 ? -16.670 -4.594 25.294 1.00 83.62 362 ILE A CA 1
ATOM 3009 C C . ILE A 1 362 ? -16.632 -5.817 26.220 1.00 83.62 362 ILE A C 1
ATOM 3011 O O . ILE A 1 362 ? -16.921 -5.705 27.409 1.00 83.62 362 ILE A O 1
ATOM 3015 N N . LEU A 1 363 ? -16.179 -6.968 25.716 1.00 83.81 363 LEU A N 1
ATOM 3016 C CA . LEU A 1 363 ? -16.091 -8.216 26.478 1.00 83.81 363 LEU A CA 1
ATOM 3017 C C . LEU A 1 363 ? -15.115 -8.195 27.655 1.00 83.81 363 LEU A C 1
ATOM 3019 O O . LEU A 1 363 ? -15.391 -8.860 28.650 1.00 83.81 363 LEU A O 1
ATOM 3023 N N . VAL A 1 364 ? -14.031 -7.425 27.592 1.00 78.62 364 VAL A N 1
ATOM 3024 C CA . VAL A 1 364 ? -13.095 -7.257 28.722 1.00 78.62 364 VAL A CA 1
ATOM 3025 C C . VAL A 1 364 ? -13.423 -6.050 29.598 1.00 78.62 364 VAL A C 1
ATOM 3027 O O . VAL A 1 364 ? -12.802 -5.877 30.637 1.00 78.62 364 VAL A O 1
ATOM 3030 N N . ALA A 1 365 ? -14.386 -5.216 29.196 1.00 74.94 365 ALA A N 1
ATOM 3031 C CA . ALA A 1 365 ? -14.740 -4.028 29.953 1.00 74.94 365 ALA A CA 1
ATOM 3032 C C . ALA A 1 365 ? -15.507 -4.382 31.230 1.00 74.94 365 ALA A C 1
ATOM 3034 O O . ALA A 1 365 ? -16.514 -5.081 31.146 1.00 74.94 365 ALA A O 1
ATOM 3035 N N . GLU A 1 366 ? -15.115 -3.898 32.398 1.00 66.00 366 GLU A N 1
ATOM 3036 C CA . GLU A 1 366 ? -15.919 -4.123 33.605 1.00 66.00 366 GLU A CA 1
ATOM 3037 C C . GLU A 1 366 ? -16.788 -2.903 33.916 1.00 66.00 366 GLU A C 1
ATOM 3039 O O . GLU A 1 366 ? -16.439 -1.777 33.546 1.00 66.00 366 GLU A O 1
ATOM 3044 N N . PRO A 1 367 ? -17.944 -3.075 34.574 1.00 56.94 367 PRO A N 1
ATOM 3045 C CA . PRO A 1 367 ? -18.664 -1.951 35.150 1.00 56.94 367 PRO A CA 1
ATOM 3046 C C . PRO A 1 367 ? -17.775 -1.312 36.221 1.00 56.94 367 PRO A C 1
ATOM 3048 O O . PRO A 1 367 ? -17.226 -2.019 37.063 1.00 56.94 367 PRO A O 1
ATOM 3051 N N . LYS A 1 368 ? -17.616 0.015 36.205 1.00 53.53 368 LYS A N 1
ATOM 3052 C CA . LYS A 1 368 ? -16.865 0.720 37.252 1.00 53.53 368 LYS A CA 1
ATOM 3053 C C . LYS A 1 368 ? -17.641 0.585 38.570 1.00 53.53 368 LYS A C 1
ATOM 3055 O O . LYS A 1 368 ? -18.632 1.281 38.767 1.00 53.53 368 LYS A O 1
ATOM 3060 N N . LEU A 1 369 ? -17.245 -0.372 39.412 1.00 45.53 369 LEU A N 1
ATOM 3061 C CA . LEU A 1 369 ? -17.958 -0.725 40.647 1.00 45.53 369 LEU A CA 1
ATOM 3062 C C . LEU A 1 369 ? -17.660 0.250 41.798 1.00 45.53 369 LEU A C 1
ATOM 3064 O O . LEU A 1 369 ? -18.529 0.452 42.642 1.00 45.53 369 LEU A O 1
ATOM 3068 N N . ASP A 1 370 ? -16.500 0.917 41.792 1.00 52.31 370 ASP A N 1
ATOM 3069 C CA . ASP A 1 370 ? -16.161 1.976 42.749 1.00 52.31 370 ASP A CA 1
ATOM 3070 C C . ASP A 1 370 ? -15.161 2.979 42.125 1.00 52.31 370 ASP A C 1
ATOM 3072 O O . ASP A 1 370 ? -14.095 2.575 41.659 1.00 52.31 370 ASP A O 1
ATOM 3076 N N . PRO A 1 371 ? -15.458 4.292 42.071 1.00 51.94 371 PRO A N 1
ATOM 3077 C CA . PRO A 1 371 ? -14.509 5.302 41.599 1.00 51.94 371 PRO A CA 1
ATOM 3078 C C . PRO A 1 371 ? -13.255 5.466 42.480 1.00 51.94 371 PRO A C 1
ATOM 3080 O O . PRO A 1 371 ? -12.329 6.147 42.039 1.00 51.94 371 PRO A O 1
ATOM 3083 N N . ASN A 1 372 ? -13.208 4.870 43.679 1.00 52.03 372 ASN A N 1
ATOM 3084 C CA . ASN A 1 372 ? -12.071 4.947 44.604 1.00 52.03 372 ASN A CA 1
ATOM 3085 C C . ASN A 1 372 ? -11.159 3.710 44.612 1.00 52.03 372 ASN A C 1
ATOM 3087 O O . ASN A 1 372 ? -10.110 3.755 45.259 1.00 52.03 372 ASN A O 1
ATOM 3091 N N . ASP A 1 373 ? -11.525 2.625 43.926 1.00 50.50 373 ASP A N 1
ATOM 3092 C CA . ASP A 1 373 ? -10.708 1.411 43.892 1.00 50.50 373 ASP A CA 1
ATOM 3093 C C . ASP A 1 373 ? -9.705 1.501 42.731 1.00 50.50 373 ASP A C 1
ATOM 3095 O O . ASP A 1 373 ? -10.014 1.259 41.567 1.00 50.50 373 ASP A O 1
ATOM 3099 N N . SER A 1 374 ? -8.498 1.977 43.037 1.00 49.31 374 SER A N 1
ATOM 3100 C CA . SER A 1 374 ? -7.458 2.326 42.058 1.00 49.31 374 SER A CA 1
ATOM 3101 C C . SER A 1 374 ? -6.545 1.161 41.663 1.00 49.31 374 SER A C 1
ATOM 3103 O O . SER A 1 374 ? -5.560 1.369 40.951 1.00 49.31 374 SER A O 1
ATOM 3105 N N . ASN A 1 375 ? -6.832 -0.055 42.132 1.00 47.47 375 ASN A N 1
ATOM 3106 C CA . ASN A 1 375 ? -5.893 -1.174 42.047 1.00 47.47 375 ASN A CA 1
ATOM 3107 C C . ASN A 1 375 ? -6.121 -2.143 40.883 1.00 47.47 375 ASN A C 1
ATOM 3109 O O . ASN A 1 375 ? -5.255 -2.989 40.652 1.00 47.47 375 ASN A O 1
ATOM 3113 N N . GLU A 1 376 ? -7.200 -2.014 40.110 1.00 53.88 376 GLU A N 1
ATOM 3114 C CA . GLU A 1 376 ? -7.405 -2.852 38.928 1.00 53.88 376 GLU A CA 1
ATOM 3115 C C . GLU A 1 376 ? -7.350 -2.013 37.646 1.00 53.88 376 GLU A C 1
ATOM 3117 O O . GLU A 1 376 ? -8.090 -1.052 37.441 1.00 53.88 376 GLU A O 1
ATOM 3122 N N . LEU A 1 377 ? -6.397 -2.364 36.775 1.00 53.41 377 LEU A N 1
ATOM 3123 C CA . LEU A 1 377 ? -6.365 -1.929 35.381 1.00 53.41 377 LEU A CA 1
ATOM 3124 C C . LEU A 1 377 ? -7.560 -2.583 34.694 1.00 53.41 377 LEU A C 1
ATOM 3126 O O . LEU A 1 377 ? -7.418 -3.640 34.077 1.00 53.41 377 LEU A O 1
ATOM 3130 N N . THR A 1 378 ? -8.729 -1.969 34.828 1.00 59.06 378 THR A N 1
ATOM 3131 C CA . THR A 1 378 ? -9.968 -2.479 34.254 1.00 59.06 378 THR A CA 1
ATOM 3132 C C . THR A 1 378 ? -10.495 -1.498 33.225 1.00 59.06 378 THR A C 1
ATOM 3134 O O . THR A 1 378 ? -10.598 -0.294 33.461 1.00 59.06 378 THR A O 1
ATOM 3137 N N . PHE A 1 379 ? -10.727 -1.986 32.005 1.00 62.84 379 PHE A N 1
ATOM 3138 C CA . PHE A 1 379 ? -11.180 -1.124 30.921 1.00 62.84 379 PHE A CA 1
ATOM 3139 C C . PHE A 1 379 ? -12.632 -0.752 31.214 1.00 62.84 379 PHE A C 1
ATOM 3141 O O . PHE A 1 379 ? -13.470 -1.635 31.374 1.00 62.84 379 PHE A O 1
ATOM 3148 N N . HIS A 1 380 ? -12.942 0.539 31.293 1.00 66.62 380 HIS A N 1
ATOM 3149 C CA . HIS A 1 380 ? -14.295 1.008 31.578 1.00 66.62 380 HIS A CA 1
ATOM 3150 C C . HIS A 1 380 ? -14.812 1.825 30.388 1.00 66.62 380 HIS A C 1
ATOM 3152 O O . HIS A 1 380 ? -14.175 2.815 30.012 1.00 66.62 380 HIS A O 1
ATOM 3158 N N . PRO A 1 381 ? -15.956 1.457 29.779 1.00 65.44 381 PRO A N 1
ATOM 3159 C CA . PRO A 1 381 ? -16.614 2.349 28.840 1.00 65.44 381 PRO A CA 1
ATOM 3160 C C . PRO A 1 381 ? -17.109 3.585 29.605 1.00 65.44 381 PRO A C 1
ATOM 3162 O O . PRO A 1 381 ? -17.318 3.529 30.820 1.00 65.44 381 PRO A O 1
ATOM 3165 N N . HIS A 1 382 ? -17.308 4.707 28.907 1.00 70.19 382 HIS A N 1
ATOM 3166 C CA . HIS A 1 382 ? -17.899 5.888 29.541 1.00 70.19 382 HIS A CA 1
ATOM 3167 C C . HIS A 1 382 ? -19.236 5.511 30.196 1.00 70.19 382 HIS A C 1
ATOM 3169 O O . HIS A 1 382 ? -19.992 4.757 29.574 1.00 70.19 382 HIS A O 1
ATOM 3175 N N . PRO A 1 383 ? -19.558 6.039 31.394 1.00 66.62 383 PRO A N 1
ATOM 3176 C CA . PRO A 1 383 ? -20.784 5.687 32.115 1.00 66.62 383 PRO A CA 1
ATOM 3177 C C . PRO A 1 383 ? -22.053 5.779 31.255 1.00 66.62 383 PRO A C 1
ATOM 3179 O O . PRO A 1 383 ? -22.916 4.910 31.324 1.00 66.62 383 PRO A O 1
ATOM 3182 N N . ASP A 1 384 ? -22.113 6.783 30.378 1.00 74.06 384 ASP A N 1
ATOM 3183 C CA . ASP A 1 384 ? -23.273 7.031 29.513 1.00 74.06 384 ASP A CA 1
ATOM 3184 C C . ASP A 1 384 ? -23.261 6.256 28.184 1.00 74.06 384 ASP A C 1
ATOM 3186 O O . ASP A 1 384 ? -24.238 6.273 27.441 1.00 74.06 384 ASP A O 1
ATOM 3190 N N . TYR A 1 385 ? -22.166 5.576 27.829 1.00 82.38 385 TYR A N 1
ATOM 3191 C CA . TYR A 1 385 ? -22.079 4.907 26.527 1.00 82.38 385 TYR A CA 1
ATOM 3192 C C . TYR A 1 385 ? -23.102 3.771 26.405 1.00 82.38 385 TYR A C 1
ATOM 3194 O O . TYR A 1 385 ? -23.831 3.699 25.417 1.00 82.38 385 TYR A O 1
ATOM 3202 N N . LEU A 1 386 ? -23.172 2.894 27.411 1.00 78.69 386 LEU A N 1
ATOM 3203 C CA . LEU A 1 386 ? -24.088 1.752 27.389 1.00 78.69 386 LEU A CA 1
ATOM 3204 C C . LEU A 1 386 ? -25.550 2.201 27.472 1.00 78.69 386 LEU A C 1
ATOM 3206 O O . LEU A 1 386 ? -26.389 1.669 26.751 1.00 78.69 386 LEU A O 1
ATOM 3210 N N . SER A 1 387 ? -25.848 3.208 28.296 1.00 82.38 387 SER A N 1
ATOM 3211 C CA . SER A 1 387 ? -27.212 3.724 28.447 1.00 82.38 387 SER A CA 1
ATOM 3212 C C . SER A 1 387 ? -27.713 4.446 27.192 1.00 82.38 387 SER A C 1
ATOM 3214 O O . SER A 1 387 ? -28.898 4.351 26.882 1.00 82.38 387 SER A O 1
ATOM 3216 N N . CYS A 1 388 ? -26.836 5.136 26.454 1.00 86.19 388 CYS A N 1
ATOM 3217 C CA . CYS A 1 388 ? -27.217 5.873 25.248 1.00 86.19 388 CYS A CA 1
ATOM 3218 C C . CYS A 1 388 ? -27.126 5.058 23.950 1.00 86.19 388 CYS A C 1
ATOM 3220 O O . CYS A 1 388 ? -27.894 5.340 23.038 1.00 86.19 388 CYS A O 1
ATOM 3222 N N . TYR A 1 389 ? -26.193 4.103 23.843 1.00 89.12 389 TYR A N 1
ATOM 3223 C CA . TYR A 1 389 ? -25.858 3.437 22.570 1.00 89.12 389 TYR A CA 1
ATOM 3224 C C . TYR A 1 389 ? -25.744 1.906 22.658 1.00 89.12 389 TYR A C 1
ATOM 3226 O O . TYR A 1 389 ? -25.315 1.250 21.697 1.00 89.12 389 TYR A O 1
ATOM 3234 N N . GLY A 1 390 ? -26.075 1.309 23.810 1.00 87.88 390 GLY A N 1
ATOM 3235 C CA . GLY A 1 390 ? -26.002 -0.140 24.017 1.00 87.88 390 GLY A CA 1
ATOM 3236 C C . GLY A 1 390 ? -26.933 -0.913 23.081 1.00 87.88 390 GLY A C 1
ATOM 3237 O O . GLY A 1 390 ? -26.515 -1.902 22.478 1.00 87.88 390 GLY A O 1
ATOM 3238 N N . SER A 1 391 ? -28.157 -0.418 22.872 1.00 90.81 391 SER A N 1
ATOM 3239 C CA . SER A 1 391 ? -29.153 -1.039 21.983 1.00 90.81 391 SER A CA 1
ATOM 3240 C C . SER A 1 391 ? -28.693 -1.056 20.521 1.00 90.81 391 SER A C 1
ATOM 3242 O O . SER A 1 391 ? -28.777 -2.078 19.839 1.00 90.81 391 SER A O 1
ATOM 3244 N N . GLU A 1 392 ? -28.152 0.060 20.045 1.00 92.94 392 GLU A N 1
ATOM 3245 C CA . GLU A 1 392 ? -27.648 0.252 18.689 1.00 92.94 392 GLU A CA 1
ATOM 3246 C C . GLU A 1 392 ? -26.423 -0.631 18.434 1.00 92.94 392 GLU A C 1
ATOM 3248 O O . GLU A 1 392 ? -26.331 -1.313 17.410 1.00 92.94 392 GLU A O 1
ATOM 3253 N N . THR A 1 393 ? -25.506 -0.675 19.405 1.00 91.25 393 THR A N 1
ATOM 3254 C CA . THR A 1 393 ? -24.314 -1.532 19.362 1.00 91.25 393 THR A CA 1
ATOM 3255 C C . THR A 1 393 ? -24.706 -3.008 19.331 1.00 91.25 393 THR A C 1
ATOM 3257 O O . THR A 1 393 ? -24.215 -3.764 18.488 1.00 91.25 393 THR A O 1
ATOM 3260 N N . ARG A 1 394 ? -25.654 -3.409 20.188 1.00 93.00 394 ARG A N 1
ATOM 3261 C CA . ARG A 1 394 ? -26.218 -4.762 20.216 1.00 93.00 394 ARG A CA 1
ATOM 3262 C C . ARG A 1 394 ? -26.811 -5.144 18.866 1.00 93.00 394 ARG A C 1
ATOM 3264 O O . ARG A 1 394 ? -26.495 -6.205 18.330 1.00 93.00 394 ARG A O 1
ATOM 3271 N N . GLN A 1 395 ? -27.655 -4.278 18.307 1.00 94.62 395 GLN A N 1
ATOM 3272 C CA . GLN A 1 395 ? -28.317 -4.526 17.031 1.00 94.62 395 GLN A CA 1
ATOM 3273 C C . GLN A 1 395 ? -27.306 -4.724 15.898 1.00 94.62 395 GLN A C 1
ATOM 3275 O O . GLN A 1 395 ? -27.450 -5.656 15.105 1.00 94.62 395 GLN A O 1
ATOM 3280 N N . LEU A 1 396 ? -26.270 -3.885 15.830 1.00 95.12 396 LEU A N 1
ATOM 3281 C CA . LEU A 1 396 ? -25.232 -3.994 14.810 1.00 95.12 396 LEU A CA 1
ATOM 3282 C C . LEU A 1 396 ? -24.427 -5.296 14.931 1.00 95.12 396 LEU A C 1
ATOM 3284 O O . LEU A 1 396 ? -24.166 -5.941 13.915 1.00 95.12 396 LEU A O 1
ATOM 3288 N N . PHE A 1 397 ? -24.041 -5.700 16.145 1.00 95.75 397 PHE A N 1
ATOM 3289 C CA . PHE A 1 397 ? -23.286 -6.938 16.359 1.00 95.75 397 PHE A CA 1
ATOM 3290 C C . PHE A 1 397 ? -24.087 -8.193 16.031 1.00 95.75 397 PHE A C 1
ATOM 3292 O O . PHE A 1 397 ? -23.551 -9.079 15.364 1.00 95.75 397 PHE A O 1
ATOM 3299 N N . LEU A 1 398 ? -25.360 -8.256 16.434 1.00 96.12 398 LEU A N 1
ATOM 3300 C CA . LEU A 1 398 ? -26.241 -9.368 16.069 1.00 96.12 398 LEU A CA 1
ATOM 3301 C C . LEU A 1 398 ? -26.417 -9.448 14.551 1.00 96.12 398 LEU A C 1
ATOM 3303 O O . LEU A 1 398 ? -26.194 -10.499 13.962 1.00 96.12 398 LEU A O 1
ATOM 3307 N N . LEU A 1 399 ? -26.697 -8.315 13.902 1.00 96.00 399 LEU A N 1
ATOM 3308 C CA . LEU A 1 399 ? -26.855 -8.265 12.452 1.00 96.00 399 LEU A CA 1
ATOM 3309 C C . LEU A 1 399 ? -25.584 -8.688 11.704 1.00 96.00 399 LEU A C 1
ATOM 3311 O O . LEU A 1 399 ? -25.657 -9.395 10.700 1.00 96.00 399 LEU A O 1
ATOM 3315 N N . LEU A 1 400 ? -24.410 -8.256 12.172 1.00 94.00 400 LEU A N 1
ATOM 3316 C CA . LEU A 1 400 ? -23.136 -8.664 11.587 1.00 94.00 400 LEU A CA 1
ATOM 3317 C C . LEU A 1 400 ? -22.894 -10.169 11.769 1.00 94.00 400 LEU A C 1
ATOM 3319 O O . LEU A 1 400 ? -22.459 -10.825 10.823 1.00 94.00 400 LEU A O 1
ATOM 3323 N N . ALA A 1 401 ? -23.192 -10.713 12.951 1.00 93.75 401 ALA A N 1
ATOM 3324 C CA . ALA A 1 401 ? -23.081 -12.139 13.240 1.00 93.75 401 ALA A CA 1
ATOM 3325 C C . ALA A 1 401 ? -23.986 -12.974 12.321 1.00 93.75 401 ALA A C 1
ATOM 3327 O O . ALA A 1 401 ? -23.504 -13.913 11.686 1.00 93.75 401 ALA A O 1
ATOM 3328 N N . ASP A 1 402 ? -25.250 -12.580 12.168 1.00 93.75 402 ASP A N 1
ATOM 3329 C CA . ASP A 1 402 ? -26.220 -13.280 11.322 1.00 93.75 402 ASP A CA 1
ATOM 3330 C C . ASP A 1 402 ? -25.803 -13.228 9.842 1.00 93.75 402 ASP A C 1
ATOM 3332 O O . ASP A 1 402 ? -25.744 -14.254 9.165 1.00 93.75 402 ASP A O 1
ATOM 3336 N N . LYS A 1 403 ? -25.369 -12.058 9.348 1.00 91.94 403 LYS A N 1
ATOM 3337 C CA . LYS A 1 403 ? -24.846 -11.918 7.976 1.00 91.94 403 LYS A CA 1
ATOM 3338 C C . LYS A 1 403 ? -23.597 -12.760 7.720 1.00 91.94 403 LYS A C 1
ATOM 3340 O O . LYS A 1 403 ? -23.353 -13.145 6.569 1.00 91.94 403 LYS A O 1
ATOM 3345 N N . LEU A 1 404 ? -22.752 -12.971 8.728 1.00 89.19 404 LEU A N 1
ATOM 3346 C CA . LEU A 1 404 ? -21.585 -13.847 8.622 1.00 89.19 404 LEU A CA 1
ATOM 3347 C C . LEU A 1 404 ? -22.023 -15.311 8.572 1.00 89.19 404 LEU A C 1
ATOM 3349 O O . LEU A 1 404 ? -21.567 -16.026 7.680 1.00 89.19 404 LEU A O 1
ATOM 3353 N N . GLU A 1 405 ? -22.932 -15.724 9.454 1.00 88.88 405 GLU A N 1
ATOM 3354 C CA . GLU A 1 405 ? -23.492 -17.079 9.505 1.00 88.88 405 GLU A CA 1
ATOM 3355 C C . GLU A 1 405 ? -24.144 -17.467 8.169 1.00 88.88 405 GLU A C 1
ATOM 3357 O O . GLU A 1 405 ? -23.768 -18.474 7.566 1.00 88.88 405 GLU A O 1
ATOM 3362 N N . GLU A 1 406 ? -24.999 -16.601 7.616 1.00 86.94 406 GLU A N 1
ATOM 3363 C CA . GLU A 1 406 ? -25.633 -16.784 6.302 1.00 86.94 406 GLU A CA 1
ATOM 3364 C C . GLU A 1 406 ? -24.622 -17.004 5.169 1.00 86.94 406 GLU A C 1
ATOM 3366 O O . GLU A 1 406 ? -24.871 -17.766 4.239 1.00 86.94 406 GLU A O 1
ATOM 3371 N N . SER A 1 407 ? -23.456 -16.352 5.232 1.00 80.81 407 SER A N 1
ATOM 3372 C CA . SER A 1 407 ? -22.429 -16.470 4.182 1.00 80.81 407 SER A CA 1
ATOM 3373 C C . SER A 1 407 ? -21.548 -17.704 4.303 1.00 80.81 407 SER A C 1
ATOM 3375 O O . SER A 1 407 ? -20.788 -17.991 3.380 1.00 80.81 407 SER A O 1
ATOM 3377 N N . HIS A 1 408 ? -21.617 -18.403 5.435 1.00 72.88 408 HIS A N 1
ATOM 3378 C CA . HIS A 1 408 ? -20.808 -19.587 5.723 1.00 72.88 408 HIS A CA 1
ATOM 3379 C C . HIS A 1 408 ? -21.650 -20.873 5.753 1.00 72.88 408 HIS A C 1
ATOM 3381 O O . HIS A 1 408 ? -21.091 -21.969 5.818 1.00 72.88 408 HIS A O 1
ATOM 3387 N N . MET A 1 409 ? -22.975 -20.755 5.613 1.00 56.09 409 MET A N 1
ATOM 3388 C CA . MET A 1 409 ? -23.902 -21.855 5.343 1.00 56.09 409 MET A CA 1
ATOM 3389 C C . MET A 1 409 ? -23.589 -22.486 3.970 1.00 56.09 409 MET A C 1
ATOM 3391 O O . MET A 1 409 ? -24.131 -22.083 2.944 1.00 56.09 409 MET A O 1
ATOM 3395 N N . GLY A 1 410 ? -22.670 -23.460 3.943 1.00 55.06 410 GLY A N 1
ATOM 3396 C CA . GLY A 1 410 ? -22.339 -24.254 2.749 1.00 55.06 410 GLY A CA 1
ATOM 3397 C C . GLY A 1 410 ? -20.864 -24.633 2.553 1.00 55.06 410 GLY A C 1
ATOM 3398 O O . GLY A 1 410 ? -20.569 -25.370 1.617 1.00 55.06 410 GLY A O 1
ATOM 3399 N N . ASP A 1 411 ? -19.938 -24.164 3.399 1.00 54.69 411 ASP A N 1
ATOM 3400 C CA . ASP A 1 411 ? -18.492 -24.414 3.247 1.00 54.69 411 ASP A CA 1
ATOM 3401 C C . ASP A 1 411 ? -17.895 -25.003 4.547 1.00 54.69 411 ASP A C 1
ATOM 3403 O O . ASP A 1 411 ? -17.340 -24.292 5.390 1.00 54.69 411 ASP A O 1
ATOM 3407 N N . GLU A 1 412 ? -18.039 -26.325 4.733 1.00 53.94 412 GLU A N 1
ATOM 3408 C CA . GLU A 1 412 ? -17.676 -27.064 5.965 1.00 53.94 412 GLU A CA 1
ATOM 3409 C C . GLU A 1 412 ? -16.211 -26.854 6.399 1.00 53.94 412 GLU A C 1
ATOM 3411 O O . GLU A 1 412 ? -15.885 -26.894 7.586 1.00 53.94 412 GLU A O 1
ATOM 3416 N N . THR A 1 413 ? -15.314 -26.549 5.458 1.00 50.31 413 THR A N 1
ATOM 3417 C CA . THR A 1 413 ? 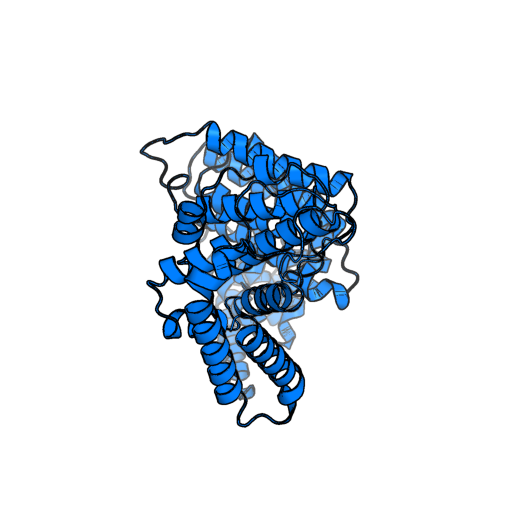-13.877 -26.360 5.712 1.00 50.31 413 THR A CA 1
ATOM 3418 C C . THR A 1 413 ? -13.467 -24.959 6.185 1.00 50.31 413 THR A C 1
ATOM 3420 O O . THR A 1 413 ? -12.355 -24.799 6.691 1.00 50.31 413 THR A O 1
ATOM 3423 N N . ARG A 1 414 ? -14.333 -23.936 6.082 1.00 53.25 414 ARG A N 1
ATOM 3424 C CA . ARG A 1 414 ? -14.070 -22.563 6.585 1.00 53.25 414 ARG A CA 1
ATOM 3425 C C . ARG A 1 414 ? -14.706 -22.269 7.953 1.00 53.25 414 ARG A C 1
ATOM 3427 O O . ARG A 1 414 ? -14.603 -21.153 8.460 1.00 53.25 414 ARG A O 1
ATOM 3434 N N . SER A 1 415 ? -15.307 -23.285 8.567 1.00 63.25 415 SER A N 1
ATOM 3435 C CA . SER A 1 415 ? -16.252 -23.171 9.681 1.00 63.25 415 SER A CA 1
ATOM 3436 C C . SER A 1 415 ? -15.665 -22.633 11.000 1.00 63.25 415 SER A C 1
ATOM 3438 O O . SER A 1 415 ? -16.296 -21.804 11.650 1.00 63.25 415 SER A O 1
ATOM 3440 N N . TYR A 1 416 ? -14.441 -23.004 11.398 1.00 66.62 416 TYR A N 1
ATOM 3441 C CA . TYR A 1 416 ? -13.976 -22.720 12.770 1.00 66.62 416 TYR A CA 1
ATOM 3442 C C . TYR A 1 416 ? -13.676 -21.236 13.056 1.00 66.62 416 TYR A C 1
ATOM 3444 O O . TYR A 1 416 ? -14.126 -20.688 14.060 1.00 66.62 416 TYR A O 1
ATOM 3452 N N . ALA A 1 417 ? -12.927 -20.561 12.176 1.00 73.44 417 ALA A N 1
ATOM 3453 C CA . ALA A 1 417 ? -12.563 -19.157 12.391 1.00 73.44 417 ALA A CA 1
ATOM 3454 C C . ALA A 1 417 ? -13.788 -18.233 12.317 1.00 73.44 417 ALA A C 1
ATOM 3456 O O . ALA A 1 417 ? -13.910 -17.312 13.121 1.00 73.44 417 ALA A O 1
ATOM 3457 N N . ALA A 1 418 ? -14.709 -18.508 11.388 1.00 79.75 418 ALA A N 1
ATOM 3458 C CA . ALA A 1 418 ? -15.940 -17.742 11.251 1.00 79.75 418 ALA A CA 1
ATOM 3459 C C . ALA A 1 418 ? -16.872 -17.958 12.451 1.00 79.75 418 ALA A C 1
ATOM 3461 O O . ALA A 1 418 ? -17.363 -16.984 13.014 1.00 79.75 418 ALA A O 1
ATOM 3462 N N . SER A 1 419 ? -17.024 -19.210 12.905 1.00 84.44 419 SER A N 1
ATOM 3463 C CA . SER A 1 419 ? -17.804 -19.541 14.107 1.00 84.44 419 SER A CA 1
ATOM 3464 C C . SER A 1 419 ? -17.278 -18.796 15.332 1.00 84.44 419 SER A C 1
ATOM 3466 O O . SER A 1 419 ? -18.051 -18.185 16.062 1.00 84.44 419 SER A O 1
ATOM 3468 N N . ARG A 1 420 ? -15.952 -18.738 15.513 1.00 87.31 420 ARG A N 1
ATOM 3469 C CA . ARG A 1 420 ? -15.358 -18.017 16.644 1.00 87.31 420 ARG A CA 1
ATOM 3470 C C . ARG A 1 420 ? -15.620 -16.510 16.600 1.00 87.31 420 ARG A C 1
ATOM 3472 O O . ARG A 1 420 ? -15.816 -15.889 17.640 1.00 87.31 420 ARG A O 1
ATOM 3479 N N . ILE A 1 421 ? -15.613 -15.913 15.410 1.00 89.25 421 ILE A N 1
ATOM 3480 C CA . ILE A 1 421 ? -15.932 -14.491 15.231 1.00 89.25 421 ILE A CA 1
ATOM 3481 C C . ILE A 1 421 ? -17.404 -14.228 15.567 1.00 89.25 421 ILE A C 1
ATOM 3483 O O . ILE A 1 421 ? -17.701 -13.276 16.285 1.00 89.25 421 ILE A O 1
ATOM 3487 N N . ILE A 1 422 ? -18.308 -15.089 15.094 1.00 91.69 422 ILE A N 1
ATOM 3488 C CA . ILE A 1 422 ? -19.746 -15.022 15.388 1.00 91.69 422 ILE A CA 1
ATOM 3489 C C . ILE A 1 422 ? -19.990 -15.115 16.901 1.00 91.69 422 ILE A C 1
ATOM 3491 O O . ILE A 1 422 ? -20.722 -14.293 17.449 1.00 91.69 422 ILE A O 1
ATOM 3495 N N . GLU A 1 423 ? -19.328 -16.049 17.590 1.00 92.44 423 GLU A N 1
ATOM 3496 C CA . GLU A 1 423 ? -19.389 -16.180 19.053 1.00 92.44 423 GLU A CA 1
ATOM 3497 C C . GLU A 1 423 ? -18.952 -14.898 19.771 1.00 92.44 423 GLU A C 1
ATOM 3499 O O . GLU A 1 423 ? -19.642 -14.443 20.680 1.00 92.44 423 GLU A O 1
ATOM 3504 N N . ILE A 1 424 ? -17.831 -14.293 19.357 1.00 93.12 424 ILE A N 1
ATOM 3505 C CA . ILE A 1 424 ? -17.325 -13.046 19.952 1.00 93.12 424 ILE A CA 1
ATOM 3506 C C . ILE A 1 424 ? -18.341 -11.913 19.783 1.00 93.12 424 ILE A C 1
ATOM 3508 O O . ILE A 1 424 ? -18.609 -11.185 20.737 1.00 93.12 424 ILE A O 1
ATOM 3512 N N . LEU A 1 425 ? -18.913 -11.764 18.586 1.00 94.38 425 LEU A N 1
ATOM 3513 C CA . LEU A 1 425 ? -19.889 -10.712 18.298 1.00 94.38 425 LEU A CA 1
ATOM 3514 C C . LEU A 1 425 ? -21.171 -10.892 19.118 1.00 94.38 425 LEU A C 1
ATOM 3516 O O . LEU A 1 425 ? -21.648 -9.926 19.709 1.00 94.38 425 LEU A O 1
ATOM 3520 N N . ARG A 1 426 ? -21.699 -12.120 19.203 1.00 95.56 426 ARG A N 1
ATOM 3521 C CA . ARG A 1 426 ? -22.896 -12.426 20.002 1.00 95.56 426 ARG A CA 1
ATOM 3522 C C . ARG A 1 426 ? -22.652 -12.211 21.493 1.00 95.56 426 ARG A C 1
ATOM 3524 O O . ARG A 1 426 ? -23.426 -11.509 22.129 1.00 95.56 426 ARG A O 1
ATOM 3531 N N . ALA A 1 427 ? -21.532 -12.699 22.022 1.00 93.75 427 ALA A N 1
ATOM 3532 C CA . ALA A 1 427 ? -21.181 -12.488 23.424 1.00 93.75 427 ALA A CA 1
ATOM 3533 C C . ALA A 1 427 ? -21.027 -10.994 23.762 1.00 93.75 427 ALA A C 1
ATOM 3535 O O . ALA A 1 427 ? -21.453 -10.547 24.825 1.00 93.75 427 ALA A O 1
ATOM 3536 N N . ALA A 1 428 ? -20.434 -10.201 22.861 1.00 90.81 428 ALA A N 1
ATOM 3537 C CA . ALA A 1 428 ? -20.329 -8.758 23.051 1.00 90.81 428 ALA A CA 1
ATOM 3538 C C . ALA A 1 428 ? -21.704 -8.074 23.003 1.00 90.81 428 ALA A C 1
ATOM 3540 O O . ALA A 1 428 ? -21.947 -7.157 23.782 1.00 90.81 428 ALA A O 1
ATOM 3541 N N . ALA A 1 429 ? -22.603 -8.534 22.126 1.00 92.00 429 ALA A N 1
ATOM 3542 C CA . ALA A 1 429 ? -23.976 -8.045 22.032 1.00 92.00 429 ALA A CA 1
ATOM 3543 C C . ALA A 1 429 ? -24.791 -8.340 23.303 1.00 92.00 429 ALA A C 1
ATOM 3545 O O . ALA A 1 429 ? -25.572 -7.497 23.736 1.00 92.00 429 ALA A O 1
ATOM 3546 N N . ASP A 1 430 ? -24.586 -9.508 23.914 1.00 90.75 430 ASP A N 1
ATOM 3547 C CA . ASP A 1 430 ? -25.243 -9.886 25.168 1.00 90.75 430 ASP A CA 1
ATOM 3548 C C . ASP A 1 430 ? -24.727 -9.068 26.355 1.00 90.75 430 ASP A C 1
ATOM 3550 O O . ASP A 1 430 ? -25.488 -8.751 27.260 1.00 90.75 430 ASP A O 1
ATOM 3554 N N . LYS A 1 431 ? -23.447 -8.684 26.343 1.00 86.31 431 LYS A N 1
ATOM 3555 C CA . LYS A 1 431 ? -22.835 -7.914 27.432 1.00 86.31 431 LYS A CA 1
ATOM 3556 C C . LYS A 1 431 ? -23.248 -6.440 27.475 1.00 86.31 431 LYS A C 1
ATOM 3558 O O . LYS A 1 431 ? -23.173 -5.820 28.530 1.00 86.31 431 LYS A O 1
ATOM 3563 N N . VAL A 1 432 ? -23.628 -5.858 26.339 1.00 82.38 432 VAL A N 1
ATOM 3564 C CA . VAL A 1 432 ? -24.116 -4.467 26.283 1.00 82.38 432 VAL A CA 1
ATOM 3565 C C . VAL A 1 432 ? -25.613 -4.344 26.603 1.00 82.38 432 VAL A C 1
ATOM 3567 O O . VAL A 1 432 ? -26.143 -3.236 26.525 1.00 82.38 432 VAL A O 1
ATOM 3570 N N . HIS A 1 433 ? -26.284 -5.460 26.921 1.00 69.00 433 HIS A N 1
ATOM 3571 C CA . HIS A 1 433 ? -27.659 -5.500 27.419 1.00 69.00 433 HIS A CA 1
ATOM 3572 C C . HIS A 1 433 ? -27.698 -5.332 28.937 1.00 69.00 433 HIS A C 1
ATOM 3574 O O . HIS A 1 433 ? -28.639 -4.637 29.391 1.00 69.00 433 HIS A O 1
#

Sequence (433 aa):
MSSTTEMSDNRRFCNYCEMILQSAYRVPGARNIRNIISKCIYCAVMMSLHDRDYYFKWLGMDVLCAAYKVRHQRRFVLDTIFDLSHGRGLVELLMSANPKLPCAYTLKRLEGQWPKIREDFVKLIRSEVTRPTNRKKNIQEICRFWWQCLKSHMLLKKAIAIPFERLIKETILLLREILENGAPDFALNGYIKILQKMVEIVFYDTWIFSLHTKKSSSQLCDEVGNLVKSTETMVLANPKRPDNDFFNSNQFTRMYMYTVIRTNYGLFPNEKNWGLSIDFPIDVILHTFLPFKALLFRTLCTFLMFEWNAFTLGIDYDYMPSYWVFVYLMEAYSFNYNKLADDLKDPETDGLNYAIHFAIRILVAEPKLDPNDSNELTFHPHPDYLSCYGSETRQLFLLLADKLEESHMGDETRSYAASRIIEILRAAADKVH

Radius of gyration: 26.31 Å; chains: 1; bounding box: 54×55×86 Å

pLDDT: mean 80.62, std 12.98, range [42.31, 96.12]

Organism: Hymenolepis diminuta (NCBI:txid6216)

Secondary structure (DSSP, 8-state):
--HHHHHHHHHHHHHHHHHHHHHGGGSTTGGG--SHHHHHHHHHHHHHT-TT-HHHHHHHHHHHHHHHHSTTTHHHHHHHHHHH--HHHHHHHHHHH--SPPPHHHHHHHTTTHHHHHHHHHHHHHHHHHS----HHHHHHHHHHHHHHHHHHHHHTTT-----HHHHHHHHHHHHHHHHTT--HHHHHHHHHHHHHHHHHHHBS-SSS--PBP---HHHHHHHHHHHHHHHHHHHHS---TT-TTTT-HHHHHHHHHHHHHHHHHH-TT-TTGGGG----HHHHHHHHTT-HHHHHHHHHHHHHHHHHHHHTT----S--HHHHHHHHHHHTTT-HHHHHHHHH-TTTTHHHHHHHHHHHHHHPPP---TT--S-------HHHHHHHHHHHHHHHHHHHHHHHHHHTT-GGGHHHHHHHHHHHHHHHHHT-

Foldseek 3Di:
DPPVVLVVLVVQLVVLLVVLVVVLVVPPPLVVDPDSLLSSLLSLLRQLLDPPDPVSVVSSLSNLLSQCVNPVSVVVSLVSLLVPDAALSSLVSVCSNPVAQDAPVNLLSCLVRLVSNLVSLLVVQLCCVVPNPPCLVSLLSSLSNLLSSLVNCLVCVVPDPRDPVSSLVSLLVSLVSCLVSVGDLSNVLSSLSSLLSSLCVQFASDPAQDRDGDPHDLVSLVSSLVSLVSVVVVLVVDPDPVPRVRNVDLSSVLSSLLSQLSSLCRNCVQDLCSVVSNPADLLRLCVSCVVPLQSSLSSLVSLLSSVVSCLVNLHDDPDDDSLVSVVVNCVSVVLPLLVLLVSLLDPNRSNLSSLLSVLVLLVQADDCPDPPPSPDSHHHDDPCSLVPCLQSLLVSLQSSLVVLVVVCVPPPVVPPVSVVSSVSSNSSSVSSD